Protein AF-A0A941E8P4-F1 (afdb_monomer)

Solvent-accessible surface area (backbone atoms only — not comparable to full-atom values): 36316 Å² total; per-residue (Å²): 117,84,70,57,59,62,47,44,74,75,42,47,69,60,50,53,48,52,52,53,52,50,49,51,51,51,52,51,53,49,31,64,76,71,67,57,80,78,62,70,61,58,56,50,51,52,52,52,50,50,52,48,51,52,50,46,47,43,59,69,54,45,44,55,52,53,47,63,63,51,72,48,57,48,77,36,72,39,59,56,53,69,62,51,37,70,48,41,74,75,46,72,53,36,34,39,38,35,34,64,56,54,70,48,44,34,90,76,42,20,75,51,28,51,60,32,50,51,54,29,24,71,69,28,15,32,36,41,37,38,34,45,33,73,90,27,70,42,40,52,54,50,41,61,38,34,40,80,68,39,78,88,68,53,63,53,57,50,30,37,48,33,53,51,52,52,48,54,51,48,53,51,46,31,53,53,26,53,75,72,75,42,82,58,60,82,71,47,66,92,74,97,66,95,72,77,95,70,84,78,84,82,79,88,86,82,90,81,81,92,66,79,82,70,77,64,62,31,45,67,48,56,29,32,32,66,67,77,66,69,47,34,37,46,33,45,57,58,40,30,35,34,26,66,53,50,73,61,54,58,55,52,66,34,58,23,40,34,31,38,33,90,37,75,67,30,42,54,53,50,49,52,48,50,54,49,51,72,73,23,42,65,56,68,49,58,45,39,31,26,52,57,94,38,85,85,50,74,50,44,71,30,44,57,47,73,65,86,95,46,62,32,37,38,49,76,60,59,56,47,46,37,70,77,35,76,76,53,37,27,14,60,41,83,83,54,69,69,43,18,38,70,46,74,53,54,83,87,39,72,65,37,52,52,49,49,54,49,42,37,71,75,70,48,86,80,73,93,64,87,80,66,40,25,41,68,41,76,52,82,79,69,92,65,74,87,86,68,66,46,78,31,76,34,57,59,52,72,62,52,42,56,48,38,36,67,28,49,58,39,34,40,40,36,37,68,59,50,64,62,60,23,51,91,94,35,65,65,52,26,50,50,32,54,54,16,52,52,41,8,43,73,57,57,12,36,39,39,37,38,35,44,32,66,44,28,61,41,42,52,51,48,34,63,50,41,67,45,93,54,46,67,61,43,32,51,49,34,50,51,52,50,53,53,53,58,68,47,24,66,84,68,77,38,65,65,82,36,58,42,53,28,30,34,69,68,81,67,70,55,28,33,46,32,46,57,58,42,23,34,40,17,58,54,51,90,52,44,59,45,62,67,26,54,23,40,34,40,43,38,74,39,75,68,18,43,50,47,52,50,54,48,52,60,46,55,76,73,26,36,66,63,87,52,57,38,49,36,34,34,39,48,77,80,50,99,62,80,56,53,74,41,67,29,45,50,50,74,57,93,92,41,38,33,38,42,28,48,57,57,52,52,53,55,72,71,40,55,95,90,25,64,53,34,37,33,41,70,94,43,78,89,50,48,20,38,65,49,71,70,63,55,63,90,85,38,51,70,58,45,52,51,43,23,70,73,62,75,37,86,65,81,80,43,64,38,25,43,42,44,74,61,130

Organism: NCBI:txid2828514

Foldseek 3Di:
DVVVVVVCVPCVPVVVLVVVVVVLVVLVVVCVVVVVPDDDSVVVSVVVVVVSVVVCCCVVPVCVVVVVLVVFKDKDQFADLQVLLVCLLVFDEEKEWAFQFDPCCDPPNVVRNLVSPLVSLQQAYAYEYEHADCQAPLVVLLCVLACVVPPPDDSQLRNLSSVVSNLVSLVVSQVVCVVLVHDRAPHLEDDDDDDDDDDDDDDDDDDDDDDPPDNNGYYYFYWHFRDNDQKIWIDRQQWIWMDGCDRHDGRRSHIIIIGTCPRPVNVVVVVSVVVRVVRTGTNHDWWWKAWPVCQPTFTRTFDWFDDPNFIKTFHVVLVVVCVVAVLTWMATHGNGDFTWDWDWDDCPDPVLVVVQVRCCVVPNPPDPDRITITGIGGPDDDCDPPDDFDKDQFAPLVVLLVLLLVFQAEKEWAFQFDCCCNDPPCPVSVVSSLNSNVNNLVNPYAYEYEYADAQAPQQVVVCVQLVDPCSNVRSVVSLVSLVVSLVCQVVVVGDSRSYFYWHFRHDAQWIWTDGPQKIWIFGCDGNHGSRNHMITIDTCSPPVNVVRVVSRVVRVVLTGTSVQWWWKWKDWPVDPDGTDIHTWRWDDDDHKIKTFGNVVVVVQVVHDPVTFMWIDIPVHPPWIWGWADFDDCVVCVSVQVRVCVRNVDSDSNGTMTITHTDD

Radius of gyration: 41.32 Å; Cα contacts (8 Å, |Δi|>4): 1076; chains: 1; bounding box: 104×95×111 Å

InterPro domains:
  IPR045697 Domain of unknown function DUF5919 [PF19319] (439-518)

Nearest PDB structures (foldseek):
  7e0m-assembly2_B  TM=2.910E-01  e=1.245E-07  Serratia plymuthica
  8yr5-assembly1_F  TM=2.973E-01  e=2.632E-07  Escherichia coli str. K-12 substr. MG1655
  6ohr-assembly5_E  TM=2.155E-01  e=2.001E-04  Homo sapiens
  7svp-assembly3_B  TM=1.948E-01  e=4.968E-04  Homo sapiens
  4r27-assembly1_A  TM=4.911E-01  e=9.870E+00  Microbacterium sp. Gsoil167

Sequence (663 aa):
MLRLSRWYTRKPKLVGFSALALLILGLSAGAVITGFTHGFWPNLLLNAAGDMLGGMVILLMIEPIVSRAAVQIRQHAHLDFRLFARRIPQAEREIRVLDTYSGLFDTTNGLRSLPALHDAVLRGVHVKVLLMSPATDASRLRQEQLEASYPGLSIDGQIHNNISALGTMEQQLAQALRRIGAPPPIPMIGSDSEDTGVYPVRAAEPAAAAVQPAAAVGAFELRLYSVAAPFTLYQRDNSVLFALLPAYQFAHEAPQLEIAAGSLTGMQILEKFDELWEDARPVRRLAPIRLSHAEDSEPMWVRYLELGEEKYYISSRIDAALRIKPDQHFWLGEHGGEEHEAEPVPSDSTLHRQLLEAHDRKYSAERRGAPTFYQMWPSSEQPVPRGRTLDFDRLPTAQILQRLAGAERSVRLLDTSSNLIGQDGDAAGAEAFVQAALRAMANGATIRVLLLAPTTSAARERAKEIRDTHFDQMVERNIQRLRFLASQLPSRGIEPERLRVRLYDQLPEISVHQIDDRVLVGFLPYRRRSSMTSQLETERHSELGVYAVGQFEQIWTRARPLDGLRYVILRNQGTMVQGERLLVRAWQVGRTWHVASARIEELVAASEPRHPVHAWIEEAPGAQFWLSEPLIRDENVPVWDAFARLYGAADPGVPVRALDLVE

Secondary structure (DSSP, 8-state):
-TTHHHHHHH-HHHHHHHHHHHHHHHHHHHHHHTT--SSHHHHHHHHHHHHHHHHHHIIIIIHHHHHHHHTT-EEESS--HHHHHHHGGG-SSEEEEEESS-GGGSTTTHHHHHHHHHHHHHTT-EEEEEEE-TTSHHHHHHHHHHHTTSTT--HHHHHHHHHHHHHHHHHHHHHHHHHTTPPPP--SS-------S----------------------EEEEEE-S--SEEEEEETTEEEEEE--TTS-GGGSPEEEEETTSHHHHHHHHHHHHHHHHSEE---EEEEEETT-TTPPPEEEEEEEETTEEEEE-HHHHHHHHH-TT-EEEESSS--SEEEEEEPPTTSHHHHHHHHHHHHHH----SSPPPPEEEEE-----PPTT-PEEESS--HHHHHHHHHT-SSEEEEE-SS-GGG--TT-HHHHHHHHHHHHHHHHTTPEEEEEEEPTTSHHHHHHHHHHT-TTHHHHHHHHHHHHHHHHHHTGGGT--GGGEEEEEESS--SEEEEEETTEEEEEE--TTS-GGGS-EEEEETTSHHHHHHHHHHHHHHHH-EEGGGEEEEEEEETT--SPPEEEEEEEEEETTEEEEE-HHHHHHHHHS-TTSPEEEEETTSTT--EEEPSPPPGGG-HHHHHHHHHHHS-S--SS-EEEEEE--

Mean predicted aligned error: 20.62 Å

pLDDT: mean 77.47, std 15.37, range [25.11, 97.69]

Structure (mmCIF, N/CA/C/O backbone):
data_AF-A0A941E8P4-F1
#
_entry.id   AF-A0A941E8P4-F1
#
loop_
_atom_site.group_PDB
_atom_site.id
_atom_site.type_symbol
_atom_site.label_atom_id
_atom_site.label_alt_id
_atom_site.label_comp_id
_atom_site.label_asym_id
_atom_site.label_entity_id
_atom_site.label_seq_id
_atom_site.pdbx_PDB_ins_code
_atom_site.Cartn_x
_atom_site.Cartn_y
_atom_site.Cartn_z
_atom_site.occupancy
_atom_site.B_iso_or_equiv
_atom_site.auth_seq_id
_atom_site.auth_comp_id
_atom_site.auth_asym_id
_atom_site.auth_atom_id
_atom_site.pdbx_PDB_model_num
ATOM 1 N N . MET A 1 1 ? -63.786 -37.355 57.868 1.00 49.81 1 MET A N 1
ATOM 2 C CA . MET A 1 1 ? -63.722 -36.825 56.483 1.00 49.81 1 MET A CA 1
ATOM 3 C C . MET A 1 1 ? -62.900 -35.532 56.324 1.00 49.81 1 MET A C 1
ATOM 5 O O . MET A 1 1 ? -62.196 -35.423 55.332 1.00 49.81 1 MET A O 1
ATOM 9 N N . LEU A 1 2 ? -62.859 -34.602 57.292 1.00 49.00 2 LEU A N 1
ATOM 10 C CA . LEU A 1 2 ? -62.109 -33.324 57.190 1.00 49.00 2 LEU A CA 1
ATOM 11 C C . LEU A 1 2 ? -60.559 -33.407 57.131 1.00 49.00 2 LEU A C 1
ATOM 13 O O . LEU A 1 2 ? -59.916 -32.424 56.768 1.00 49.00 2 LEU A O 1
ATOM 17 N N . ARG A 1 3 ? -59.930 -34.548 57.463 1.00 54.78 3 ARG A N 1
ATOM 18 C CA . ARG A 1 3 ? -58.459 -34.725 57.376 1.00 54.78 3 ARG A CA 1
ATOM 19 C C . ARG A 1 3 ? -57.960 -35.237 56.016 1.00 54.78 3 ARG A C 1
ATOM 21 O O . ARG A 1 3 ? -56.831 -34.924 55.655 1.00 54.78 3 ARG A O 1
ATOM 28 N N . LEU A 1 4 ? -58.786 -35.951 55.242 1.00 54.50 4 LEU A N 1
ATOM 29 C CA . LEU A 1 4 ? -58.393 -36.445 53.912 1.00 54.50 4 LEU A CA 1
ATOM 30 C C . LEU A 1 4 ? -58.412 -35.341 52.846 1.00 54.50 4 LEU A C 1
ATOM 32 O O . LEU A 1 4 ? -57.537 -35.324 51.985 1.00 54.50 4 LEU A O 1
ATOM 36 N N . SER A 1 5 ? -59.330 -34.370 52.937 1.00 51.09 5 SER A N 1
ATOM 37 C CA . SER A 1 5 ? -59.414 -33.281 51.950 1.00 51.09 5 SER A CA 1
ATOM 38 C C . SER A 1 5 ? -58.188 -32.359 51.966 1.00 51.09 5 SER A C 1
ATOM 40 O O . SER A 1 5 ? -57.756 -31.901 50.914 1.00 51.09 5 SER A O 1
ATOM 42 N N . ARG A 1 6 ? -57.556 -32.151 53.134 1.00 53.81 6 ARG A N 1
ATOM 43 C CA . ARG A 1 6 ? -56.294 -31.389 53.256 1.00 53.81 6 ARG A CA 1
ATOM 44 C C . ARG A 1 6 ? -55.073 -32.129 52.705 1.00 53.81 6 ARG A C 1
ATOM 46 O O . ARG A 1 6 ? -54.083 -31.492 52.354 1.00 53.81 6 ARG A O 1
ATOM 53 N N . TRP A 1 7 ? -55.118 -33.460 52.656 1.00 50.81 7 TRP A N 1
ATOM 54 C CA . TRP A 1 7 ? -54.047 -34.269 52.073 1.00 50.81 7 TRP A CA 1
ATOM 55 C C . TRP A 1 7 ? -54.190 -34.342 50.545 1.00 50.81 7 TRP A C 1
ATOM 57 O O . TRP A 1 7 ? -53.204 -34.181 49.826 1.00 50.81 7 TRP A O 1
ATOM 67 N N . TYR A 1 8 ? -55.436 -34.435 50.062 1.00 51.38 8 TYR A N 1
ATOM 68 C CA . TYR A 1 8 ? -55.791 -34.398 48.640 1.00 51.38 8 TYR A CA 1
ATOM 69 C C . TYR A 1 8 ? -55.343 -33.107 47.942 1.00 51.38 8 TYR A C 1
ATOM 71 O O . TYR A 1 8 ? -54.841 -33.153 46.824 1.00 51.38 8 TYR A O 1
ATOM 79 N N . THR A 1 9 ? -55.445 -31.956 48.612 1.00 51.56 9 THR A N 1
ATOM 80 C CA . THR A 1 9 ? -55.050 -30.661 48.032 1.00 51.56 9 THR A CA 1
ATOM 81 C C . THR A 1 9 ? -53.546 -30.393 48.060 1.00 51.56 9 THR A C 1
ATOM 83 O O . THR A 1 9 ? -53.062 -29.616 47.243 1.00 51.56 9 THR A O 1
ATOM 86 N N . ARG A 1 10 ? -52.779 -31.027 48.960 1.00 55.88 10 ARG A N 1
ATOM 87 C CA . ARG A 1 10 ? -51.322 -30.810 49.063 1.00 55.88 10 ARG A CA 1
ATOM 88 C C . ARG A 1 10 ? -50.491 -31.765 48.212 1.00 55.88 10 ARG A C 1
ATOM 90 O O . ARG A 1 10 ? -49.405 -31.380 47.793 1.00 55.88 10 ARG A O 1
ATOM 97 N N . LYS A 1 11 ? -50.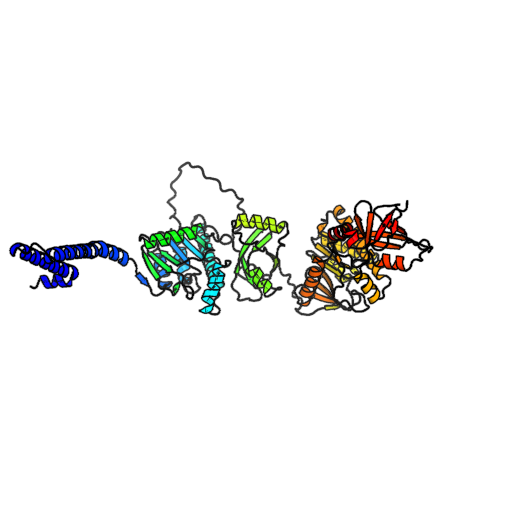954 -33.000 47.981 1.00 63.34 11 LYS A N 1
ATOM 98 C CA . LYS A 1 11 ? -50.242 -34.002 47.165 1.00 63.34 11 LYS A CA 1
ATOM 99 C C . LYS A 1 11 ? -51.221 -34.885 46.367 1.00 63.34 11 LYS A C 1
ATOM 101 O O . LYS A 1 11 ? -51.258 -36.095 46.591 1.00 63.34 11 LYS A O 1
ATOM 106 N N . PRO A 1 12 ? -51.996 -34.316 45.422 1.00 68.06 12 PRO A N 1
ATOM 107 C CA . PRO A 1 12 ? -53.055 -35.037 44.702 1.00 68.06 12 PRO A CA 1
ATOM 108 C C . PRO A 1 12 ? -52.542 -36.288 43.972 1.00 68.06 12 PRO A C 1
ATOM 110 O O . PRO A 1 12 ? -53.206 -37.322 43.971 1.00 68.06 12 PRO A O 1
ATOM 113 N N . LYS A 1 13 ? -51.312 -36.233 43.442 1.00 62.00 13 LYS A N 1
ATOM 114 C CA . LYS A 1 13 ? -50.659 -37.355 42.750 1.00 62.00 13 LYS A CA 1
ATOM 115 C C . LYS A 1 13 ? -50.430 -38.574 43.662 1.00 62.00 13 LYS A C 1
ATOM 117 O O . LYS A 1 13 ? -50.670 -39.703 43.251 1.00 62.00 13 LYS A O 1
ATOM 122 N N . LEU A 1 14 ? -50.028 -38.346 44.916 1.00 68.06 14 LEU A N 1
ATOM 123 C CA . LEU A 1 14 ? -49.803 -39.409 45.908 1.00 68.06 14 LEU A CA 1
ATOM 124 C C . LEU A 1 14 ? -51.115 -40.068 46.334 1.00 68.06 14 LEU A C 1
ATOM 126 O O . LEU A 1 14 ? -51.154 -41.276 46.536 1.00 68.06 14 LEU A O 1
ATOM 130 N N . VAL A 1 15 ? -52.200 -39.294 46.423 1.00 74.25 15 VAL A N 1
ATOM 131 C CA . VAL A 1 15 ? -53.515 -39.857 46.749 1.00 74.25 15 VAL A CA 1
ATOM 132 C C . VAL A 1 15 ? -54.054 -40.714 45.608 1.00 74.25 15 VAL A C 1
ATOM 134 O O . VAL A 1 15 ? -54.550 -41.809 45.866 1.00 74.25 15 VAL A O 1
ATOM 137 N N . GLY A 1 16 ? -53.910 -40.252 44.362 1.00 71.75 16 GLY A N 1
ATOM 138 C CA . GLY A 1 16 ? -54.293 -41.024 43.178 1.00 71.75 16 GLY A CA 1
ATOM 139 C C . GLY A 1 16 ? -53.560 -42.366 43.094 1.00 71.75 16 GLY A C 1
ATOM 140 O O . GLY A 1 16 ? -54.193 -43.399 42.892 1.00 71.75 16 GLY A O 1
ATOM 141 N N . PHE A 1 17 ? -52.249 -42.372 43.352 1.00 68.00 17 PHE A N 1
ATOM 142 C CA . PHE A 1 17 ? -51.452 -43.603 43.367 1.00 68.00 17 PHE A CA 1
ATOM 143 C C . PHE A 1 17 ? -51.827 -44.553 44.505 1.00 68.00 17 PHE A C 1
ATOM 145 O O . PHE A 1 17 ? -51.969 -45.749 44.267 1.00 68.00 17 PHE A O 1
ATOM 152 N N . SER A 1 18 ? -52.041 -44.047 45.724 1.00 72.94 18 SER A N 1
ATOM 153 C CA . SER A 1 18 ? -52.480 -44.888 46.844 1.00 72.94 18 SER A CA 1
ATOM 154 C C . SER A 1 18 ? -53.854 -45.512 46.592 1.00 72.94 18 SER A C 1
ATOM 156 O O . SER A 1 18 ? -54.069 -46.672 46.935 1.00 72.94 18 SER A O 1
ATOM 158 N N . ALA A 1 19 ? -54.778 -44.773 45.969 1.00 76.62 19 ALA A N 1
ATOM 159 C CA . ALA A 1 19 ? -56.087 -45.298 45.592 1.00 76.62 19 ALA A CA 1
ATOM 160 C C . ALA A 1 19 ? -55.976 -46.398 44.523 1.00 76.62 19 ALA A C 1
ATOM 162 O O . ALA A 1 19 ? -56.623 -47.435 44.648 1.00 76.62 19 ALA A O 1
ATOM 163 N N . LEU A 1 20 ? -55.118 -46.207 43.516 1.00 71.00 20 LEU A N 1
ATOM 164 C CA . LEU A 1 20 ? -54.869 -47.197 42.467 1.00 71.00 20 LEU A CA 1
ATOM 165 C C . LEU A 1 20 ? -54.167 -48.456 43.012 1.00 71.00 20 LEU A C 1
ATOM 167 O O . LEU A 1 20 ? -54.560 -49.571 42.677 1.00 71.00 20 LEU A O 1
ATOM 171 N N . ALA A 1 21 ? -53.197 -48.299 43.917 1.00 72.19 21 ALA A N 1
ATOM 172 C CA . ALA A 1 21 ? -52.531 -49.417 44.587 1.00 72.19 21 ALA A CA 1
ATOM 173 C C . ALA A 1 21 ? -53.511 -50.234 45.445 1.00 72.19 21 ALA A C 1
ATOM 175 O O . ALA A 1 21 ? -53.501 -51.463 45.397 1.00 72.19 21 ALA A O 1
ATOM 176 N N . LEU A 1 22 ? -54.392 -49.561 46.195 1.00 80.06 22 LEU A N 1
ATOM 177 C CA . LEU A 1 22 ? -55.451 -50.215 46.969 1.00 80.06 22 LEU A CA 1
ATOM 178 C C . LEU A 1 22 ? -56.462 -50.931 46.069 1.00 80.06 22 LEU A C 1
ATOM 180 O O . LEU A 1 22 ? -56.897 -52.029 46.410 1.00 80.06 22 LEU A O 1
ATOM 184 N N . LEU A 1 23 ? -56.805 -50.348 44.917 1.00 76.88 23 LEU A N 1
ATOM 185 C CA . LEU A 1 23 ? -57.670 -50.984 43.924 1.00 76.88 23 LEU A CA 1
ATOM 186 C C . LEU A 1 23 ? -57.042 -52.286 43.411 1.00 76.88 23 LEU A C 1
ATOM 188 O O . LEU A 1 23 ? -57.705 -53.318 43.398 1.00 76.88 23 LEU A O 1
ATOM 192 N N . ILE A 1 24 ? -55.760 -52.262 43.043 1.00 71.44 24 ILE A N 1
ATOM 193 C CA . ILE A 1 24 ? -55.041 -53.442 42.542 1.00 71.44 24 ILE A CA 1
ATOM 194 C C . ILE A 1 24 ? -54.872 -54.504 43.625 1.00 71.44 24 ILE A C 1
ATOM 196 O O . ILE A 1 24 ? -55.087 -55.682 43.345 1.00 71.44 24 ILE A O 1
ATOM 200 N N . LEU A 1 25 ? -54.566 -54.117 44.866 1.00 76.50 25 LEU A N 1
ATOM 201 C CA . LEU A 1 25 ? -54.544 -55.039 46.007 1.00 76.50 25 LEU A CA 1
ATOM 202 C C . LEU A 1 25 ? -55.918 -55.676 46.240 1.00 76.50 25 LEU A C 1
ATOM 204 O O . LEU A 1 25 ? -56.001 -56.885 46.442 1.00 76.50 25 LEU A O 1
ATOM 208 N N . GLY A 1 26 ? -56.991 -54.888 46.154 1.00 79.19 26 GLY A N 1
ATOM 209 C CA . GLY A 1 26 ? -58.363 -55.378 46.279 1.00 79.19 26 GLY A CA 1
ATOM 210 C C . GLY A 1 26 ? -58.740 -56.360 45.167 1.00 79.19 26 GLY A C 1
ATOM 211 O O . GLY A 1 26 ? -59.271 -57.433 45.448 1.00 79.19 26 GLY A O 1
ATOM 212 N N . LEU A 1 27 ? -58.402 -56.038 43.916 1.00 73.50 27 LEU A N 1
ATOM 213 C CA . LEU A 1 27 ? -58.613 -56.918 42.762 1.00 73.50 27 LEU A CA 1
ATOM 214 C C . LEU A 1 27 ? -57.770 -58.199 42.854 1.00 73.50 27 LEU A C 1
ATOM 216 O O . LEU A 1 27 ? -58.267 -59.278 42.541 1.00 73.50 27 LEU A O 1
ATOM 220 N N . SER A 1 28 ? -56.532 -58.105 43.343 1.00 68.31 28 SER A N 1
ATOM 221 C CA . SER A 1 28 ? -55.641 -59.260 43.523 1.00 68.31 28 SER A CA 1
ATOM 222 C C . SER A 1 28 ? -56.144 -60.192 44.625 1.00 68.31 28 SER A C 1
ATOM 224 O O . SER A 1 28 ? -56.210 -61.402 44.426 1.00 68.31 28 SER A O 1
ATOM 226 N N . ALA A 1 29 ? -56.571 -59.641 45.766 1.00 75.69 29 ALA A N 1
ATOM 227 C CA . ALA A 1 29 ? -57.188 -60.423 46.834 1.00 75.69 29 ALA A CA 1
ATOM 228 C C . ALA A 1 29 ? -58.494 -61.084 46.361 1.00 75.69 29 ALA A C 1
ATOM 230 O O . ALA A 1 29 ? -58.720 -62.262 46.629 1.00 75.69 29 ALA A O 1
ATOM 231 N N . GLY A 1 30 ? -59.318 -60.358 45.597 1.00 74.62 30 GLY A N 1
ATOM 232 C CA . GLY A 1 30 ? -60.538 -60.891 44.989 1.00 74.62 30 GLY A CA 1
ATOM 233 C C . GLY A 1 30 ? -60.270 -62.056 44.032 1.00 74.62 30 GLY A C 1
ATOM 234 O O . GLY A 1 30 ? -60.954 -63.076 44.105 1.00 74.62 30 GLY A O 1
ATOM 235 N N . ALA A 1 31 ? -59.246 -61.951 43.183 1.00 68.94 31 ALA A N 1
ATOM 236 C CA . ALA A 1 31 ? -58.849 -63.016 42.260 1.00 68.94 31 ALA A CA 1
ATOM 237 C C . ALA A 1 31 ? -58.372 -64.287 42.990 1.00 68.94 31 ALA A C 1
ATOM 239 O O . ALA A 1 31 ? -58.735 -65.395 42.594 1.00 68.94 31 ALA A O 1
ATOM 240 N N . VAL A 1 32 ? -57.622 -64.138 44.090 1.00 72.69 32 VAL A N 1
ATOM 241 C CA . VAL A 1 32 ? -57.172 -65.272 44.920 1.00 72.69 32 VAL A CA 1
ATOM 242 C C . VAL A 1 32 ? -58.348 -65.942 45.635 1.00 72.69 32 VAL A C 1
ATOM 244 O O . VAL A 1 32 ? -58.452 -67.165 45.620 1.00 72.69 32 VAL A O 1
ATOM 247 N N . ILE A 1 33 ? -59.259 -65.160 46.222 1.00 76.00 33 ILE A N 1
ATOM 248 C CA . ILE A 1 33 ? -60.416 -65.688 46.968 1.00 76.00 33 ILE A CA 1
ATOM 249 C C . ILE A 1 33 ? -61.404 -66.416 46.044 1.00 76.00 33 ILE A C 1
ATOM 251 O O . ILE A 1 33 ? -62.018 -67.399 46.450 1.00 76.00 33 ILE A O 1
ATOM 255 N N . THR A 1 34 ? -61.555 -65.959 44.800 1.00 72.38 34 THR A N 1
ATOM 256 C CA . THR A 1 34 ? -62.508 -66.532 43.830 1.00 72.38 34 THR A CA 1
ATOM 257 C C . THR A 1 34 ? -61.937 -67.681 42.993 1.00 72.38 34 THR A C 1
ATOM 259 O O . THR A 1 34 ? -62.669 -68.271 42.202 1.00 72.38 34 THR A O 1
ATOM 262 N N . GLY A 1 35 ? -60.653 -68.028 43.160 1.00 62.62 35 GLY A N 1
ATOM 263 C CA . GLY A 1 35 ? -60.007 -69.135 42.443 1.00 62.62 35 GLY A CA 1
ATOM 264 C C . GLY A 1 35 ? -59.673 -68.850 40.971 1.00 62.62 35 GLY A C 1
ATOM 265 O O . GLY A 1 35 ? -59.306 -69.766 40.238 1.00 62.62 35 GLY A O 1
ATOM 266 N N . PHE A 1 36 ? -59.761 -67.593 40.524 1.00 65.31 36 PHE A N 1
ATOM 267 C CA . PHE A 1 36 ? -59.405 -67.161 39.167 1.00 65.31 36 PHE A CA 1
ATOM 268 C C . PHE A 1 36 ? -57.884 -66.956 39.034 1.00 65.31 36 PHE A C 1
ATOM 270 O O . PHE A 1 36 ? -57.389 -65.840 38.884 1.00 65.31 36 PHE A O 1
ATOM 277 N N . THR A 1 37 ? -57.114 -68.042 39.110 1.00 57.69 37 THR A N 1
ATOM 278 C CA . THR A 1 37 ? -55.638 -67.998 39.093 1.00 57.69 37 THR A CA 1
ATOM 279 C C . THR A 1 37 ? -55.011 -68.238 37.715 1.00 57.69 37 THR A C 1
ATOM 281 O O . THR A 1 37 ? -53.796 -68.104 37.568 1.00 57.69 37 THR A O 1
ATOM 284 N N . HIS A 1 38 ? -55.806 -68.529 36.679 1.00 57.91 38 HIS A N 1
ATOM 285 C CA . HIS A 1 38 ? -55.311 -68.771 35.319 1.00 57.91 38 HIS A CA 1
ATOM 286 C C . HIS A 1 38 ? -56.056 -67.923 34.274 1.00 57.91 38 HIS A C 1
ATOM 288 O O . HIS A 1 38 ? -57.285 -67.907 34.241 1.00 57.91 38 HIS A O 1
ATOM 294 N N . GLY A 1 39 ? -55.308 -67.220 33.410 1.00 65.19 39 GLY A N 1
ATOM 295 C CA . GLY A 1 39 ? -55.843 -66.477 32.261 1.00 65.19 39 GLY A CA 1
ATOM 296 C C . GLY A 1 39 ? -55.566 -64.966 32.269 1.00 65.19 39 GLY A C 1
ATOM 297 O O . GLY A 1 39 ? -54.493 -64.512 32.657 1.00 65.19 39 GLY A O 1
ATOM 298 N N . PHE A 1 40 ? -56.542 -64.189 31.789 1.00 64.94 40 PHE A N 1
ATOM 299 C CA . PHE A 1 40 ? -56.440 -62.747 31.516 1.00 64.94 40 PHE A CA 1
ATOM 300 C C . PHE A 1 40 ? -56.091 -61.897 32.749 1.00 64.94 40 PHE A C 1
ATOM 302 O O . PHE A 1 40 ? -55.270 -60.989 32.653 1.00 64.94 40 PHE A O 1
ATOM 309 N N . TRP A 1 41 ? -56.671 -62.206 33.913 1.00 64.94 41 TRP A N 1
ATOM 310 C CA . TRP A 1 41 ? -56.537 -61.384 35.121 1.00 64.94 41 TRP A CA 1
ATOM 311 C C . TRP A 1 41 ? -55.123 -61.363 35.725 1.00 64.94 41 TRP A C 1
ATOM 313 O O . TRP A 1 41 ? -54.629 -60.264 35.974 1.00 64.94 41 TRP A O 1
ATOM 323 N N . PRO A 1 42 ? -54.423 -62.503 35.904 1.00 62.50 42 PRO A N 1
ATOM 324 C CA . PRO A 1 42 ? -53.018 -62.498 36.318 1.00 62.50 42 PRO A CA 1
ATOM 325 C C . PRO A 1 42 ? -52.107 -61.707 35.370 1.00 62.50 42 PRO A C 1
ATOM 327 O O . PRO A 1 42 ? -51.269 -60.939 35.832 1.00 62.50 42 PRO A O 1
ATOM 330 N N . ASN A 1 43 ? -52.307 -61.835 34.053 1.00 60.69 43 ASN A N 1
ATOM 331 C CA . ASN A 1 43 ? -51.512 -61.108 33.058 1.00 60.69 43 ASN A CA 1
ATOM 332 C C . ASN A 1 43 ? -51.808 -59.601 33.065 1.00 60.69 43 ASN A C 1
ATOM 334 O O . ASN A 1 43 ? -50.888 -58.791 32.972 1.00 60.69 43 ASN A O 1
ATOM 338 N N . LEU A 1 44 ? -53.078 -59.213 33.223 1.00 66.44 44 LEU A N 1
ATOM 339 C CA . LEU A 1 44 ? -53.478 -57.813 33.358 1.00 66.44 44 LEU A CA 1
ATOM 340 C C . LEU A 1 44 ? -52.889 -57.190 34.630 1.00 66.44 44 LEU A C 1
ATOM 342 O O . LEU A 1 44 ? -52.363 -56.083 34.573 1.00 66.44 44 LEU A O 1
ATOM 346 N N . LEU A 1 45 ? -52.941 -57.903 35.761 1.00 67.19 45 LEU A N 1
ATOM 347 C CA . LEU A 1 45 ? -52.382 -57.439 37.033 1.00 67.19 45 LEU A CA 1
ATOM 348 C C . LEU A 1 45 ? -50.855 -57.334 36.983 1.00 67.19 45 LEU A C 1
ATOM 350 O O . LEU A 1 45 ? -50.310 -56.369 37.509 1.00 67.19 45 LEU A O 1
ATOM 354 N N . LEU A 1 46 ? -50.169 -58.272 36.321 1.00 64.75 46 LEU A N 1
ATOM 355 C CA . LEU A 1 46 ? -48.715 -58.229 36.151 1.00 64.75 46 LEU A CA 1
ATOM 356 C C . LEU A 1 46 ? -48.284 -57.027 35.296 1.00 64.75 46 LEU A C 1
ATOM 358 O O . LEU A 1 46 ? -47.382 -56.288 35.689 1.00 64.75 46 LEU A O 1
ATOM 362 N N . ASN A 1 47 ? -48.967 -56.790 34.173 1.00 59.81 47 ASN A N 1
ATOM 363 C CA . ASN A 1 47 ? -48.687 -55.642 33.308 1.00 59.81 47 ASN A CA 1
ATOM 364 C C . ASN A 1 47 ? -49.024 -54.315 34.005 1.00 59.81 47 ASN A C 1
ATOM 366 O O . ASN A 1 47 ? -48.207 -53.399 34.010 1.00 59.81 47 ASN A O 1
ATOM 370 N N . ALA A 1 48 ? -50.174 -54.232 34.683 1.00 61.34 48 ALA A N 1
ATOM 371 C CA . ALA A 1 48 ? -50.568 -53.037 35.427 1.00 61.34 48 ALA A CA 1
ATOM 372 C C . ALA A 1 48 ? -49.630 -52.742 36.612 1.00 61.34 48 ALA A C 1
ATOM 374 O O . ALA A 1 48 ? -49.341 -51.579 36.893 1.00 61.34 48 ALA A O 1
ATOM 375 N N . ALA A 1 49 ? -49.126 -53.773 37.299 1.00 63.06 49 ALA A N 1
ATOM 376 C CA . ALA A 1 49 ? -48.135 -53.617 38.361 1.00 63.06 49 ALA A CA 1
ATOM 377 C C . ALA A 1 49 ? -46.785 -53.124 37.814 1.00 63.06 49 ALA A C 1
ATOM 379 O O . ALA A 1 49 ? -46.157 -52.267 38.439 1.00 63.06 49 ALA A O 1
ATOM 380 N N . GLY A 1 50 ? -46.367 -53.616 36.642 1.00 59.72 50 GLY A N 1
ATOM 381 C CA . GLY A 1 50 ? -45.182 -53.135 35.928 1.00 59.72 50 GLY A CA 1
ATOM 382 C C . GLY A 1 50 ? -45.289 -51.655 35.552 1.00 59.72 50 GLY A C 1
ATOM 383 O O . GLY A 1 50 ? -44.407 -50.869 35.900 1.00 59.72 50 GLY A O 1
ATOM 384 N N . ASP A 1 51 ? -46.406 -51.254 34.944 1.00 60.03 51 ASP A N 1
ATOM 385 C CA . ASP A 1 51 ? -46.658 -49.860 34.558 1.00 60.03 51 ASP A CA 1
ATOM 386 C C . ASP A 1 51 ? -46.793 -48.932 35.775 1.00 60.03 51 ASP A C 1
ATOM 388 O O . ASP A 1 51 ? -46.306 -47.799 35.756 1.00 60.03 51 ASP A O 1
ATOM 392 N N . MET A 1 52 ? -47.387 -49.405 36.878 1.00 64.56 52 MET A N 1
ATOM 393 C CA . MET A 1 52 ? -47.435 -48.645 38.130 1.00 64.56 52 MET A CA 1
ATOM 394 C C . MET A 1 52 ? -46.061 -48.473 38.768 1.00 64.56 52 MET A C 1
ATOM 396 O O . MET A 1 52 ? -45.762 -47.378 39.244 1.00 64.56 52 MET A O 1
ATOM 400 N N . LEU A 1 53 ? -45.229 -49.518 38.797 1.00 62.25 53 LEU A N 1
ATOM 401 C CA . LEU A 1 53 ? -43.859 -49.413 39.301 1.00 62.25 53 LEU A CA 1
ATOM 402 C C . LEU A 1 53 ? -43.042 -48.453 38.434 1.00 62.25 53 LEU A C 1
ATOM 404 O O . LEU A 1 53 ? -42.367 -47.580 38.980 1.00 62.25 53 LEU A O 1
ATOM 408 N N . GLY A 1 54 ? -43.175 -48.540 37.108 1.00 55.97 54 GLY A N 1
ATOM 409 C CA . GLY A 1 54 ? -42.570 -47.594 36.170 1.00 55.97 54 GLY A CA 1
ATOM 410 C C . GLY A 1 54 ? -43.019 -46.155 36.430 1.00 55.97 54 GLY A C 1
ATOM 411 O O . GLY A 1 54 ? -42.189 -45.266 36.619 1.00 55.97 54 GLY A O 1
ATOM 412 N N . GLY A 1 55 ? -44.329 -45.925 36.546 1.00 62.16 55 GLY A N 1
ATOM 413 C CA . GLY A 1 55 ? -44.896 -44.616 36.868 1.00 62.16 55 GLY A CA 1
ATOM 414 C C . GLY A 1 55 ? -44.450 -44.086 38.233 1.00 62.16 55 GLY A C 1
ATOM 415 O O . GLY A 1 55 ? -44.161 -42.899 38.367 1.00 62.16 55 GLY A O 1
ATOM 416 N N . MET A 1 56 ? -44.328 -44.954 39.240 1.00 62.28 56 MET A N 1
ATOM 417 C CA . MET A 1 56 ? -43.888 -44.583 40.585 1.00 62.28 56 MET A CA 1
ATOM 418 C C . MET A 1 56 ? -42.400 -44.214 40.618 1.00 62.28 56 MET A C 1
ATOM 420 O O . MET A 1 56 ? -42.036 -43.235 41.268 1.00 62.28 56 MET A O 1
ATOM 424 N N . VAL A 1 57 ? -41.546 -44.932 39.882 1.00 61.34 57 VAL A N 1
ATOM 425 C CA . VAL A 1 57 ? -40.130 -44.568 39.702 1.00 61.34 57 VAL A CA 1
ATOM 426 C C . VAL A 1 57 ? -40.013 -43.225 38.979 1.00 61.34 57 VAL A C 1
ATOM 428 O O . VAL A 1 57 ? -39.267 -42.351 39.427 1.00 61.34 57 VAL A O 1
ATOM 431 N N . ILE A 1 58 ? -40.803 -43.000 37.925 1.00 62.09 58 ILE A N 1
ATOM 432 C CA . ILE A 1 58 ? -40.820 -41.717 37.213 1.00 62.09 58 ILE A CA 1
ATOM 433 C C . ILE A 1 58 ? -41.258 -40.579 38.146 1.00 62.09 58 ILE A C 1
ATOM 435 O O . ILE A 1 58 ? -40.581 -39.564 38.216 1.00 62.09 58 ILE A O 1
ATOM 439 N N . LEU A 1 59 ? -42.332 -40.740 38.920 1.00 62.69 59 LEU A N 1
ATOM 440 C CA . LEU A 1 59 ? -42.893 -39.677 39.768 1.00 62.69 59 LEU A CA 1
ATOM 441 C C . LEU A 1 59 ? -42.143 -39.427 41.082 1.00 62.69 59 LEU A C 1
ATOM 443 O O . LEU A 1 59 ? -42.141 -38.300 41.577 1.00 62.69 59 LEU A O 1
ATOM 447 N N . LEU A 1 60 ? -41.565 -40.462 41.697 1.00 62.12 60 LEU A N 1
ATOM 448 C CA . LEU A 1 60 ? -40.924 -40.354 43.015 1.00 62.12 60 LEU A CA 1
ATOM 449 C C . LEU A 1 60 ? -39.403 -40.257 42.943 1.00 62.12 60 LEU A C 1
ATOM 451 O O . LEU A 1 60 ? -38.810 -39.679 43.852 1.00 62.12 60 LEU A O 1
ATOM 455 N N . MET A 1 61 ? -38.771 -40.795 41.897 1.00 60.62 61 MET A N 1
ATOM 456 C CA . MET A 1 61 ? -37.326 -40.658 41.702 1.00 60.62 61 MET A CA 1
ATOM 457 C C . MET A 1 61 ? -36.987 -39.658 40.607 1.00 60.62 61 MET A C 1
ATOM 459 O O . MET A 1 61 ? -36.218 -38.738 40.868 1.00 60.62 61 MET A O 1
ATOM 463 N N . ILE A 1 62 ? -37.556 -39.794 39.408 1.00 57.22 62 ILE A N 1
ATOM 464 C CA . ILE A 1 62 ? -37.123 -38.979 38.263 1.00 57.22 62 ILE A CA 1
ATOM 465 C C . ILE A 1 62 ? -37.692 -37.558 38.346 1.00 57.22 62 ILE A C 1
ATOM 467 O O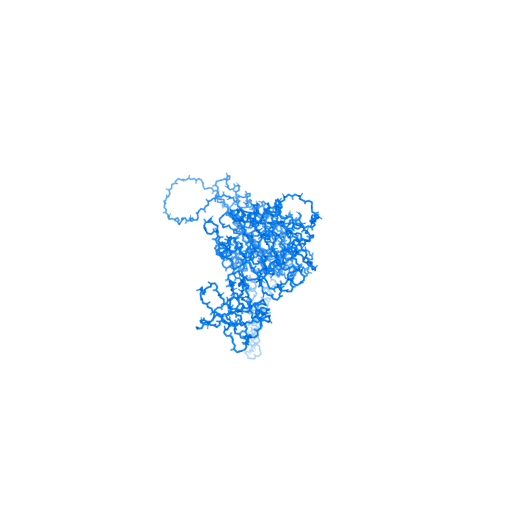 . ILE A 1 62 ? -36.933 -36.604 38.235 1.00 57.22 62 ILE A O 1
ATOM 471 N N . GLU A 1 63 ? -38.986 -37.380 38.617 1.00 60.09 63 GLU A N 1
ATOM 472 C CA . GLU A 1 63 ? -39.640 -36.066 38.652 1.00 60.09 63 GLU A CA 1
ATOM 473 C C . GLU A 1 63 ? -39.037 -35.140 39.721 1.00 60.09 63 GLU A C 1
ATOM 475 O O . GLU A 1 63 ? -38.795 -33.986 39.390 1.00 60.09 63 GLU A O 1
ATOM 480 N N . PRO A 1 64 ? -38.674 -35.585 40.944 1.00 54.41 64 PRO A N 1
ATOM 481 C CA . PRO A 1 64 ? -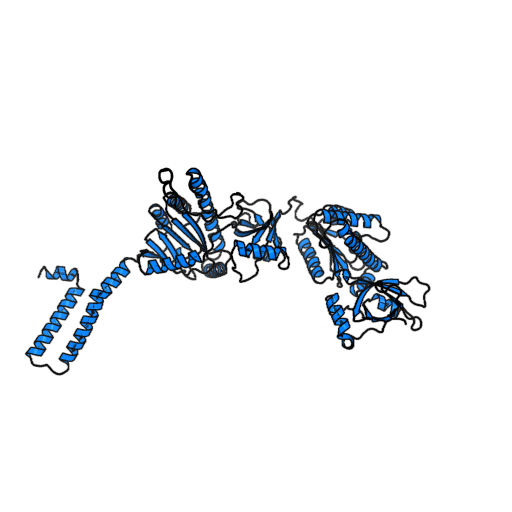37.984 -34.730 41.910 1.00 54.41 64 PRO A CA 1
ATOM 482 C C . PRO A 1 64 ? -36.544 -34.388 41.512 1.00 54.41 64 PRO A C 1
ATOM 484 O O . PRO A 1 64 ? -36.058 -33.321 41.883 1.00 54.41 64 PRO A O 1
ATOM 487 N N . ILE A 1 65 ? -35.853 -35.267 40.775 1.00 56.16 65 ILE A N 1
ATOM 488 C CA . ILE A 1 65 ? -34.508 -35.003 40.235 1.00 56.16 65 ILE A CA 1
ATOM 489 C C . ILE A 1 65 ? -34.604 -33.982 39.095 1.00 56.16 65 ILE A C 1
ATOM 491 O O . ILE A 1 65 ? -33.900 -32.975 39.111 1.00 56.16 65 ILE A O 1
ATOM 495 N N . VAL A 1 66 ? -35.542 -34.181 38.167 1.00 54.09 66 VAL A N 1
ATOM 496 C CA . VAL A 1 66 ? -35.825 -33.277 37.045 1.00 54.09 66 VAL A CA 1
ATOM 497 C C . VAL A 1 66 ? -36.366 -31.939 37.545 1.00 54.09 66 VAL A C 1
ATOM 499 O O . VAL A 1 66 ? -35.949 -30.897 37.057 1.00 54.09 66 VAL A O 1
ATOM 502 N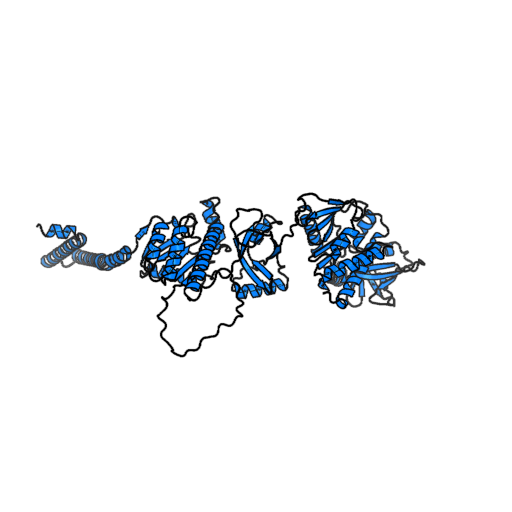 N . SER A 1 67 ? -37.222 -31.917 38.569 1.00 53.50 67 SER A N 1
ATOM 503 C CA . SER A 1 67 ? -37.740 -30.676 39.145 1.00 53.50 67 SER A CA 1
ATOM 504 C C . SER A 1 67 ? -36.676 -29.940 39.957 1.00 53.50 67 SER A C 1
ATOM 506 O O . SER A 1 67 ? -36.632 -28.718 39.918 1.00 53.50 67 SER A O 1
ATOM 508 N N . ARG A 1 68 ? -35.786 -30.641 40.677 1.00 51.22 68 ARG A N 1
ATOM 509 C CA . ARG A 1 68 ? -34.628 -30.001 41.333 1.00 51.22 68 ARG A CA 1
ATOM 510 C C . ARG A 1 68 ? -33.634 -29.440 40.315 1.00 51.22 68 ARG A C 1
ATOM 512 O O . ARG A 1 68 ? -33.058 -28.394 40.587 1.00 51.22 68 ARG A O 1
ATOM 519 N N . ALA A 1 69 ? -33.491 -30.077 39.151 1.00 45.97 69 ALA A N 1
ATOM 520 C CA . ALA A 1 69 ? -32.731 -29.539 38.024 1.00 45.97 69 ALA A CA 1
ATOM 521 C C . ALA A 1 69 ? -33.448 -28.354 37.337 1.00 45.97 69 ALA A C 1
ATOM 523 O O . ALA A 1 69 ? -32.796 -27.398 36.932 1.00 45.97 69 ALA A O 1
ATOM 524 N N . ALA A 1 70 ? -34.784 -28.364 37.269 1.00 46.78 70 ALA A N 1
ATOM 525 C CA . ALA A 1 70 ? -35.588 -27.309 36.643 1.00 46.78 70 ALA A CA 1
ATOM 526 C C . ALA A 1 70 ? -35.758 -26.046 37.513 1.00 46.78 70 ALA A C 1
ATOM 528 O O . ALA A 1 70 ? -35.961 -24.959 36.983 1.00 46.78 70 ALA A O 1
ATOM 529 N N . VAL A 1 71 ? -35.655 -26.149 38.845 1.00 48.62 71 VAL A N 1
ATOM 530 C CA . VAL A 1 71 ? -35.874 -25.021 39.781 1.00 48.62 71 VAL A CA 1
ATOM 531 C C . VAL A 1 71 ? -34.755 -23.965 39.748 1.00 48.62 71 VAL A C 1
ATOM 533 O O . VAL A 1 71 ? -34.950 -22.855 40.243 1.00 48.62 71 VAL A O 1
ATOM 536 N N . GLN A 1 72 ? -33.600 -24.253 39.143 1.00 60.50 72 GLN A N 1
ATOM 537 C CA . GLN A 1 72 ? -32.488 -23.296 39.065 1.00 60.50 72 GLN A CA 1
ATOM 538 C C . GLN A 1 72 ? -32.450 -22.456 37.789 1.00 60.50 72 GLN A C 1
ATOM 540 O O . GLN A 1 72 ? -31.603 -21.574 37.709 1.00 60.50 72 GLN A O 1
ATOM 545 N N . ILE A 1 73 ? -33.344 -22.695 36.827 1.00 67.25 73 ILE A N 1
ATOM 546 C CA . ILE A 1 73 ? -33.333 -21.991 35.545 1.00 67.25 73 ILE A CA 1
ATOM 547 C C . ILE A 1 73 ? -34.429 -20.926 35.561 1.00 67.25 73 ILE A C 1
ATOM 549 O O . ILE A 1 73 ? -35.615 -21.242 35.464 1.00 67.25 73 ILE A O 1
ATOM 553 N N . ARG A 1 74 ? -34.052 -19.652 35.704 1.00 80.44 74 ARG A N 1
ATOM 554 C CA . ARG A 1 74 ? -34.985 -18.530 35.512 1.00 80.44 74 ARG A CA 1
ATOM 555 C C . ARG A 1 74 ? -34.806 -17.975 34.114 1.00 80.44 74 ARG A C 1
ATOM 557 O O . ARG A 1 74 ? -33.712 -17.563 33.751 1.00 80.44 74 ARG A O 1
ATOM 564 N N . GLN A 1 75 ? -35.882 -17.942 33.345 1.00 82.25 75 GLN A N 1
ATOM 565 C CA . GLN A 1 75 ? -35.867 -17.340 32.021 1.00 82.25 75 GLN A CA 1
ATOM 566 C C . GLN A 1 75 ? -36.226 -15.854 32.116 1.00 82.25 75 GLN A C 1
ATOM 568 O O . GLN A 1 75 ? -37.244 -15.491 32.707 1.00 82.25 75 GLN A O 1
ATOM 573 N N . HIS A 1 76 ? -35.406 -15.008 31.506 1.00 84.00 76 HIS A N 1
ATOM 574 C CA . HIS A 1 76 ? -35.671 -13.589 31.291 1.00 84.00 76 HIS A CA 1
ATOM 575 C C . HIS A 1 76 ? -35.969 -13.370 29.808 1.00 84.00 76 HIS A C 1
ATOM 577 O O . HIS A 1 76 ? -35.390 -14.037 28.954 1.00 84.00 76 HIS A O 1
ATOM 583 N N . ALA A 1 77 ? -36.880 -12.451 29.489 1.00 82.31 77 ALA A N 1
ATOM 584 C CA . ALA A 1 77 ? -37.265 -12.189 28.100 1.00 82.31 77 ALA A CA 1
ATOM 585 C C . ALA A 1 77 ? -36.120 -11.577 27.272 1.00 82.31 77 ALA A C 1
ATOM 587 O O . ALA A 1 77 ? -36.020 -11.850 26.084 1.00 82.31 77 ALA A O 1
ATOM 588 N N . HIS A 1 78 ? -35.278 -10.773 27.916 1.00 84.75 78 HIS A N 1
ATOM 589 C CA . HIS A 1 78 ? -34.107 -10.106 27.355 1.00 84.75 78 HIS A CA 1
ATOM 590 C C . HIS A 1 78 ? -33.080 -9.889 28.476 1.00 84.75 78 HIS A C 1
ATOM 592 O O . HIS A 1 78 ? -33.394 -10.045 29.663 1.00 84.75 78 HIS A O 1
ATOM 598 N N . LEU A 1 79 ? -31.856 -9.524 28.114 1.00 88.06 79 LEU A N 1
ATOM 599 C CA . LEU A 1 79 ? -30.809 -9.164 29.061 1.00 88.06 79 LEU A CA 1
ATOM 600 C C . LEU A 1 79 ? -31.004 -7.725 29.559 1.00 88.06 79 LEU A C 1
ATOM 602 O O . LEU A 1 79 ? -30.882 -6.767 28.800 1.00 88.06 79 LEU A O 1
ATOM 606 N N . ASP A 1 80 ? -31.262 -7.563 30.857 1.00 88.62 80 ASP A N 1
ATOM 607 C CA . ASP A 1 80 ? -31.316 -6.247 31.501 1.00 88.62 80 ASP A CA 1
ATOM 608 C C . ASP A 1 80 ? -29.925 -5.852 32.029 1.00 88.62 80 ASP A C 1
ATOM 610 O O . ASP A 1 80 ? -29.522 -6.207 33.146 1.00 88.62 80 ASP A O 1
ATOM 614 N N . PHE A 1 81 ? -29.193 -5.069 31.230 1.00 90.38 81 PHE A N 1
ATOM 615 C CA . PHE A 1 81 ? -27.878 -4.536 31.601 1.00 90.38 81 PHE A CA 1
ATOM 616 C C . PHE A 1 81 ? -27.907 -3.705 32.888 1.00 90.38 81 PHE A C 1
ATOM 618 O O . PHE A 1 81 ? -26.948 -3.727 33.660 1.00 90.38 81 PHE A O 1
ATOM 625 N N . ARG A 1 82 ? -29.008 -2.999 33.179 1.00 87.62 82 ARG A N 1
ATOM 626 C CA . ARG A 1 82 ? -29.135 -2.176 34.392 1.00 87.62 82 ARG A CA 1
ATOM 627 C C . ARG A 1 82 ? -29.327 -3.037 35.628 1.00 87.62 82 ARG A C 1
ATOM 629 O O . ARG A 1 82 ? -28.866 -2.668 36.711 1.00 87.62 82 ARG A O 1
ATOM 636 N N . LEU A 1 83 ? -30.051 -4.145 35.503 1.00 87.69 83 LEU A N 1
ATOM 637 C CA . LEU A 1 83 ? -30.180 -5.126 36.574 1.00 87.69 83 LEU A CA 1
ATOM 638 C C . LEU A 1 83 ? -28.834 -5.801 36.844 1.00 87.69 83 LEU A C 1
ATOM 640 O O . LEU A 1 83 ? -28.442 -5.900 38.007 1.00 87.69 83 LEU A O 1
ATOM 644 N N . PHE A 1 84 ? -28.113 -6.204 35.794 1.00 91.31 84 PHE A N 1
ATOM 645 C CA . PHE A 1 84 ? -26.783 -6.793 35.940 1.00 91.31 84 PHE A CA 1
ATOM 646 C C . PHE A 1 84 ? -25.799 -5.807 36.585 1.00 91.31 84 PHE A C 1
ATOM 648 O O . PHE A 1 84 ? -25.201 -6.131 37.610 1.00 91.31 84 PHE A O 1
ATOM 655 N N . ALA A 1 85 ? -25.719 -4.566 36.090 1.00 91.62 85 ALA A N 1
ATOM 656 C CA . ALA A 1 85 ? -24.851 -3.526 36.645 1.00 91.62 85 ALA A CA 1
ATOM 657 C C . ALA A 1 85 ? -25.136 -3.238 38.130 1.00 91.62 85 ALA A C 1
ATOM 659 O O . ALA A 1 85 ? -24.210 -3.069 38.919 1.00 91.62 85 ALA A O 1
ATOM 660 N N . ARG A 1 86 ? -26.410 -3.261 38.553 1.00 91.06 86 ARG A N 1
ATOM 661 C CA . ARG A 1 86 ? -26.797 -3.122 39.972 1.00 91.06 86 ARG A CA 1
ATOM 662 C C . ARG A 1 86 ? -26.352 -4.288 40.856 1.00 91.06 86 ARG A C 1
ATOM 664 O O . ARG A 1 86 ? -26.271 -4.118 42.070 1.00 91.06 86 ARG A O 1
ATOM 671 N N . ARG A 1 87 ? -26.080 -5.459 40.277 1.00 91.94 87 ARG A N 1
ATOM 672 C CA . ARG A 1 87 ? -25.612 -6.655 40.993 1.00 91.94 87 ARG A CA 1
ATOM 673 C C . ARG A 1 87 ? -24.085 -6.774 41.027 1.00 91.94 87 ARG A C 1
ATOM 675 O O . ARG A 1 87 ? -23.586 -7.503 41.876 1.00 91.94 87 ARG A O 1
ATOM 682 N N . ILE A 1 88 ? -23.342 -6.046 40.187 1.00 94.56 88 ILE A N 1
ATOM 683 C CA . ILE A 1 88 ? -21.863 -6.035 40.191 1.00 94.56 88 ILE A CA 1
ATOM 684 C C . ILE A 1 88 ? -21.274 -5.707 41.580 1.00 94.56 88 ILE A C 1
ATOM 686 O O . ILE A 1 88 ? -20.363 -6.415 42.006 1.00 94.56 88 ILE A O 1
ATOM 690 N N . PRO A 1 89 ? -21.797 -4.729 42.353 1.00 92.38 89 PRO A N 1
ATOM 691 C CA . PRO A 1 89 ? -21.293 -4.452 43.701 1.00 92.38 89 PRO A CA 1
ATOM 692 C C . PRO A 1 89 ? -21.392 -5.629 44.683 1.00 92.38 89 PRO A C 1
ATOM 694 O O . PRO A 1 89 ? -20.683 -5.645 45.682 1.00 92.38 89 PRO A O 1
ATOM 697 N N . GLN A 1 90 ? -22.262 -6.604 44.403 1.00 92.31 90 GLN A N 1
ATOM 698 C CA . GLN A 1 90 ? -22.474 -7.805 45.217 1.00 92.31 90 GLN A CA 1
ATOM 699 C C . GLN A 1 90 ? -21.542 -8.958 44.818 1.00 92.31 90 GLN A C 1
ATOM 701 O O . GLN A 1 90 ? -21.708 -10.063 45.328 1.00 92.31 90 GLN A O 1
ATOM 706 N N . ALA A 1 91 ? -20.656 -8.761 43.840 1.00 93.19 91 ALA A N 1
ATOM 707 C CA . ALA A 1 91 ? -19.685 -9.772 43.449 1.00 93.19 91 ALA A CA 1
ATOM 708 C C . ALA A 1 91 ? -18.609 -9.929 44.528 1.00 93.19 91 ALA A C 1
ATOM 710 O O . ALA A 1 91 ? -18.082 -8.927 45.018 1.00 93.19 91 ALA A O 1
ATOM 711 N N . GLU A 1 92 ? -18.275 -11.173 44.860 1.00 91.88 92 GLU A N 1
ATOM 712 C CA . GLU A 1 92 ? -17.268 -11.489 45.881 1.00 91.88 92 GLU A CA 1
ATOM 713 C C . GLU A 1 92 ? -15.982 -12.069 45.290 1.00 91.88 92 GLU A C 1
ATOM 715 O O . GLU A 1 92 ? -14.911 -11.867 45.857 1.00 91.88 92 GLU A O 1
ATOM 720 N N . ARG A 1 93 ? -16.062 -12.807 44.175 1.00 91.69 93 ARG A N 1
ATOM 721 C CA . ARG A 1 93 ? -14.930 -13.592 43.660 1.00 91.69 93 ARG A CA 1
ATOM 722 C C . ARG A 1 93 ? -14.670 -13.356 42.187 1.00 91.69 93 ARG A C 1
ATOM 724 O O . ARG A 1 93 ? -13.532 -13.076 41.819 1.00 91.69 93 ARG A O 1
ATOM 731 N N . GLU A 1 94 ? -15.694 -13.489 41.348 1.00 93.94 94 GLU A N 1
ATOM 732 C CA . GLU A 1 94 ? -15.489 -13.493 39.900 1.00 93.94 94 GLU A CA 1
ATOM 733 C C . GLU A 1 94 ? -16.664 -12.895 39.122 1.00 93.94 94 GLU A C 1
ATOM 735 O O . GLU A 1 94 ? -17.840 -13.134 39.416 1.00 93.94 94 GLU A O 1
ATOM 740 N N . ILE A 1 95 ? -16.325 -12.141 38.081 1.00 96.69 95 ILE A N 1
ATOM 741 C CA . ILE A 1 95 ? -17.235 -11.651 37.053 1.00 96.69 95 ILE A CA 1
ATOM 742 C C . ILE A 1 95 ? -16.667 -12.082 35.702 1.00 96.69 95 ILE A C 1
ATOM 744 O O . ILE A 1 95 ? -15.510 -11.789 35.401 1.00 96.69 95 ILE A O 1
ATOM 748 N N . ARG A 1 96 ? -17.482 -12.745 34.876 1.00 96.62 96 ARG A N 1
ATOM 749 C CA . ARG A 1 96 ? -17.118 -13.104 33.497 1.00 96.62 96 ARG A CA 1
ATOM 750 C C . ARG A 1 96 ? -18.124 -12.515 32.520 1.00 96.62 96 ARG A C 1
ATOM 752 O O . ARG A 1 96 ? -19.327 -12.586 32.763 1.00 96.62 96 ARG A O 1
ATOM 759 N N . VAL A 1 97 ? -17.637 -11.948 31.425 1.00 95.69 97 VAL A N 1
ATOM 760 C CA . VAL A 1 97 ? -18.457 -11.413 30.334 1.00 95.69 97 VAL A CA 1
ATOM 761 C C . VAL A 1 97 ? -17.956 -11.997 29.020 1.00 95.69 97 VAL A C 1
ATOM 763 O O . VAL A 1 97 ? -16.772 -11.888 28.732 1.00 95.69 97 VAL A O 1
ATOM 766 N N . LEU A 1 98 ? -18.846 -12.591 28.229 1.00 93.00 98 LEU A N 1
ATOM 767 C CA . LEU A 1 98 ? -18.616 -13.032 26.854 1.00 93.00 98 LEU A CA 1
ATOM 768 C C . LEU A 1 98 ? -19.726 -12.463 25.973 1.00 93.00 98 LEU A C 1
ATOM 770 O O . LEU A 1 98 ? -20.894 -12.795 26.175 1.00 93.00 98 LEU A O 1
ATOM 774 N N . ASP A 1 99 ? -19.363 -11.648 24.986 1.00 91.06 99 ASP A N 1
ATOM 775 C CA . ASP A 1 99 ? -20.302 -11.170 23.967 1.00 91.06 99 ASP A CA 1
ATOM 776 C C . ASP A 1 99 ? -19.587 -10.900 22.629 1.00 91.06 99 ASP A C 1
ATOM 778 O O . ASP A 1 99 ? -18.363 -10.885 22.544 1.00 91.06 99 ASP A O 1
ATOM 782 N N . THR A 1 100 ? -20.347 -10.712 21.553 1.00 86.00 100 THR A N 1
ATOM 783 C CA . THR A 1 100 ? -19.883 -10.130 20.285 1.00 86.00 100 THR A CA 1
ATOM 784 C C . THR A 1 100 ? -19.354 -8.720 20.550 1.00 86.00 100 THR A C 1
ATOM 786 O O . THR A 1 100 ? -18.167 -8.445 20.409 1.00 86.00 100 THR A O 1
ATOM 789 N N . TYR A 1 101 ? -20.257 -7.869 21.026 1.00 86.31 101 TYR A N 1
ATOM 790 C CA . TYR A 1 101 ? -20.026 -6.602 21.697 1.00 86.31 101 TYR A CA 1
ATOM 791 C C . TYR A 1 101 ? -21.114 -6.500 22.766 1.00 86.31 101 TYR A C 1
ATOM 793 O O . TYR A 1 101 ? -22.200 -7.053 22.611 1.00 86.31 101 TYR A O 1
ATOM 801 N N . SER A 1 102 ? -20.839 -5.812 23.859 1.00 89.62 102 SER A N 1
ATOM 802 C CA . SER A 1 102 ? -21.708 -5.780 25.022 1.00 89.62 102 SER A CA 1
ATOM 803 C C . SER A 1 102 ? -22.286 -4.384 25.223 1.00 89.62 102 SER A C 1
ATOM 805 O O . SER A 1 102 ? -21.571 -3.430 25.538 1.00 89.62 102 SER A O 1
ATOM 807 N N . GLY A 1 103 ? -23.616 -4.286 25.158 1.00 88.50 103 GLY A N 1
ATOM 808 C CA . GLY A 1 103 ? -24.350 -3.087 25.578 1.00 88.50 103 GLY A CA 1
ATOM 809 C C . GLY A 1 103 ? -24.104 -2.722 27.047 1.00 88.50 103 GLY A C 1
ATOM 810 O O . GLY A 1 103 ? -24.370 -1.601 27.456 1.00 88.50 103 GLY A O 1
ATOM 811 N N . LEU A 1 104 ? -23.511 -3.618 27.850 1.00 91.38 104 LEU A N 1
ATOM 812 C CA . LEU A 1 104 ? -23.063 -3.297 29.205 1.00 91.38 104 LEU A CA 1
ATOM 813 C C . LEU A 1 104 ? -22.053 -2.140 29.219 1.00 91.38 104 LEU A C 1
ATOM 815 O O . LEU A 1 104 ? -22.028 -1.407 30.203 1.00 91.38 104 LEU A O 1
ATOM 819 N N . PHE A 1 105 ? -21.237 -1.986 28.172 1.00 92.81 105 PHE A N 1
ATOM 820 C CA . PHE A 1 105 ? -20.149 -1.001 28.096 1.00 92.81 105 PHE A CA 1
ATOM 821 C C . PHE A 1 105 ? -20.449 0.164 27.141 1.00 92.81 105 PHE A C 1
ATOM 823 O O . PHE A 1 105 ? -19.540 0.914 26.793 1.00 92.81 105 PHE A O 1
ATOM 830 N N . ASP A 1 106 ? -21.698 0.313 26.692 1.00 85.25 106 ASP A N 1
ATOM 831 C CA . ASP A 1 106 ? -22.105 1.441 25.850 1.00 85.25 106 ASP A CA 1
ATOM 832 C C . ASP A 1 106 ? -22.135 2.771 26.632 1.00 85.25 106 ASP A C 1
ATOM 834 O O . ASP A 1 106 ? -21.957 2.818 27.851 1.00 85.25 106 ASP A O 1
ATOM 838 N N . THR A 1 107 ? -22.403 3.881 25.945 1.00 77.88 107 THR A N 1
ATOM 839 C CA . THR A 1 107 ? -22.449 5.221 26.557 1.00 77.88 107 THR A CA 1
ATOM 840 C C . THR A 1 107 ? -23.517 5.379 27.644 1.00 77.88 107 THR A C 1
ATOM 842 O O . THR A 1 107 ? -23.399 6.262 28.490 1.00 77.88 107 THR A O 1
ATOM 845 N N . THR A 1 108 ? -24.557 4.542 27.665 1.00 85.81 108 THR A N 1
ATOM 846 C CA . THR A 1 108 ? -25.684 4.655 28.602 1.00 85.81 108 THR A CA 1
ATOM 847 C C . THR A 1 108 ? -25.493 3.769 29.834 1.00 85.81 108 THR A C 1
ATOM 849 O O . THR A 1 108 ? -25.619 4.226 30.973 1.00 85.81 108 THR A O 1
ATOM 852 N N . ASN A 1 109 ? -25.208 2.487 29.625 1.00 88.81 109 ASN A N 1
ATOM 853 C CA . ASN A 1 109 ? -25.012 1.485 30.665 1.00 88.81 109 ASN A CA 1
ATOM 854 C C . ASN A 1 109 ? -23.585 1.537 31.234 1.00 88.81 109 ASN A C 1
ATOM 856 O O . ASN A 1 109 ? -23.413 1.322 32.439 1.00 88.81 109 ASN A O 1
ATOM 860 N N . GLY A 1 110 ? -22.595 1.909 30.412 1.00 87.00 110 GLY A N 1
ATOM 861 C CA . GLY A 1 110 ? -21.183 2.079 30.775 1.00 87.00 110 GLY A CA 1
ATOM 862 C C . GLY A 1 110 ? -20.961 3.054 31.928 1.00 87.00 110 GLY A C 1
ATOM 863 O O . GLY A 1 110 ? -20.153 2.787 32.814 1.00 87.00 110 GLY A O 1
ATOM 864 N N . LEU A 1 111 ? -21.772 4.120 32.000 1.00 87.62 111 LEU A N 1
ATOM 865 C CA . LEU A 1 111 ? -21.758 5.101 33.097 1.00 87.62 111 LEU A CA 1
ATOM 866 C C . LEU A 1 111 ? -21.976 4.476 34.484 1.00 87.62 111 LEU A C 1
ATOM 868 O O . LEU A 1 111 ? -21.629 5.082 35.495 1.00 87.62 111 LEU A O 1
ATOM 872 N N . ARG A 1 112 ? -22.586 3.287 34.553 1.00 89.81 112 ARG A N 1
ATOM 873 C CA . ARG A 1 112 ? -22.835 2.560 35.806 1.00 89.81 112 ARG A CA 1
ATOM 874 C C . ARG A 1 112 ? -21.991 1.301 35.922 1.00 89.81 112 ARG A C 1
ATOM 876 O O . ARG A 1 112 ? -21.529 0.989 37.015 1.00 89.81 112 ARG A O 1
ATOM 883 N N . SER A 1 113 ? -21.834 0.561 34.829 1.00 93.56 113 SER A N 1
ATOM 884 C CA . SER A 1 113 ? -21.152 -0.730 34.838 1.00 93.56 113 SER A CA 1
ATOM 885 C C . SER A 1 113 ? -19.637 -0.583 34.983 1.00 93.56 113 SER A C 1
ATOM 887 O O . SER A 1 113 ? -19.064 -1.303 35.794 1.00 93.56 113 SER A O 1
ATOM 889 N N . LEU A 1 114 ? -18.992 0.360 34.282 1.00 94.56 114 LEU A N 1
ATOM 890 C CA . LEU A 1 114 ? -17.533 0.520 34.314 1.00 94.56 114 LEU A CA 1
ATOM 891 C C . LEU A 1 114 ? -17.034 0.951 35.703 1.00 94.56 114 LEU A C 1
ATOM 893 O O . LEU A 1 114 ? -16.152 0.272 36.228 1.00 94.56 114 LEU A O 1
ATOM 897 N N . PRO A 1 115 ? -17.631 1.957 36.384 1.00 92.75 115 PRO A N 1
ATOM 898 C CA . PRO A 1 115 ? -17.258 2.258 37.767 1.00 92.75 115 PRO A CA 1
ATOM 899 C C . PRO A 1 115 ? -17.503 1.078 38.717 1.00 92.75 115 PRO A C 1
ATOM 901 O O . PRO A 1 115 ? -16.681 0.792 39.580 1.00 92.75 115 PRO A O 1
ATOM 904 N N . ALA A 1 116 ? -18.605 0.340 38.538 1.00 94.19 116 ALA A N 1
ATOM 905 C CA . ALA A 1 116 ? -18.907 -0.809 39.388 1.00 94.19 116 ALA A CA 1
ATOM 906 C C . ALA A 1 116 ? -17.895 -1.958 39.213 1.00 94.19 116 ALA A C 1
ATOM 908 O O . ALA A 1 116 ? -17.551 -2.612 40.200 1.00 94.19 116 ALA A O 1
ATOM 909 N N . LEU A 1 117 ? -17.420 -2.200 37.984 1.00 95.25 117 LEU A N 1
ATOM 910 C CA . LEU A 1 117 ? -16.363 -3.172 37.686 1.00 95.25 117 LEU A CA 1
ATOM 911 C C . LEU A 1 117 ? -15.017 -2.715 38.247 1.00 95.25 117 LEU A C 1
ATOM 913 O O . LEU A 1 117 ? -14.357 -3.501 38.922 1.00 95.25 117 LEU A O 1
ATOM 917 N N . HIS A 1 118 ? -14.653 -1.449 38.037 1.00 93.88 118 HIS A N 1
ATOM 918 C CA . HIS A 1 118 ? -13.465 -0.836 38.629 1.00 93.88 118 HIS A CA 1
ATOM 919 C C . HIS A 1 118 ? -13.437 -1.035 40.154 1.00 93.88 118 HIS A C 1
ATOM 921 O O . HIS A 1 118 ? -12.475 -1.577 40.702 1.00 93.88 118 HIS A O 1
ATOM 927 N N . ASP A 1 119 ? -14.531 -0.700 40.842 1.00 92.38 119 ASP A N 1
ATOM 928 C CA . ASP A 1 119 ? -14.628 -0.861 42.293 1.00 92.38 119 ASP A CA 1
ATOM 929 C C . ASP A 1 119 ? -14.614 -2.334 42.720 1.00 92.38 119 ASP A C 1
ATOM 931 O O . ASP A 1 119 ? -14.122 -2.655 43.800 1.00 92.38 119 ASP A O 1
ATOM 935 N N . ALA A 1 120 ? -15.162 -3.246 41.910 1.00 93.44 120 ALA A N 1
ATOM 936 C CA . ALA A 1 120 ? -15.105 -4.680 42.188 1.00 93.44 120 ALA A CA 1
ATOM 937 C C . ALA A 1 120 ? -13.661 -5.197 42.180 1.00 93.44 120 ALA A C 1
ATOM 939 O O . ALA A 1 120 ? -13.273 -5.917 43.101 1.00 93.44 120 ALA A O 1
ATOM 940 N N . VAL A 1 121 ? -12.846 -4.770 41.214 1.00 92.44 121 VAL A N 1
ATOM 941 C CA . VAL A 1 121 ? -11.428 -5.148 41.151 1.00 92.44 121 VAL A CA 1
ATOM 942 C C . VAL A 1 121 ? -10.664 -4.613 42.363 1.00 92.44 121 VAL A C 1
ATOM 944 O O . VAL A 1 121 ? -9.919 -5.361 42.997 1.00 92.44 121 VAL A O 1
ATOM 947 N N . LEU A 1 122 ? -10.917 -3.363 42.769 1.00 89.38 122 LEU A N 1
ATOM 948 C CA . LEU A 1 122 ? -10.331 -2.793 43.990 1.00 89.38 122 LEU A CA 1
ATOM 949 C C . LEU A 1 122 ? -10.739 -3.541 45.272 1.00 89.38 122 LEU A C 1
ATOM 951 O O . LEU A 1 122 ? -10.005 -3.504 46.257 1.00 89.38 122 LEU A O 1
ATOM 955 N N . ARG A 1 123 ? -11.882 -4.241 45.268 1.00 90.69 123 ARG A N 1
ATOM 956 C CA . ARG A 1 123 ? -12.343 -5.100 46.375 1.00 90.69 123 ARG A CA 1
ATOM 957 C C . ARG A 1 123 ? -11.815 -6.539 46.326 1.00 90.69 123 ARG A C 1
ATOM 959 O O . ARG A 1 123 ? -12.155 -7.310 47.219 1.00 90.69 123 ARG A O 1
ATOM 966 N N . GLY A 1 124 ? -11.024 -6.914 45.320 1.00 89.38 124 GLY A N 1
ATOM 967 C CA . GLY A 1 124 ? -10.480 -8.273 45.201 1.00 89.38 124 GLY A CA 1
ATOM 968 C C . GLY A 1 124 ? -11.180 -9.188 44.197 1.00 89.38 124 GLY A C 1
ATOM 969 O O . GLY A 1 124 ? -10.839 -10.363 44.110 1.00 89.38 124 GLY A O 1
ATOM 970 N N . VAL A 1 125 ? -12.152 -8.685 43.432 1.00 94.06 125 VAL A N 1
ATOM 971 C CA . VAL A 1 125 ? -12.904 -9.493 42.458 1.00 94.06 125 VAL A CA 1
ATOM 972 C C . VAL A 1 125 ? -12.112 -9.647 41.158 1.00 94.06 125 VAL A C 1
ATOM 974 O O . VAL A 1 125 ? -11.591 -8.670 40.621 1.00 94.06 125 VAL A O 1
ATOM 977 N N . HIS A 1 126 ? -12.066 -10.862 40.609 1.00 93.38 126 HIS A N 1
ATOM 978 C CA . HIS A 1 126 ? -11.498 -11.124 39.287 1.00 93.38 126 HIS A CA 1
ATOM 979 C C . HIS A 1 126 ? -12.523 -10.841 38.187 1.00 93.38 126 HIS A C 1
ATOM 981 O O . HIS A 1 126 ? -13.604 -11.423 38.171 1.00 93.38 126 HIS A O 1
ATOM 987 N N . VAL A 1 127 ? -12.187 -9.959 37.253 1.00 94.88 127 VAL A N 1
ATOM 988 C CA . VAL A 1 127 ? -13.042 -9.556 36.138 1.00 94.88 127 VAL A CA 1
ATOM 989 C C . VAL A 1 127 ? -12.412 -10.023 34.830 1.00 94.88 127 VAL A C 1
ATOM 991 O O . VAL A 1 127 ? -11.335 -9.565 34.453 1.00 94.88 127 VAL A O 1
ATOM 994 N N . LYS A 1 128 ? -13.109 -10.918 34.130 1.00 94.38 128 LYS A N 1
ATOM 995 C CA . LYS A 1 128 ? -12.730 -11.455 32.821 1.00 94.38 128 LYS A CA 1
ATOM 996 C C . LYS A 1 128 ? -13.717 -10.983 31.764 1.00 94.38 128 LYS A C 1
ATOM 998 O O . LYS A 1 128 ? -14.911 -11.267 31.866 1.00 94.38 128 LYS A O 1
ATOM 1003 N N . VAL A 1 129 ? -13.237 -10.287 30.744 1.00 94.31 129 VAL A N 1
ATOM 1004 C CA . VAL A 1 129 ? -14.067 -9.819 29.631 1.00 94.31 129 VAL A CA 1
ATOM 1005 C C . VAL A 1 129 ? -13.550 -10.417 28.332 1.00 94.31 129 VAL A C 1
ATOM 1007 O O . VAL A 1 129 ? -12.359 -10.365 28.042 1.00 94.31 129 VAL A O 1
ATOM 1010 N N . LEU A 1 130 ? -14.453 -10.999 27.556 1.00 90.94 130 LEU A N 1
ATOM 1011 C CA . LEU A 1 130 ? -14.167 -11.688 26.313 1.00 90.94 130 LEU A CA 1
ATOM 1012 C C . LEU A 1 130 ? -15.075 -11.119 25.214 1.00 90.94 130 LEU A C 1
ATOM 1014 O O . LEU A 1 130 ? -16.290 -11.312 25.241 1.00 90.94 130 LEU A O 1
ATOM 1018 N N . LEU A 1 131 ? -14.490 -10.375 24.275 1.00 90.00 131 LEU A N 1
ATOM 1019 C CA . LEU A 1 131 ? -15.214 -9.737 23.166 1.00 90.00 131 LEU A CA 1
ATOM 1020 C C . LEU A 1 131 ? -14.768 -10.302 21.817 1.00 90.00 131 LEU A C 1
ATOM 1022 O O . LEU A 1 131 ? -13.677 -10.860 21.700 1.00 90.00 131 LEU A O 1
ATOM 1026 N N . MET A 1 132 ? -15.592 -10.167 20.781 1.00 83.81 132 MET A N 1
ATOM 1027 C CA . MET A 1 132 ? -15.195 -10.614 19.447 1.00 83.81 132 MET A CA 1
ATOM 1028 C C . MET A 1 132 ? -14.112 -9.698 18.877 1.00 83.81 132 MET A C 1
ATOM 1030 O O . MET A 1 132 ? -14.150 -8.481 19.045 1.00 83.81 132 MET A O 1
ATOM 1034 N N . SER A 1 133 ? -13.143 -10.270 18.164 1.00 78.38 133 SER A N 1
ATOM 1035 C CA . SER A 1 133 ? -12.149 -9.479 17.446 1.00 78.38 133 SER A CA 1
ATOM 1036 C C . SER A 1 133 ? -12.758 -8.851 16.183 1.00 78.38 133 SER A C 1
ATOM 1038 O O . SER A 1 133 ? -13.259 -9.587 15.324 1.00 78.38 133 SER A O 1
ATOM 1040 N N . PRO A 1 134 ? -12.643 -7.521 15.998 1.00 67.56 134 PRO A N 1
ATOM 1041 C CA . PRO A 1 134 ? -13.262 -6.812 14.876 1.00 67.56 134 PRO A CA 1
ATOM 1042 C C . PRO A 1 134 ? -12.570 -7.079 13.524 1.00 67.56 134 PRO A C 1
ATOM 1044 O O . PRO A 1 134 ? -13.065 -6.679 12.475 1.00 67.56 134 PRO A O 1
ATOM 1047 N N . ALA A 1 135 ? -11.413 -7.750 13.528 1.00 62.47 135 ALA A N 1
ATOM 1048 C CA . ALA A 1 135 ? -10.594 -8.017 12.344 1.00 62.47 135 ALA A CA 1
ATOM 1049 C C . ALA A 1 135 ? -10.770 -9.444 11.786 1.00 62.47 135 ALA A C 1
ATOM 1051 O O . ALA A 1 135 ? -9.885 -9.951 11.097 1.00 62.47 135 ALA A O 1
ATOM 1052 N N . THR A 1 136 ? -11.872 -10.123 12.115 1.00 60.38 136 THR A N 1
ATOM 1053 C CA . THR A 1 136 ? -12.064 -11.551 11.812 1.00 60.38 136 THR A CA 1
ATOM 1054 C C . THR A 1 136 ? -13.237 -11.801 10.873 1.00 60.38 136 THR A C 1
ATOM 1056 O O . THR A 1 136 ? -14.212 -11.049 10.864 1.00 60.38 136 THR A O 1
ATOM 1059 N N . ASP A 1 137 ? -13.174 -12.899 10.111 1.00 58.84 137 ASP A N 1
ATOM 1060 C CA . ASP A 1 137 ? -14.300 -13.359 9.285 1.00 58.84 137 ASP A CA 1
ATOM 1061 C C . ASP A 1 137 ? -15.558 -13.619 10.120 1.00 58.84 137 ASP A C 1
ATOM 1063 O O . ASP A 1 137 ? -16.662 -13.403 9.633 1.00 58.84 137 ASP A O 1
ATOM 1067 N N . ALA A 1 138 ? -15.407 -14.030 11.384 1.00 64.81 138 ALA A N 1
ATOM 1068 C CA . ALA A 1 138 ? -16.525 -14.165 12.312 1.00 64.81 138 ALA A CA 1
ATOM 1069 C C . ALA A 1 138 ? -17.234 -12.818 12.544 1.00 64.81 138 ALA A C 1
ATOM 1071 O O . ALA A 1 138 ? -18.463 -12.780 12.508 1.00 64.81 138 ALA A O 1
ATOM 1072 N N . SER A 1 139 ? -16.480 -11.716 12.686 1.00 71.56 139 SER A N 1
ATOM 1073 C CA . SER A 1 139 ? -17.054 -10.363 12.779 1.00 71.56 139 SER A CA 1
ATOM 1074 C C . SER A 1 139 ? -17.789 -9.965 11.508 1.00 71.56 139 SER A C 1
ATOM 1076 O O . SER A 1 139 ? -18.937 -9.530 11.569 1.00 71.56 139 SER A O 1
ATOM 1078 N N . ARG A 1 140 ? -17.176 -10.199 10.341 1.00 71.50 140 ARG A N 1
ATOM 1079 C CA . ARG A 1 140 ? -17.791 -9.892 9.042 1.00 71.50 140 ARG A CA 1
ATOM 1080 C C . ARG A 1 140 ? -19.078 -10.685 8.809 1.00 71.50 140 ARG A C 1
ATOM 1082 O O . ARG A 1 140 ? -20.095 -10.103 8.456 1.00 71.50 140 ARG A O 1
ATOM 1089 N N . LEU A 1 141 ? -19.060 -11.995 9.050 1.00 72.94 141 LEU A N 1
ATOM 1090 C CA . LEU A 1 141 ? -20.252 -12.839 8.929 1.00 72.94 141 LEU A CA 1
ATOM 1091 C C . LEU A 1 141 ? -21.347 -12.397 9.902 1.00 72.94 141 LEU A C 1
ATOM 1093 O O . LEU A 1 141 ? -22.525 -12.421 9.556 1.00 72.94 141 LEU A O 1
ATOM 1097 N N . ARG A 1 142 ? -20.975 -11.969 11.115 1.00 75.88 142 ARG A N 1
ATOM 1098 C CA . ARG A 1 142 ? -21.932 -11.440 12.089 1.00 75.88 142 ARG A CA 1
ATOM 1099 C C . ARG A 1 142 ? -22.530 -10.105 11.638 1.00 75.88 142 ARG A C 1
ATOM 1101 O O . ARG A 1 142 ? -23.722 -9.887 11.837 1.00 75.88 142 ARG A O 1
ATOM 1108 N N . GLN A 1 143 ? -21.723 -9.248 11.018 1.00 79.94 143 GLN A N 1
ATOM 1109 C CA . GLN A 1 143 ? -22.156 -7.988 10.416 1.00 79.94 143 GLN A CA 1
ATOM 1110 C C . GLN A 1 143 ? -23.171 -8.252 9.302 1.00 79.94 143 GLN A C 1
ATOM 1112 O O . GLN A 1 143 ? -24.276 -7.729 9.372 1.00 79.94 143 GLN A O 1
ATOM 1117 N N . GLU A 1 144 ? -22.853 -9.140 8.358 1.00 77.75 144 GLU A N 1
ATOM 1118 C CA . GLU A 1 144 ? -23.756 -9.544 7.267 1.00 77.75 144 GLU A CA 1
ATOM 1119 C C . GLU A 1 144 ? -25.078 -10.131 7.796 1.00 77.75 144 GLU A C 1
ATOM 1121 O O . GLU A 1 144 ? -26.160 -9.842 7.287 1.00 77.75 144 GLU A O 1
ATOM 1126 N N . GLN A 1 145 ? -25.003 -10.937 8.857 1.00 78.25 145 GLN A N 1
ATOM 1127 C CA . GLN A 1 1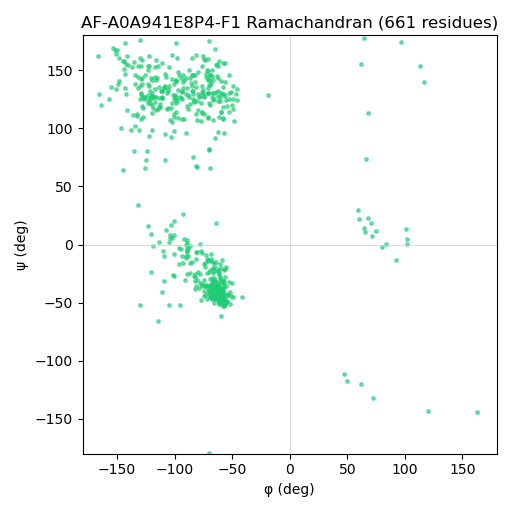45 ? -26.164 -11.526 9.520 1.00 78.25 145 GLN A CA 1
ATOM 1128 C C . GLN A 1 145 ? -27.100 -10.486 10.154 1.00 78.25 145 GLN A C 1
ATOM 1130 O O . GLN A 1 145 ? -28.321 -10.624 10.062 1.00 78.25 145 GLN A O 1
ATOM 1135 N N . LEU A 1 146 ? -26.548 -9.465 10.814 1.00 79.75 146 LEU A N 1
ATOM 1136 C CA . LEU A 1 146 ? -27.337 -8.443 11.504 1.00 79.75 146 LEU A CA 1
ATOM 1137 C C . LEU A 1 146 ? -27.754 -7.288 10.591 1.00 79.75 146 LEU A C 1
ATOM 1139 O O . LEU A 1 146 ? -28.786 -6.679 10.852 1.00 79.75 146 LEU A O 1
ATOM 1143 N N . GLU A 1 147 ? -27.026 -7.019 9.508 1.00 78.69 147 GLU A N 1
ATOM 1144 C CA . GLU A 1 147 ? -27.347 -5.964 8.539 1.00 78.69 147 GLU A CA 1
ATOM 1145 C C . GLU A 1 147 ? -28.730 -6.160 7.900 1.00 78.69 147 GLU A C 1
ATOM 1147 O O . GLU A 1 147 ? -29.449 -5.188 7.671 1.00 78.69 147 GLU A O 1
ATOM 1152 N N . ALA A 1 148 ? -29.153 -7.416 7.710 1.00 73.38 148 ALA A N 1
ATOM 1153 C CA . ALA A 1 148 ? -30.492 -7.752 7.227 1.00 73.38 148 ALA A CA 1
ATOM 1154 C C . ALA A 1 148 ? -31.621 -7.256 8.154 1.00 73.38 148 ALA A C 1
ATOM 1156 O O . ALA A 1 148 ? -32.701 -6.911 7.674 1.00 73.38 148 ALA A O 1
ATOM 1157 N N . SER A 1 149 ? -31.377 -7.215 9.467 1.00 77.31 149 SER A N 1
ATOM 1158 C CA . SER A 1 149 ? -32.358 -6.804 10.482 1.00 77.31 149 SER A CA 1
ATOM 1159 C C . SER A 1 149 ? -32.146 -5.369 10.982 1.00 77.31 149 SER A C 1
ATOM 1161 O O . SER A 1 149 ? -33.104 -4.728 11.410 1.00 77.31 149 SER A O 1
ATOM 1163 N N . TYR A 1 150 ? -30.914 -4.851 10.922 1.00 80.31 150 TYR A N 1
ATOM 1164 C CA . TYR A 1 150 ? -30.521 -3.536 11.443 1.00 80.31 150 TYR A CA 1
ATOM 1165 C C . TYR A 1 150 ? -29.634 -2.792 10.427 1.00 80.31 150 TYR A C 1
ATOM 1167 O O . TYR A 1 150 ? -28.406 -2.761 10.571 1.00 80.31 150 TYR A O 1
ATOM 1175 N N . PRO A 1 151 ? -30.234 -2.166 9.397 1.00 74.25 151 PRO A N 1
ATOM 1176 C CA . PRO A 1 151 ? -29.491 -1.412 8.393 1.00 74.25 151 PRO A CA 1
ATOM 1177 C C . PRO A 1 151 ? -28.700 -0.263 9.030 1.00 74.25 151 PRO A C 1
ATOM 1179 O O . PRO A 1 151 ? -29.247 0.521 9.807 1.00 74.25 151 PRO A O 1
ATOM 1182 N N . GLY A 1 152 ? -27.413 -0.151 8.695 1.00 70.75 152 GLY A N 1
ATOM 1183 C CA . GLY A 1 152 ? -26.528 0.899 9.216 1.00 70.75 152 GLY A CA 1
ATOM 1184 C C . GLY A 1 152 ? -25.899 0.608 10.584 1.00 70.75 152 GLY A C 1
ATOM 1185 O O . GLY A 1 152 ? -25.131 1.431 11.080 1.00 70.75 152 GLY A O 1
ATOM 1186 N N . LEU A 1 153 ? -26.169 -0.552 11.195 1.00 77.06 153 LEU A N 1
ATOM 1187 C CA . LEU A 1 153 ? -25.412 -1.009 12.359 1.00 77.06 153 LEU A CA 1
ATOM 1188 C C . LEU A 1 153 ? -23.950 -1.251 11.965 1.00 77.06 153 LEU A C 1
ATOM 1190 O O . LEU A 1 153 ? -23.684 -1.985 11.022 1.00 77.06 153 LEU A O 1
ATOM 1194 N N . SER A 1 154 ? -23.007 -0.718 12.741 1.00 78.50 154 SER A N 1
ATOM 1195 C CA . SER A 1 154 ? -21.592 -1.092 12.663 1.00 78.50 154 SER A CA 1
ATOM 1196 C C . SER A 1 154 ? -21.219 -1.907 13.900 1.00 78.50 154 SER A C 1
ATOM 1198 O O . SER A 1 154 ? -20.913 -1.334 14.946 1.00 78.50 154 SER A O 1
ATOM 1200 N N . ILE A 1 155 ? -21.259 -3.244 13.805 1.00 78.44 155 ILE A N 1
ATOM 1201 C CA . ILE A 1 155 ? -20.815 -4.148 14.891 1.00 78.44 155 ILE A CA 1
ATOM 1202 C C . ILE A 1 155 ? -19.396 -3.798 15.297 1.00 78.44 155 ILE A C 1
ATOM 1204 O O . ILE A 1 155 ? -19.050 -3.710 16.471 1.00 78.44 155 ILE A O 1
ATOM 1208 N N . ASP A 1 156 ? -18.589 -3.560 14.283 1.00 69.50 156 ASP A N 1
ATOM 1209 C CA . ASP A 1 156 ? -17.214 -3.180 14.419 1.00 69.50 156 ASP A CA 1
ATOM 1210 C C . ASP A 1 156 ? -17.052 -1.895 15.236 1.00 69.50 156 ASP A C 1
ATOM 1212 O O . ASP A 1 156 ? -16.242 -1.886 16.158 1.00 69.50 156 ASP A O 1
ATOM 1216 N N . GLY A 1 157 ? -17.823 -0.838 14.963 1.00 69.38 157 GLY A N 1
ATOM 1217 C CA . GLY A 1 157 ? -17.824 0.379 15.789 1.00 69.38 157 GLY A CA 1
ATOM 1218 C C . GLY A 1 157 ? -18.194 0.085 17.247 1.00 69.38 157 GLY A C 1
ATOM 1219 O O . GLY A 1 157 ? -17.493 0.488 18.171 1.00 69.38 157 GLY A O 1
ATOM 1220 N N . GLN A 1 158 ? -19.210 -0.754 17.472 1.00 83.62 158 GLN A N 1
ATOM 1221 C CA . GLN A 1 158 ? -19.623 -1.141 18.827 1.00 83.62 158 GLN A CA 1
ATOM 1222 C C . GLN A 1 158 ? -18.536 -1.905 19.601 1.00 83.62 158 GLN A C 1
ATOM 1224 O O . GLN A 1 158 ? -18.295 -1.621 20.777 1.00 83.62 158 GLN A O 1
ATOM 1229 N N . ILE A 1 159 ? -17.843 -2.843 18.947 1.00 81.38 159 ILE A N 1
ATOM 1230 C CA . ILE A 1 159 ? -16.700 -3.554 19.538 1.00 81.38 159 ILE A CA 1
ATOM 1231 C C . ILE A 1 159 ? -15.600 -2.555 19.912 1.00 81.38 159 ILE A C 1
ATOM 1233 O O . ILE A 1 159 ? -15.071 -2.611 21.022 1.00 81.38 159 ILE A O 1
ATOM 1237 N N . HIS A 1 160 ? -15.275 -1.618 19.018 1.00 74.62 160 HIS A N 1
ATOM 1238 C CA . HIS A 1 160 ? -14.249 -0.605 19.267 1.00 74.62 160 HIS A CA 1
ATOM 1239 C C . HIS A 1 160 ? -14.612 0.321 20.431 1.00 74.62 160 HIS A C 1
ATOM 1241 O O . HIS A 1 160 ? -13.766 0.565 21.292 1.00 74.62 160 HIS A O 1
ATOM 1247 N N . ASN A 1 161 ? -15.867 0.761 20.520 1.00 78.00 161 ASN A N 1
ATOM 1248 C CA . ASN A 1 161 ? -16.359 1.553 21.645 1.00 78.00 161 ASN A CA 1
ATOM 1249 C C . ASN A 1 161 ? -16.212 0.814 22.975 1.00 78.00 161 ASN A C 1
ATOM 1251 O O . ASN A 1 161 ? -15.766 1.395 23.963 1.00 78.00 161 ASN A O 1
ATOM 1255 N N . ASN A 1 162 ? -16.534 -0.480 23.006 1.00 88.62 162 ASN A N 1
ATOM 1256 C CA . ASN A 1 162 ? -16.340 -1.297 24.201 1.00 88.62 162 ASN A CA 1
ATOM 1257 C C . ASN A 1 162 ? -14.858 -1.448 24.568 1.00 88.62 162 ASN A C 1
ATOM 1259 O O . ASN A 1 162 ? -14.517 -1.293 25.739 1.00 88.62 162 ASN A O 1
ATOM 1263 N N . ILE A 1 163 ? -13.983 -1.727 23.593 1.00 82.69 163 ILE A N 1
ATOM 1264 C CA . ILE A 1 163 ? -12.532 -1.841 23.819 1.00 82.69 163 ILE A CA 1
ATOM 1265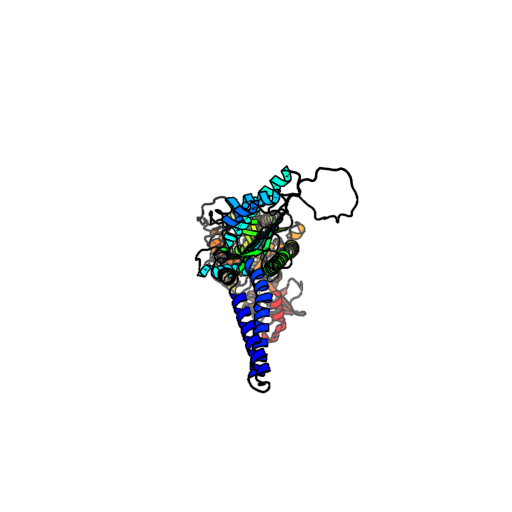 C C . ILE A 1 163 ? -11.978 -0.529 24.383 1.00 82.69 163 ILE A C 1
ATOM 1267 O O . ILE A 1 163 ? -11.259 -0.559 25.379 1.00 82.69 163 ILE A O 1
ATOM 1271 N N . SER A 1 164 ? -12.353 0.610 23.794 1.00 77.00 164 SER A N 1
ATOM 1272 C CA . SER A 1 164 ? -11.938 1.939 24.252 1.00 77.00 164 SER A CA 1
ATOM 1273 C C . SER A 1 164 ? -12.391 2.207 25.691 1.00 77.00 164 SER A C 1
ATOM 1275 O O . SER A 1 164 ? -11.572 2.498 26.564 1.00 77.00 164 SER A O 1
ATOM 1277 N N . ALA A 1 165 ? -13.678 1.994 25.984 1.00 83.81 165 ALA A N 1
ATOM 1278 C CA . ALA A 1 165 ? -14.236 2.229 27.312 1.00 83.81 165 ALA A CA 1
ATOM 1279 C C . ALA A 1 165 ? -13.595 1.339 28.397 1.00 83.81 165 ALA A C 1
ATOM 1281 O O . ALA A 1 165 ? -13.304 1.801 29.504 1.00 83.81 165 ALA A O 1
ATOM 1282 N N . LEU A 1 166 ? -13.326 0.069 28.074 1.00 88.38 166 LEU A N 1
ATOM 1283 C CA . LEU A 1 166 ? -12.620 -0.862 28.959 1.00 88.38 166 LEU A CA 1
ATOM 1284 C C . LEU A 1 166 ? -11.138 -0.492 29.122 1.00 88.38 166 LEU A C 1
ATOM 1286 O O . LEU A 1 166 ? -10.602 -0.619 30.221 1.00 88.38 166 LEU A O 1
ATOM 1290 N N . GLY A 1 167 ? -10.494 0.017 28.068 1.00 79.06 167 GLY A N 1
ATOM 1291 C CA . GLY A 1 167 ? -9.132 0.550 28.119 1.00 79.06 167 GLY A CA 1
ATOM 1292 C C . GLY A 1 167 ? -9.014 1.766 29.038 1.00 79.06 167 GLY A C 1
ATOM 1293 O O . GLY A 1 167 ? -8.125 1.810 29.888 1.00 79.06 167 GLY A O 1
ATOM 1294 N N . THR A 1 168 ? -9.951 2.717 28.954 1.00 79.88 168 THR A N 1
ATOM 1295 C CA . THR A 1 168 ? -10.009 3.863 29.880 1.00 79.88 168 THR A CA 1
ATOM 1296 C C . THR A 1 168 ? -10.165 3.402 31.332 1.00 79.88 168 THR A C 1
ATOM 1298 O O . THR A 1 168 ? -9.460 3.885 32.220 1.00 79.88 168 THR A O 1
ATOM 1301 N N . MET A 1 169 ? -11.064 2.445 31.589 1.00 87.81 169 MET A N 1
ATOM 1302 C CA . MET A 1 169 ? -11.268 1.886 32.930 1.00 87.81 169 MET A CA 1
ATOM 1303 C C . MET A 1 169 ? -9.992 1.225 33.470 1.00 87.81 169 MET A C 1
ATOM 1305 O O . MET A 1 169 ? -9.645 1.408 34.637 1.00 87.81 169 MET A O 1
ATOM 1309 N N . GLU A 1 170 ? -9.271 0.477 32.638 1.00 83.06 170 GLU A N 1
ATOM 1310 C CA . GLU A 1 170 ? -8.020 -0.159 33.044 1.00 83.06 170 GLU A CA 1
ATOM 1311 C C . GLU A 1 170 ? -6.923 0.864 33.359 1.00 83.06 170 GLU A C 1
ATOM 1313 O O . GLU A 1 170 ? -6.222 0.716 34.359 1.00 83.06 170 GLU A O 1
ATOM 1318 N N . GLN A 1 171 ? -6.793 1.935 32.570 1.00 78.00 171 GLN A N 1
ATOM 1319 C CA . GLN A 1 171 ? -5.852 3.018 32.872 1.00 78.00 171 GLN A CA 1
ATOM 1320 C C . GLN A 1 171 ? -6.162 3.670 34.227 1.00 78.00 171 GLN A C 1
ATOM 1322 O O . GLN A 1 171 ? -5.250 3.912 35.024 1.00 78.00 171 GLN A O 1
ATOM 1327 N N . GLN A 1 172 ? -7.443 3.916 34.519 1.00 83.31 172 GLN A N 1
ATOM 1328 C CA . GLN A 1 172 ? -7.889 4.428 35.819 1.00 83.31 172 GLN A CA 1
ATOM 1329 C C . GLN A 1 172 ? -7.546 3.452 36.951 1.00 83.31 172 GLN A C 1
ATOM 1331 O O . GLN A 1 172 ? -7.003 3.870 37.978 1.00 83.31 172 GLN A O 1
ATOM 1336 N N . LEU A 1 173 ? -7.770 2.153 36.732 1.00 84.44 173 LEU A N 1
ATOM 1337 C CA . LEU A 1 173 ? -7.401 1.103 37.675 1.00 84.44 173 LEU A CA 1
ATOM 1338 C C . LEU A 1 173 ? -5.884 1.078 37.902 1.00 84.44 173 LEU A C 1
ATOM 1340 O O . LEU A 1 173 ? -5.440 1.080 39.043 1.00 84.44 173 LEU A O 1
ATOM 1344 N N . ALA A 1 174 ? -5.066 1.137 36.849 1.00 76.50 174 ALA A N 1
ATOM 1345 C CA . ALA A 1 174 ? -3.611 1.175 36.959 1.00 76.50 174 ALA A CA 1
ATOM 1346 C C . ALA A 1 174 ? -3.127 2.379 37.779 1.00 76.50 174 ALA A C 1
ATOM 1348 O O . ALA A 1 174 ? -2.237 2.239 38.618 1.00 76.50 174 ALA A O 1
ATOM 1349 N N . GLN A 1 175 ? -3.732 3.555 37.590 1.00 79.56 175 GLN A N 1
ATOM 1350 C CA . GLN A 1 175 ? -3.436 4.738 38.400 1.00 79.56 175 GLN A CA 1
ATOM 1351 C C . GLN A 1 175 ? -3.856 4.556 39.866 1.00 79.56 175 GLN A C 1
ATOM 1353 O O . GLN A 1 175 ? -3.095 4.915 40.768 1.00 79.56 175 GLN A O 1
ATOM 1358 N N . ALA A 1 176 ? -5.036 3.986 40.120 1.00 81.94 176 ALA A N 1
ATOM 1359 C CA . ALA A 1 176 ? -5.515 3.700 41.469 1.00 81.94 176 ALA A CA 1
ATOM 1360 C C . ALA A 1 176 ? -4.615 2.682 42.190 1.00 81.94 176 ALA A C 1
ATOM 1362 O O . ALA A 1 176 ? -4.230 2.911 43.335 1.00 81.94 176 ALA A O 1
ATOM 1363 N N . LEU A 1 177 ? -4.205 1.614 41.498 1.00 79.81 177 LEU A N 1
ATOM 1364 C CA . LEU A 1 177 ? -3.323 0.570 42.023 1.00 79.81 177 LEU A CA 1
ATOM 1365 C C . LEU A 1 177 ? -1.919 1.094 42.339 1.00 79.81 177 LEU A C 1
ATOM 1367 O O . LEU A 1 177 ? -1.391 0.801 43.413 1.00 79.81 177 LEU A O 1
ATOM 1371 N N . ARG A 1 178 ? -1.364 1.976 41.493 1.00 78.31 178 ARG A N 1
ATOM 1372 C CA . ARG A 1 178 ? -0.102 2.683 41.785 1.00 78.31 178 ARG A CA 1
ATOM 1373 C C . ARG A 1 178 ? -0.187 3.517 43.067 1.00 78.31 178 ARG A C 1
ATOM 1375 O O . ARG A 1 178 ? 0.763 3.523 43.843 1.00 78.31 178 ARG A O 1
ATOM 1382 N N . ARG A 1 179 ? -1.314 4.197 43.322 1.00 78.69 179 ARG A N 1
ATOM 1383 C CA . ARG A 1 179 ? -1.504 5.014 44.541 1.00 78.69 179 ARG A CA 1
ATOM 1384 C C . ARG A 1 179 ? -1.527 4.186 45.825 1.00 78.69 179 ARG A C 1
ATOM 1386 O O . ARG A 1 179 ? -1.149 4.706 46.869 1.00 78.69 179 ARG A O 1
ATOM 1393 N N . ILE A 1 180 ? -1.957 2.927 45.755 1.00 77.19 180 ILE A N 1
ATOM 1394 C CA . ILE A 1 180 ? -2.043 2.022 46.913 1.00 77.19 180 ILE A CA 1
ATOM 1395 C C . ILE A 1 180 ? -0.873 1.026 46.994 1.00 77.19 180 ILE A C 1
ATOM 1397 O O . ILE A 1 180 ? -0.898 0.129 47.831 1.00 77.19 180 ILE A O 1
ATOM 1401 N N . GLY A 1 181 ? 0.153 1.175 46.146 1.00 67.12 181 GLY A N 1
ATOM 1402 C CA . GLY A 1 181 ? 1.344 0.317 46.146 1.00 67.12 181 GLY A CA 1
ATOM 1403 C C . GLY A 1 181 ? 1.105 -1.116 45.654 1.00 67.12 181 GLY A C 1
ATOM 1404 O O . GLY A 1 181 ? 1.914 -1.998 45.939 1.00 67.12 181 GLY A O 1
ATOM 1405 N N . ALA A 1 182 ? 0.007 -1.364 44.936 1.00 68.38 182 ALA A N 1
ATOM 1406 C CA . ALA A 1 182 ? -0.306 -2.662 44.349 1.00 68.38 182 ALA A CA 1
ATOM 1407 C C . ALA A 1 182 ? 0.335 -2.808 42.954 1.00 68.38 182 ALA A C 1
ATOM 1409 O O . ALA A 1 182 ? 0.501 -1.804 42.250 1.00 68.38 182 ALA A O 1
ATOM 1410 N N . PRO A 1 183 ? 0.689 -4.036 42.523 1.00 57.88 183 PRO A N 1
ATOM 1411 C CA . PRO A 1 183 ? 1.159 -4.264 41.162 1.00 57.88 183 PRO A CA 1
ATOM 1412 C C . PRO A 1 183 ? 0.090 -3.797 40.157 1.00 57.88 183 PRO A C 1
ATOM 1414 O O . PRO A 1 183 ? -1.097 -4.059 40.371 1.00 57.88 183 PRO A O 1
ATOM 1417 N N . PRO A 1 184 ? 0.477 -3.077 39.088 1.00 55.22 184 PRO A N 1
ATOM 1418 C CA . PRO A 1 184 ? -0.475 -2.607 38.093 1.00 55.22 184 PRO A CA 1
ATOM 1419 C C . PRO A 1 184 ? -1.142 -3.793 37.371 1.00 55.22 184 PRO A C 1
ATOM 1421 O O . PRO A 1 184 ? -0.545 -4.870 37.275 1.00 55.22 184 PRO A O 1
ATOM 1424 N N . PRO A 1 185 ? -2.357 -3.599 36.827 1.00 56.91 185 PRO A N 1
ATOM 1425 C CA . PRO A 1 185 ? -2.948 -4.568 35.917 1.00 56.91 185 PRO A CA 1
ATOM 1426 C C . PRO A 1 185 ? -2.068 -4.669 34.661 1.00 56.91 185 PRO A C 1
ATOM 1428 O O . PRO A 1 185 ? -1.319 -3.741 34.345 1.00 56.91 185 PRO A O 1
ATOM 1431 N N . ILE A 1 186 ? -2.123 -5.807 33.964 1.00 53.31 186 ILE A N 1
ATOM 1432 C CA . ILE A 1 186 ? -1.367 -6.017 32.721 1.00 53.31 186 ILE A CA 1
ATOM 1433 C C . ILE A 1 186 ? -1.813 -4.939 31.716 1.00 53.31 186 ILE A C 1
ATOM 1435 O O . ILE A 1 186 ? -2.965 -4.975 31.313 1.00 53.31 186 ILE A O 1
ATOM 1439 N N . PRO A 1 187 ? -0.954 -3.991 31.304 1.00 42.56 187 PRO A N 1
ATOM 1440 C CA . PRO A 1 187 ? -1.406 -2.794 30.594 1.00 42.56 187 PRO A CA 1
ATOM 1441 C C . PRO A 1 187 ? -1.887 -3.094 29.164 1.00 42.56 187 PRO A C 1
ATOM 1443 O O . PRO A 1 187 ? -1.151 -3.699 28.378 1.00 42.56 187 PRO A O 1
ATOM 1446 N N . MET A 1 188 ? -3.077 -2.602 28.794 1.00 47.66 188 MET A N 1
ATOM 1447 C CA . MET A 1 188 ? -3.603 -2.644 27.422 1.00 47.66 188 MET A CA 1
ATOM 1448 C C . MET A 1 188 ? -3.090 -1.513 26.518 1.00 47.66 188 MET A C 1
ATOM 1450 O O . MET A 1 188 ? -3.009 -1.703 25.303 1.00 47.66 188 MET A O 1
ATOM 1454 N N . ILE A 1 189 ? -2.726 -0.352 27.078 1.00 39.47 189 ILE A N 1
ATOM 1455 C CA . ILE A 1 189 ? -2.326 0.857 26.332 1.00 39.47 189 ILE A CA 1
ATOM 1456 C C . ILE A 1 189 ? -1.020 1.406 26.924 1.00 39.47 189 ILE A C 1
ATOM 1458 O O . ILE A 1 189 ? -0.861 1.450 28.143 1.00 39.47 189 ILE A O 1
ATOM 1462 N N . GLY A 1 190 ? -0.072 1.763 26.051 1.00 33.22 190 GLY A N 1
ATOM 1463 C CA . GLY A 1 190 ? 1.323 2.049 26.389 1.00 33.22 190 GLY A CA 1
ATOM 1464 C C . GLY A 1 190 ? 1.527 3.053 27.529 1.00 33.22 190 GLY A C 1
ATOM 1465 O O . GLY A 1 190 ? 0.985 4.153 27.519 1.00 33.22 190 GLY A O 1
ATOM 1466 N N . SER A 1 191 ? 2.382 2.674 28.478 1.00 32.59 191 SER A N 1
ATOM 1467 C CA . SER A 1 191 ? 3.248 3.616 29.181 1.00 32.59 191 SER A CA 1
ATOM 1468 C C . SER A 1 191 ? 4.679 3.140 28.987 1.00 32.59 191 SER A C 1
ATOM 1470 O O . SER A 1 191 ? 4.979 1.996 29.335 1.00 32.59 191 SER A O 1
ATOM 1472 N N . ASP A 1 192 ? 5.514 3.999 28.412 1.00 36.38 192 ASP A N 1
ATOM 1473 C CA . ASP A 1 192 ? 6.920 3.742 28.132 1.00 36.38 192 ASP A CA 1
ATOM 1474 C C . ASP A 1 192 ? 7.670 3.404 29.422 1.00 36.38 192 ASP A C 1
ATOM 1476 O O . ASP A 1 192 ? 7.899 4.245 30.292 1.00 36.38 192 ASP A O 1
ATOM 1480 N N . SER A 1 193 ? 8.050 2.141 29.551 1.00 33.16 193 SER A N 1
ATOM 1481 C CA . SER A 1 193 ? 9.202 1.747 30.344 1.00 33.16 193 SER A CA 1
ATOM 1482 C C . SER A 1 193 ? 9.885 0.625 29.584 1.00 33.16 193 SER A C 1
ATOM 1484 O O . SER A 1 193 ? 9.282 -0.430 29.370 1.00 33.16 193 SER A O 1
ATOM 1486 N N . GLU A 1 194 ? 11.110 0.890 29.139 1.00 34.50 194 GLU A N 1
ATOM 1487 C CA . GLU A 1 194 ? 12.033 -0.104 28.606 1.00 34.50 194 GLU A CA 1
ATOM 1488 C C . GLU A 1 194 ? 12.090 -1.291 29.570 1.00 34.50 194 GLU A C 1
ATOM 1490 O O . GLU A 1 194 ? 12.662 -1.191 30.653 1.00 34.50 194 GLU A O 1
ATOM 1495 N N . ASP A 1 195 ? 11.473 -2.410 29.198 1.00 31.56 195 ASP A N 1
ATOM 1496 C CA . ASP A 1 195 ? 11.665 -3.668 29.908 1.00 31.56 195 ASP A CA 1
ATOM 1497 C C . ASP A 1 195 ? 12.240 -4.672 28.916 1.00 31.56 195 ASP A C 1
ATOM 1499 O O . ASP A 1 195 ? 11.570 -5.218 28.031 1.00 31.56 195 ASP A O 1
ATOM 1503 N N . THR A 1 196 ? 13.558 -4.801 29.019 1.00 29.00 196 THR A N 1
ATOM 1504 C CA . THR A 1 196 ? 14.369 -5.778 28.311 1.00 29.00 196 THR A CA 1
ATOM 1505 C C . THR A 1 196 ? 13.910 -7.161 28.751 1.00 29.00 196 THR A C 1
ATOM 1507 O O . THR A 1 196 ? 13.859 -7.475 29.935 1.00 29.00 196 THR A O 1
ATOM 1510 N N . GLY A 1 197 ? 13.516 -7.989 27.785 1.00 30.12 197 GLY A N 1
ATOM 1511 C CA . GLY A 1 197 ? 12.943 -9.305 28.040 1.00 30.12 197 GLY A CA 1
ATOM 1512 C C . GLY A 1 197 ? 13.861 -10.205 28.864 1.00 30.12 197 GLY A C 1
ATOM 1513 O O . GLY A 1 197 ? 14.705 -10.898 28.307 1.00 30.12 197 GLY A O 1
ATOM 1514 N N . VAL A 1 198 ? 13.640 -10.243 30.177 1.00 25.11 198 VAL A N 1
ATOM 1515 C CA . VAL A 1 198 ? 14.113 -11.282 31.092 1.00 25.11 198 VAL A CA 1
ATOM 1516 C C . VAL A 1 198 ? 13.061 -11.444 32.192 1.00 25.11 198 VAL A C 1
ATOM 1518 O O . VAL A 1 198 ? 13.022 -10.680 33.148 1.00 25.11 198 VAL A O 1
ATOM 1521 N N . TYR A 1 199 ? 12.210 -12.468 32.094 1.00 26.64 199 TYR A N 1
ATOM 1522 C CA . TYR A 1 199 ? 11.482 -12.965 33.264 1.00 26.64 199 TYR A CA 1
ATOM 1523 C C . TYR A 1 199 ? 12.424 -13.896 34.040 1.00 26.64 199 TYR A C 1
ATOM 1525 O O . TYR A 1 199 ? 12.743 -14.970 33.520 1.00 26.64 199 TYR A O 1
ATOM 1533 N N . PRO A 1 200 ? 12.884 -13.563 35.262 1.00 27.47 200 PRO A N 1
ATOM 1534 C CA . PRO A 1 200 ? 13.575 -14.549 36.067 1.00 27.47 200 PRO A CA 1
ATOM 1535 C C . PRO A 1 200 ? 12.551 -15.538 36.632 1.00 27.47 200 PRO A C 1
ATOM 1537 O O . PRO A 1 200 ? 11.566 -15.170 37.276 1.00 27.47 200 PRO A O 1
ATOM 1540 N N . VAL A 1 201 ? 12.824 -16.822 36.411 1.00 27.81 201 VAL A N 1
ATOM 1541 C CA . VAL A 1 201 ? 12.228 -17.929 37.159 1.00 27.81 201 VAL A CA 1
ATOM 1542 C C . VAL A 1 201 ? 12.603 -17.737 38.629 1.00 27.81 201 VAL A C 1
ATOM 1544 O O . VAL A 1 201 ? 13.778 -17.788 38.991 1.00 27.81 201 VAL A O 1
ATOM 1547 N N . ARG A 1 202 ? 11.614 -17.467 39.485 1.00 27.23 202 ARG A N 1
ATOM 1548 C CA . ARG A 1 202 ? 11.836 -17.241 40.917 1.00 27.23 202 ARG A CA 1
ATOM 1549 C C . ARG A 1 202 ? 11.970 -18.588 41.634 1.00 27.23 202 ARG A C 1
ATOM 1551 O O . ARG A 1 202 ? 10.982 -19.296 41.810 1.00 27.23 202 ARG A O 1
ATOM 1558 N N . ALA A 1 203 ? 13.192 -18.926 42.042 1.00 27.38 203 ALA A N 1
ATOM 1559 C CA . ALA A 1 203 ? 13.452 -19.955 43.045 1.00 27.38 203 ALA A CA 1
ATOM 1560 C C . ALA A 1 203 ? 13.022 -19.464 44.441 1.00 27.38 203 ALA A C 1
ATOM 1562 O O . ALA A 1 203 ? 13.024 -18.263 44.723 1.00 27.38 203 ALA A O 1
ATOM 1563 N N . ALA A 1 204 ? 12.604 -20.409 45.280 1.00 35.06 204 ALA A N 1
ATOM 1564 C CA . ALA A 1 204 ? 12.069 -20.193 46.619 1.00 35.06 204 ALA A CA 1
ATOM 1565 C C . ALA A 1 204 ? 13.141 -19.837 47.673 1.00 35.06 204 ALA A C 1
ATOM 1567 O O . ALA A 1 204 ? 14.307 -20.168 47.485 1.00 35.06 204 ALA A O 1
ATOM 1568 N N . GLU A 1 205 ? 12.651 -19.270 48.793 1.00 29.39 205 GLU A N 1
ATOM 1569 C CA . GLU A 1 205 ? 13.229 -19.116 50.158 1.00 29.39 205 GLU A CA 1
ATOM 1570 C C . GLU A 1 205 ? 13.570 -17.675 50.630 1.00 29.39 205 GLU A C 1
ATOM 1572 O O . GLU A 1 205 ? 13.821 -16.798 49.808 1.00 29.39 205 GLU A O 1
ATOM 1577 N N . PRO A 1 206 ? 13.581 -17.388 51.958 1.00 42.28 206 PRO A N 1
ATOM 1578 C CA . PRO A 1 206 ? 12.438 -17.472 52.873 1.00 42.28 206 PRO A CA 1
ATOM 1579 C C . PRO A 1 206 ? 12.228 -16.185 53.724 1.00 42.28 206 PRO A C 1
ATOM 1581 O O . PRO A 1 206 ? 12.982 -15.220 53.668 1.00 42.28 206 PRO A O 1
ATOM 1584 N N . ALA A 1 207 ? 11.140 -16.216 54.502 1.00 44.03 207 ALA A N 1
ATOM 1585 C CA . ALA A 1 207 ? 10.567 -15.246 55.446 1.00 44.03 207 ALA A CA 1
ATOM 1586 C C . ALA A 1 207 ? 11.435 -14.102 56.028 1.00 44.03 207 ALA A C 1
ATOM 1588 O O . ALA A 1 207 ? 12.397 -14.344 56.753 1.00 44.03 207 ALA A O 1
ATOM 1589 N N . ALA A 1 208 ? 10.922 -12.865 55.914 1.00 30.58 208 ALA A N 1
ATOM 1590 C CA . ALA A 1 208 ? 11.093 -11.817 56.924 1.00 30.58 208 ALA A CA 1
ATOM 1591 C C . ALA A 1 208 ? 9.969 -10.754 56.880 1.00 30.58 208 ALA A C 1
ATOM 1593 O O . ALA A 1 208 ? 9.625 -10.243 55.821 1.00 30.58 208 ALA A O 1
ATOM 1594 N N . ALA A 1 209 ? 9.490 -10.411 58.082 1.00 32.66 209 ALA A N 1
ATOM 1595 C CA . ALA A 1 209 ? 8.698 -9.247 58.499 1.00 32.66 209 ALA A CA 1
ATOM 1596 C C . ALA A 1 209 ? 7.240 -9.102 58.004 1.00 32.66 209 ALA A C 1
ATOM 1598 O O . ALA A 1 209 ? 6.943 -8.833 56.844 1.00 32.66 209 ALA A O 1
ATOM 1599 N N . ALA A 1 210 ? 6.324 -9.203 58.973 1.00 38.88 210 ALA A N 1
ATOM 1600 C CA . ALA A 1 210 ? 4.892 -8.970 58.852 1.00 38.88 210 ALA A CA 1
ATOM 1601 C C . ALA A 1 210 ? 4.577 -7.519 58.446 1.00 38.88 210 ALA A C 1
ATOM 1603 O O . ALA A 1 210 ? 4.492 -6.622 59.283 1.00 38.88 210 ALA A O 1
ATOM 1604 N N . VAL A 1 211 ? 4.358 -7.315 57.151 1.00 34.03 211 VAL A N 1
ATOM 1605 C CA . VAL A 1 211 ? 3.542 -6.219 56.625 1.00 34.03 211 VAL A CA 1
ATOM 1606 C C . VAL A 1 211 ? 2.089 -6.698 56.688 1.00 34.03 211 VAL A C 1
ATOM 1608 O O . VAL A 1 211 ? 1.802 -7.834 56.311 1.00 34.03 211 VAL A O 1
ATOM 1611 N N . GLN A 1 212 ? 1.179 -5.875 57.219 1.00 34.22 212 GLN A N 1
ATOM 1612 C CA . GLN A 1 212 ? -0.267 -6.143 57.175 1.00 34.22 212 GLN A CA 1
ATOM 1613 C C . GLN A 1 212 ? -0.653 -6.580 55.753 1.00 34.22 212 GLN A C 1
ATOM 1615 O O . GLN A 1 212 ? -0.189 -5.937 54.809 1.00 34.22 212 GLN A O 1
ATOM 1620 N N . PRO A 1 213 ? -1.445 -7.656 55.561 1.00 35.19 213 PRO A N 1
ATOM 1621 C CA . PRO A 1 213 ? -1.773 -8.109 54.220 1.00 35.19 213 PRO A CA 1
ATOM 1622 C C . PRO A 1 213 ? -2.532 -6.979 53.530 1.00 35.19 213 PRO A C 1
ATOM 1624 O O . PRO A 1 213 ? -3.658 -6.658 53.912 1.00 35.19 213 PRO A O 1
ATOM 1627 N N . ALA A 1 214 ? -1.887 -6.343 52.549 1.00 44.66 214 ALA A N 1
ATOM 1628 C CA . ALA A 1 214 ? -2.573 -5.482 51.605 1.00 44.66 214 ALA A CA 1
ATOM 1629 C C . ALA A 1 214 ? -3.775 -6.284 51.098 1.00 44.66 214 ALA A C 1
ATOM 1631 O O . ALA A 1 214 ? -3.604 -7.439 50.696 1.00 44.66 214 ALA A O 1
ATOM 1632 N N . ALA A 1 215 ? -4.984 -5.727 51.223 1.00 52.28 215 ALA A N 1
ATOM 1633 C CA . ALA A 1 215 ? -6.193 -6.371 50.731 1.00 52.28 215 ALA A CA 1
ATOM 1634 C C . ALA A 1 215 ? -5.908 -6.893 49.317 1.00 52.28 215 ALA A C 1
ATOM 1636 O O . ALA A 1 215 ? -5.404 -6.135 48.487 1.00 52.28 215 ALA A O 1
ATOM 1637 N N . ALA A 1 216 ? -6.117 -8.194 49.092 1.00 62.56 216 ALA A N 1
ATOM 1638 C CA . ALA A 1 216 ? -5.790 -8.820 47.820 1.00 62.56 216 ALA A CA 1
ATOM 1639 C C . ALA A 1 216 ? -6.571 -8.091 46.725 1.00 62.56 216 ALA A C 1
ATOM 1641 O O . ALA A 1 216 ? -7.795 -8.170 46.674 1.00 62.56 216 ALA A O 1
ATOM 1642 N N . VAL A 1 217 ? -5.862 -7.317 45.911 1.00 73.94 217 VAL A N 1
ATOM 1643 C CA . VAL A 1 217 ? -6.437 -6.619 44.767 1.00 73.94 217 VAL A CA 1
ATOM 1644 C C . VAL A 1 217 ? -6.820 -7.672 43.729 1.00 73.94 217 VAL A C 1
ATOM 1646 O O . VAL A 1 217 ? -6.074 -8.627 43.508 1.00 73.94 217 VAL A O 1
ATOM 1649 N N . GLY A 1 218 ? -7.992 -7.513 43.117 1.00 82.00 218 GLY A N 1
ATOM 1650 C CA . GLY A 1 218 ? -8.472 -8.410 42.073 1.00 82.00 218 GLY A CA 1
ATOM 1651 C C . GLY A 1 218 ? -7.670 -8.253 40.781 1.00 82.00 218 GLY A C 1
ATOM 1652 O O . GLY A 1 218 ? -6.764 -7.427 40.684 1.00 82.00 218 GLY A O 1
ATOM 1653 N N . ALA A 1 219 ? -8.028 -9.013 39.749 1.00 86.19 219 ALA A N 1
ATOM 1654 C CA . ALA A 1 219 ? -7.451 -8.843 38.415 1.00 86.19 219 ALA A CA 1
ATOM 1655 C C . ALA A 1 219 ? -8.522 -8.402 37.420 1.00 86.19 219 ALA A C 1
ATOM 1657 O O . ALA A 1 219 ? -9.651 -8.882 37.483 1.00 86.19 219 ALA A O 1
ATOM 1658 N N . PHE A 1 220 ? -8.154 -7.533 36.486 1.00 89.12 220 PHE A N 1
ATOM 1659 C CA . PHE A 1 220 ? -8.947 -7.234 35.301 1.00 89.12 220 PHE A CA 1
ATOM 1660 C C . PHE A 1 220 ? -8.216 -7.780 34.075 1.00 89.12 220 PHE A C 1
ATOM 1662 O O . PHE A 1 220 ? -7.014 -7.555 33.938 1.00 89.12 220 PHE A O 1
ATOM 1669 N N . GLU A 1 221 ? -8.924 -8.497 33.205 1.00 87.50 221 GLU A N 1
ATOM 1670 C CA . GLU A 1 221 ? -8.374 -8.979 31.941 1.00 87.50 221 GLU A CA 1
ATOM 1671 C C . GLU A 1 221 ? -9.420 -8.898 30.821 1.00 87.50 221 GLU A C 1
ATOM 1673 O O . GLU A 1 221 ? -10.543 -9.389 30.964 1.00 87.50 221 GLU A O 1
ATOM 1678 N N . LEU A 1 222 ? -9.030 -8.296 29.693 1.00 88.06 222 LEU A N 1
ATOM 1679 C CA . LEU A 1 222 ? -9.790 -8.280 28.444 1.00 88.06 222 LEU A CA 1
ATOM 1680 C C . LEU A 1 222 ? -9.068 -9.124 27.384 1.00 88.06 222 LEU A C 1
ATOM 1682 O O . LEU A 1 222 ? -7.896 -8.894 27.066 1.00 88.06 222 LEU A O 1
ATOM 1686 N N . ARG A 1 223 ? -9.791 -10.072 26.789 1.00 86.31 223 ARG A N 1
ATOM 1687 C CA . ARG A 1 223 ? -9.326 -10.879 25.656 1.00 86.31 223 ARG A CA 1
ATOM 1688 C C . ARG A 1 223 ? -10.263 -10.736 24.461 1.00 86.31 223 ARG A C 1
ATOM 1690 O O . ARG A 1 223 ? -11.454 -10.466 24.625 1.00 86.31 223 ARG A O 1
ATOM 1697 N N . LEU A 1 224 ? -9.722 -10.936 23.259 1.00 84.88 224 LEU A N 1
ATOM 1698 C CA . LEU A 1 224 ? -10.510 -11.027 22.032 1.00 84.88 224 LEU A CA 1
ATOM 1699 C C . LEU A 1 224 ? -10.490 -12.448 21.484 1.00 84.88 224 LEU A C 1
ATOM 1701 O O . LEU A 1 224 ? -9.418 -13.039 21.330 1.00 84.88 224 LEU A O 1
ATOM 1705 N N . TYR A 1 225 ? -11.666 -12.968 21.144 1.00 79.94 225 TYR A N 1
ATOM 1706 C CA . TYR A 1 225 ? -11.800 -14.241 20.440 1.00 79.94 225 TYR A CA 1
ATOM 1707 C C . TYR A 1 225 ? -11.969 -14.023 18.934 1.00 79.94 225 TYR A C 1
ATOM 1709 O O . TYR A 1 225 ? -12.546 -13.029 18.488 1.00 79.94 225 TYR A O 1
ATOM 1717 N N . SER A 1 226 ? -11.464 -14.966 18.139 1.00 67.12 226 SER A N 1
ATOM 1718 C CA . SER A 1 226 ? -11.503 -14.920 16.671 1.00 67.12 226 SER A CA 1
ATOM 1719 C C . SER A 1 226 ? -12.458 -15.935 16.035 1.00 67.12 226 SER A C 1
ATOM 1721 O O . SER A 1 226 ? -12.740 -15.854 14.838 1.00 67.12 226 SER A O 1
ATOM 1723 N N . VAL A 1 227 ? -12.988 -16.866 16.829 1.00 65.50 227 VAL A N 1
ATOM 1724 C CA . VAL A 1 227 ? -13.917 -17.920 16.398 1.00 65.50 227 VAL A CA 1
ATOM 1725 C C . VAL A 1 227 ? -15.324 -17.578 16.873 1.00 65.50 227 VAL A C 1
ATOM 1727 O O . VAL A 1 227 ? -15.498 -17.222 18.029 1.00 65.50 227 VAL A O 1
ATOM 1730 N N . ALA A 1 228 ? -16.338 -17.697 16.012 1.00 66.44 228 ALA A N 1
ATOM 1731 C CA . ALA A 1 228 ? -17.717 -17.376 16.381 1.00 66.44 228 ALA A CA 1
ATOM 1732 C C . ALA A 1 228 ? -18.154 -18.126 17.656 1.00 66.44 228 ALA A C 1
ATOM 1734 O O . ALA A 1 228 ? -18.258 -19.355 17.658 1.00 66.44 228 ALA A O 1
ATOM 1735 N N . ALA A 1 229 ? -18.413 -17.382 18.733 1.00 72.81 229 ALA A N 1
ATOM 1736 C CA . ALA A 1 229 ? -18.950 -17.947 19.960 1.00 72.81 229 ALA A CA 1
ATOM 1737 C C . ALA A 1 229 ? -20.414 -18.370 19.723 1.00 72.81 229 ALA A C 1
ATOM 1739 O O . ALA A 1 229 ? -21.171 -17.624 19.103 1.00 72.81 229 ALA A O 1
ATOM 1740 N N . PRO A 1 230 ? -20.856 -19.544 20.204 1.00 73.06 230 PRO A N 1
ATOM 1741 C CA . PRO A 1 230 ? -22.241 -19.973 20.027 1.00 73.06 230 PRO A CA 1
ATOM 1742 C C . PRO A 1 230 ? -23.209 -19.351 21.048 1.00 73.06 230 PRO A C 1
ATOM 1744 O O . PRO A 1 230 ? -24.419 -19.552 20.941 1.00 73.06 230 PRO A O 1
ATOM 1747 N N . PHE A 1 231 ? -22.711 -18.614 22.046 1.00 83.69 231 PHE A N 1
ATOM 1748 C CA . PHE A 1 231 ? -23.509 -18.012 23.116 1.00 83.69 231 PHE A CA 1
ATOM 1749 C C . PHE A 1 231 ? -22.880 -16.728 23.669 1.00 83.69 231 PHE A C 1
ATOM 1751 O O . PHE A 1 231 ? -21.692 -16.470 23.476 1.00 83.69 231 PHE A O 1
ATOM 1758 N N . THR A 1 232 ? -23.682 -15.957 24.398 1.00 89.75 232 THR A N 1
ATOM 1759 C CA . THR A 1 232 ? -23.227 -14.886 25.290 1.00 89.75 232 THR A CA 1
ATOM 1760 C C . THR A 1 232 ? -23.333 -15.319 26.741 1.00 89.75 232 THR A C 1
ATOM 1762 O O . THR A 1 232 ? -24.154 -16.173 27.087 1.00 89.75 232 THR A O 1
ATOM 1765 N N . LEU A 1 233 ? -22.487 -14.749 27.596 1.00 93.25 233 LEU A N 1
ATOM 1766 C CA . LEU A 1 233 ? -22.446 -15.074 29.016 1.00 93.25 233 LEU A CA 1
ATOM 1767 C C . LEU A 1 233 ? -22.157 -13.838 29.865 1.00 93.25 233 LEU A C 1
ATOM 1769 O O . LEU A 1 233 ? -21.234 -13.079 29.593 1.00 93.25 233 LEU A O 1
ATOM 1773 N N . TYR A 1 234 ? -22.921 -13.693 30.943 1.00 94.88 234 TYR A N 1
ATOM 1774 C CA . TYR A 1 234 ? -22.726 -12.709 31.998 1.00 94.88 234 TYR A CA 1
ATOM 1775 C C . TYR A 1 234 ? -22.792 -13.429 33.342 1.00 94.88 234 TYR A C 1
ATOM 1777 O O . TYR A 1 234 ? -23.869 -13.727 33.866 1.00 94.88 234 TYR A O 1
ATOM 1785 N N . GLN A 1 235 ? -21.629 -13.740 33.901 1.00 94.75 235 GLN A N 1
ATOM 1786 C CA . GLN A 1 235 ? -21.502 -14.391 35.197 1.00 94.75 235 GLN A CA 1
ATOM 1787 C C . GLN A 1 235 ? -21.200 -13.370 36.287 1.00 94.75 235 GLN A C 1
ATOM 1789 O O . GLN A 1 235 ? -20.359 -12.486 36.128 1.00 94.75 235 GLN A O 1
ATOM 1794 N N . ARG A 1 236 ? -21.827 -13.583 37.441 1.00 94.12 236 ARG A N 1
ATOM 1795 C CA . ARG A 1 236 ? -21.417 -13.023 38.726 1.00 94.12 236 ARG A CA 1
ATOM 1796 C C . ARG A 1 236 ? -21.421 -14.134 39.772 1.00 94.12 236 ARG A C 1
ATOM 1798 O O . ARG A 1 236 ? -22.491 -14.620 40.155 1.00 94.12 236 ARG A O 1
ATOM 1805 N N . ASP A 1 237 ? -20.238 -14.502 40.251 1.00 91.69 237 ASP A N 1
ATOM 1806 C CA . ASP A 1 237 ? -20.006 -15.600 41.191 1.00 91.69 237 ASP A CA 1
ATOM 1807 C C . ASP A 1 237 ? -20.753 -16.880 40.769 1.00 91.69 237 ASP A C 1
ATOM 1809 O O . ASP A 1 237 ? -20.441 -17.482 39.746 1.00 91.69 237 ASP A O 1
ATOM 1813 N N . ASN A 1 238 ? -21.771 -17.289 41.534 1.00 89.06 238 ASN A N 1
ATOM 1814 C CA . ASN A 1 238 ? -22.538 -18.509 41.293 1.00 89.06 238 ASN A CA 1
ATOM 1815 C C . ASN A 1 238 ? -23.789 -18.304 40.415 1.00 89.06 238 ASN A C 1
ATOM 1817 O O . ASN A 1 238 ? -24.569 -19.240 40.275 1.00 89.06 238 ASN A O 1
ATOM 1821 N N . SER A 1 239 ? -24.029 -17.108 39.867 1.00 90.81 239 SER A N 1
ATOM 1822 C CA . SER A 1 239 ? -25.138 -16.842 38.936 1.00 90.81 239 SER A CA 1
ATOM 1823 C C . SER A 1 239 ? -24.596 -16.574 37.536 1.00 90.81 239 SER A C 1
ATOM 1825 O O . SER A 1 239 ? -23.740 -15.707 37.360 1.00 90.81 239 SER A O 1
ATOM 1827 N N . VAL A 1 240 ? -25.097 -17.319 36.554 1.00 90.94 240 VAL A N 1
ATOM 1828 C CA . VAL A 1 240 ? -24.728 -17.216 35.140 1.00 90.94 240 VAL A CA 1
ATOM 1829 C C . VAL A 1 240 ? -25.978 -16.858 34.350 1.00 90.94 240 VAL A C 1
ATOM 1831 O O . VAL A 1 240 ? -26.944 -17.614 34.367 1.00 90.94 240 VAL A O 1
ATOM 1834 N N . LEU A 1 241 ? -25.957 -15.724 33.654 1.00 92.25 241 LEU A N 1
ATOM 1835 C CA . LEU A 1 241 ? -26.914 -15.400 32.599 1.00 92.25 241 LEU A CA 1
ATOM 1836 C C . LEU A 1 241 ? -26.294 -15.794 31.263 1.00 92.25 241 LEU A C 1
ATOM 1838 O O . LEU A 1 241 ? -25.179 -15.365 30.973 1.00 92.25 241 LEU A O 1
ATOM 1842 N N . PHE A 1 242 ? -26.992 -16.591 30.461 1.00 88.88 242 PHE A N 1
ATOM 1843 C CA . PHE A 1 242 ? -26.522 -16.938 29.124 1.00 88.88 242 PHE A CA 1
ATOM 1844 C C . PHE A 1 242 ? -27.662 -16.977 28.106 1.00 88.88 242 PHE A C 1
ATOM 1846 O O . PHE A 1 242 ? -28.812 -17.266 28.453 1.00 88.88 242 PHE A O 1
ATOM 1853 N N . ALA A 1 243 ? -27.320 -16.757 26.839 1.00 84.75 243 ALA A N 1
ATOM 1854 C CA . ALA A 1 243 ? -28.202 -16.986 25.701 1.00 84.75 243 ALA A CA 1
ATOM 1855 C C . ALA A 1 243 ? -27.411 -17.523 24.509 1.00 84.75 243 ALA A C 1
ATOM 1857 O O . ALA A 1 243 ? -26.260 -17.153 24.302 1.00 84.75 243 ALA A O 1
ATOM 1858 N N . LEU A 1 244 ? -28.035 -18.381 23.701 1.00 79.88 244 LEU A N 1
ATOM 1859 C CA . LEU A 1 244 ? -27.464 -18.799 22.419 1.00 79.88 244 LEU A CA 1
ATOM 1860 C C . LEU A 1 244 ? -27.468 -17.619 21.448 1.00 79.88 244 LEU A C 1
ATOM 1862 O O . LEU A 1 244 ? -28.459 -16.893 21.391 1.00 79.88 244 LEU A O 1
ATOM 1866 N N . LEU A 1 245 ? -26.387 -17.452 20.682 1.00 70.94 245 LEU A N 1
ATOM 1867 C CA . LEU A 1 245 ? -26.231 -16.369 19.714 1.00 70.94 245 LEU A CA 1
ATOM 1868 C C . LEU A 1 245 ? -27.159 -16.606 18.509 1.00 70.94 245 LEU A C 1
ATOM 1870 O O . LEU A 1 245 ? -26.943 -17.532 17.726 1.00 70.94 245 LEU A O 1
ATOM 1874 N N . PRO A 1 246 ? -28.215 -15.796 18.348 1.00 68.94 246 PRO A N 1
ATOM 1875 C CA . PRO A 1 246 ? -29.209 -15.995 17.302 1.00 68.94 246 PRO A CA 1
ATOM 1876 C C . PRO A 1 246 ? -28.768 -15.308 16.003 1.00 68.94 246 PRO A C 1
ATOM 1878 O O . PRO A 1 246 ? -28.204 -14.214 16.034 1.00 68.94 246 PRO A O 1
ATOM 1881 N N . ALA A 1 247 ? -29.048 -15.918 14.848 1.00 63.31 247 ALA A N 1
ATOM 1882 C CA . ALA A 1 247 ? -28.533 -15.450 13.558 1.00 63.31 247 ALA A CA 1
ATOM 1883 C C . ALA A 1 247 ? -28.952 -14.010 13.198 1.00 63.31 247 ALA A C 1
ATOM 1885 O O . ALA A 1 247 ? -28.117 -13.276 12.705 1.00 63.31 247 ALA A O 1
ATOM 1886 N N . TYR A 1 248 ? -30.178 -13.566 13.501 1.00 73.50 248 TYR A N 1
ATOM 1887 C CA . TYR A 1 248 ? -30.726 -12.298 12.970 1.00 73.50 248 TYR A CA 1
ATOM 1888 C C . TYR A 1 248 ? -31.188 -11.285 14.031 1.00 73.50 248 TYR A C 1
ATOM 1890 O O . TYR A 1 248 ? -31.944 -10.371 13.713 1.00 73.50 248 TYR A O 1
ATOM 1898 N N . GLN A 1 249 ? -30.784 -11.452 15.291 1.00 77.44 249 GLN A N 1
ATOM 1899 C CA . GLN A 1 249 ? -31.139 -10.538 16.387 1.00 77.44 249 GLN A CA 1
ATOM 1900 C C . GLN A 1 249 ? -29.942 -10.343 17.326 1.00 77.44 249 GLN A C 1
ATOM 1902 O O . GLN A 1 249 ? -29.001 -11.151 17.335 1.00 77.44 249 GLN A O 1
ATOM 1907 N N . PHE A 1 250 ? -29.972 -9.291 18.143 1.00 78.12 250 PHE A N 1
ATOM 1908 C CA . PHE A 1 250 ? -28.943 -9.092 19.156 1.00 78.12 250 PHE A CA 1
ATOM 1909 C C . PHE A 1 250 ? -29.034 -10.139 20.261 1.00 78.12 250 PHE A C 1
ATOM 1911 O O . PHE A 1 250 ? -30.115 -10.570 20.663 1.00 78.12 250 PHE A O 1
ATOM 1918 N N . ALA A 1 251 ? -27.882 -10.527 20.804 1.00 73.94 251 ALA A N 1
ATOM 1919 C CA . ALA A 1 251 ? -27.850 -11.514 21.872 1.00 73.94 251 ALA A CA 1
ATOM 1920 C C . ALA A 1 251 ? -28.569 -11.033 23.140 1.00 73.94 251 ALA A C 1
ATOM 1922 O O . ALA A 1 251 ? -29.193 -11.837 23.822 1.00 73.94 251 ALA A O 1
ATOM 1923 N N . HIS A 1 252 ? -28.548 -9.728 23.426 1.00 80.12 252 HIS A N 1
ATOM 1924 C CA . HIS A 1 252 ? -29.255 -9.153 24.570 1.00 80.12 252 HIS A CA 1
ATOM 1925 C C . HIS A 1 252 ? -30.778 -9.088 24.380 1.00 80.12 252 HIS A C 1
ATOM 1927 O O . HIS A 1 252 ? -31.501 -9.010 25.367 1.00 80.12 252 HIS A O 1
ATOM 1933 N N . GLU A 1 253 ? -31.282 -9.162 23.147 1.00 83.69 253 GLU A N 1
ATOM 1934 C CA . GLU A 1 253 ? -32.720 -9.260 22.856 1.00 83.69 253 GLU A CA 1
ATOM 1935 C C . GLU A 1 253 ? -33.222 -10.709 22.907 1.00 83.69 253 GLU A C 1
ATOM 1937 O O . GLU A 1 253 ? -34.425 -10.953 22.991 1.00 83.69 253 GLU A O 1
ATOM 1942 N N . ALA A 1 254 ? -32.308 -11.684 22.884 1.00 82.25 254 ALA A N 1
ATOM 1943 C CA . ALA A 1 254 ? -32.651 -13.088 23.023 1.00 82.25 254 ALA A CA 1
ATOM 1944 C C . ALA A 1 254 ? -33.078 -13.423 24.466 1.00 82.25 254 ALA A C 1
ATOM 1946 O O . ALA A 1 254 ? -32.546 -12.837 25.420 1.00 82.25 254 ALA A O 1
ATOM 1947 N N . PRO A 1 255 ? -33.969 -14.417 24.653 1.00 82.69 255 PRO A N 1
ATOM 1948 C CA . PRO A 1 255 ? -34.290 -14.924 25.979 1.00 82.69 255 PRO A CA 1
ATOM 1949 C C . PRO A 1 255 ? -33.036 -15.410 26.712 1.00 82.69 255 PRO A C 1
ATOM 1951 O O . PRO A 1 255 ? -32.286 -16.234 26.189 1.00 82.69 255 PRO A O 1
ATOM 1954 N N . GLN A 1 256 ? -32.836 -14.922 27.935 1.00 86.25 256 GLN A N 1
ATOM 1955 C CA . GLN A 1 256 ? -31.692 -15.277 28.775 1.00 86.25 256 GLN A CA 1
ATOM 1956 C C . GLN A 1 256 ? -32.092 -16.337 29.789 1.00 86.25 256 GLN A C 1
ATOM 1958 O O . GLN A 1 256 ? -33.162 -16.255 30.395 1.00 86.25 256 GLN A O 1
ATOM 1963 N N . LEU A 1 257 ? -31.209 -17.292 30.039 1.00 87.62 257 LEU A N 1
ATOM 1964 C CA . LEU A 1 257 ? -31.367 -18.271 31.103 1.00 87.62 257 LEU A CA 1
ATOM 1965 C C . LEU A 1 257 ? -30.405 -17.916 32.239 1.00 87.62 257 LEU A C 1
ATOM 1967 O O . LEU A 1 257 ? -29.191 -17.910 32.059 1.00 87.62 257 LEU A O 1
ATOM 1971 N N . GLU A 1 258 ? -30.957 -17.606 33.410 1.00 90.00 258 GLU A N 1
ATOM 1972 C CA . GLU A 1 258 ? -30.216 -17.462 34.661 1.00 90.00 258 GLU A CA 1
ATOM 1973 C C . GLU A 1 258 ? -30.128 -18.830 35.330 1.00 90.00 258 GLU A C 1
ATOM 1975 O O . GLU A 1 258 ? -31.156 -19.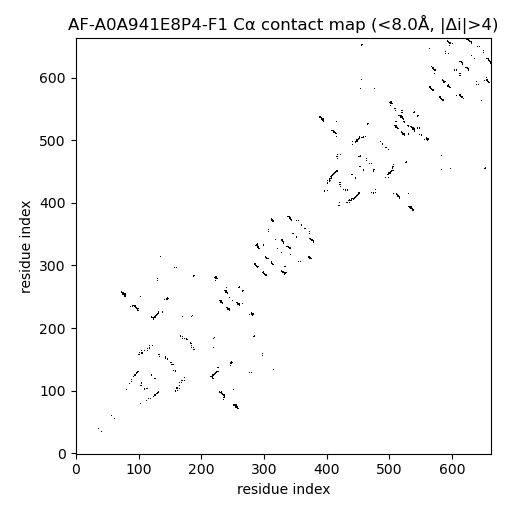403 35.700 1.00 90.00 258 GLU A O 1
ATOM 1980 N N . ILE A 1 259 ? -28.912 -19.343 35.480 1.00 88.56 259 ILE A N 1
ATOM 1981 C CA . ILE A 1 259 ? -28.618 -20.657 36.054 1.00 88.56 259 ILE A CA 1
ATOM 1982 C C . ILE A 1 259 ? -27.536 -20.551 37.129 1.00 88.56 259 ILE A C 1
ATOM 1984 O O . ILE A 1 259 ? -26.770 -19.587 37.180 1.00 88.56 259 ILE A O 1
ATOM 1988 N N . ALA A 1 260 ? -27.449 -21.559 37.998 1.00 87.25 260 ALA A N 1
ATOM 1989 C CA . ALA A 1 260 ? -26.358 -21.643 38.963 1.00 87.25 260 ALA A CA 1
ATOM 1990 C C . ALA A 1 260 ? -25.063 -22.121 38.283 1.00 87.25 260 ALA A C 1
ATOM 1992 O O . ALA A 1 260 ? -25.100 -23.106 37.542 1.00 87.25 260 ALA A O 1
ATOM 1993 N N . ALA A 1 261 ? -23.921 -21.497 38.586 1.00 86.56 261 ALA A N 1
ATOM 1994 C CA . ALA A 1 261 ? -22.614 -21.887 38.039 1.00 86.56 261 ALA A CA 1
ATOM 1995 C C . ALA A 1 261 ? -22.265 -23.354 38.358 1.00 86.56 261 ALA A C 1
ATOM 1997 O O . ALA A 1 261 ? -21.750 -24.066 37.505 1.00 86.56 261 ALA A O 1
ATOM 1998 N N . GLY A 1 262 ? -22.621 -23.832 39.556 1.00 84.00 262 GLY A N 1
ATOM 1999 C CA . GLY A 1 262 ? -22.430 -25.232 39.963 1.00 84.00 262 GLY A CA 1
ATOM 2000 C C . GLY A 1 262 ? -23.446 -26.242 39.403 1.00 84.00 262 GLY A C 1
ATOM 2001 O O . GLY A 1 262 ? -23.376 -27.420 39.748 1.00 84.00 262 GLY A O 1
ATOM 2002 N N . SER A 1 263 ? -24.423 -25.818 38.594 1.00 83.12 263 SER A N 1
ATOM 2003 C CA . SER A 1 263 ? -25.327 -26.752 37.901 1.00 83.12 263 SER A CA 1
ATOM 2004 C C . SER A 1 263 ? -24.608 -27.444 36.737 1.00 83.12 263 SER A C 1
ATOM 2006 O O . SER A 1 263 ? -23.621 -26.920 36.234 1.00 83.12 263 SER A O 1
ATOM 2008 N N . LEU A 1 264 ? -25.106 -28.595 36.262 1.00 77.25 264 LEU A N 1
ATOM 2009 C CA . LEU A 1 264 ? -24.502 -29.300 35.117 1.00 77.25 264 LEU A CA 1
ATOM 2010 C C . LEU A 1 264 ? -24.375 -28.388 33.886 1.00 77.25 264 LEU A C 1
ATOM 2012 O O . LEU A 1 264 ? -23.303 -28.284 33.300 1.00 77.25 264 LEU A O 1
ATOM 2016 N N . THR A 1 265 ? -25.456 -27.687 33.538 1.00 78.06 265 THR A N 1
ATOM 2017 C CA . THR A 1 265 ? -25.479 -26.726 32.428 1.00 78.06 265 THR A CA 1
ATOM 2018 C C . THR A 1 265 ? -24.552 -25.538 32.690 1.00 78.06 265 THR A C 1
ATOM 2020 O O . THR A 1 265 ? -23.847 -25.110 31.783 1.00 78.06 265 THR A O 1
ATOM 2023 N N . GLY A 1 266 ? -24.502 -25.035 33.929 1.00 83.00 266 GLY A N 1
ATOM 2024 C CA . GLY A 1 266 ? -23.598 -23.951 34.322 1.00 83.00 266 GLY A CA 1
ATOM 2025 C C . GLY A 1 266 ? -22.132 -24.330 34.143 1.00 83.00 266 GLY A C 1
ATOM 2026 O O . GLY A 1 266 ? -21.390 -23.584 33.513 1.00 83.00 266 GLY A O 1
ATOM 2027 N N . MET A 1 267 ? -21.740 -25.518 34.607 1.00 81.94 267 MET A N 1
ATOM 2028 C CA . MET A 1 267 ? -20.377 -26.030 34.457 1.00 81.94 267 MET A CA 1
ATOM 2029 C C . MET A 1 267 ? -19.991 -26.203 32.987 1.00 81.94 267 MET A C 1
ATOM 2031 O O . MET A 1 267 ? -18.915 -25.766 32.608 1.00 81.94 267 MET A O 1
ATOM 2035 N N . GLN A 1 268 ? -20.872 -26.761 32.148 1.00 80.69 268 GLN A N 1
ATOM 2036 C CA . GLN A 1 268 ? -20.607 -26.929 30.710 1.00 80.69 268 GLN A CA 1
ATOM 2037 C C . GLN A 1 268 ? -20.422 -25.592 29.983 1.00 80.69 268 GLN A C 1
ATOM 2039 O O . GLN A 1 268 ? -19.556 -25.458 29.123 1.00 80.69 268 GLN A O 1
ATOM 2044 N N . ILE A 1 269 ? -21.233 -24.586 30.316 1.00 84.94 269 ILE A N 1
ATOM 2045 C CA . ILE A 1 269 ? -21.124 -23.260 29.699 1.00 84.94 269 ILE A CA 1
ATOM 2046 C C . ILE A 1 269 ? -19.849 -22.554 30.166 1.00 84.94 269 ILE A C 1
ATOM 2048 O O . ILE A 1 269 ? -19.178 -21.914 29.359 1.00 84.94 269 ILE A O 1
ATOM 2052 N N . LEU A 1 270 ? -19.495 -22.681 31.447 1.00 90.00 270 LEU A N 1
ATOM 2053 C CA . LEU A 1 270 ? -18.258 -22.116 31.984 1.00 90.00 270 LEU A CA 1
ATOM 2054 C C . LEU A 1 270 ? -17.015 -22.822 31.442 1.00 90.00 270 LEU A C 1
ATOM 2056 O O . LEU A 1 270 ? -16.047 -22.142 31.134 1.00 90.00 270 LEU A O 1
ATOM 2060 N N . GLU A 1 271 ? -17.065 -24.138 31.232 1.00 84.81 271 GLU A N 1
ATOM 2061 C CA . GLU A 1 271 ? -16.017 -24.894 30.539 1.00 84.81 271 GLU A CA 1
ATOM 2062 C C . GLU A 1 271 ? -15.829 -24.373 29.110 1.00 84.81 271 GLU A C 1
ATOM 2064 O O . GLU A 1 271 ? -14.707 -24.095 28.706 1.00 84.81 271 GLU A O 1
ATOM 2069 N N . LYS A 1 272 ? -16.918 -24.118 28.370 1.00 82.19 272 LYS A N 1
ATOM 2070 C CA . LYS A 1 272 ? -16.831 -23.486 27.043 1.00 82.19 272 LYS A CA 1
ATOM 2071 C C . LYS A 1 272 ? -16.327 -22.050 27.079 1.00 82.19 272 LYS A C 1
ATOM 2073 O O . LYS A 1 272 ? -15.612 -21.647 26.165 1.00 82.19 272 LYS A O 1
ATOM 2078 N N . PHE A 1 273 ? -16.676 -21.278 28.106 1.00 89.62 273 PHE A N 1
ATOM 2079 C CA . PHE A 1 273 ? -16.064 -19.969 28.313 1.00 89.62 273 PHE A CA 1
ATOM 2080 C C . PHE A 1 273 ? -14.557 -20.113 28.528 1.00 89.62 273 PHE A C 1
ATOM 2082 O O . PHE A 1 273 ? -13.805 -19.371 27.914 1.00 89.62 273 PHE A O 1
ATOM 2089 N N . ASP A 1 274 ? -14.122 -21.047 29.374 1.00 89.12 274 ASP A N 1
ATOM 2090 C CA . ASP A 1 274 ? -12.711 -21.244 29.698 1.00 89.12 274 ASP A CA 1
ATOM 2091 C C . ASP A 1 274 ? -11.925 -21.780 28.483 1.00 89.12 274 ASP A C 1
ATOM 2093 O O . ASP A 1 274 ? -10.837 -21.287 28.213 1.00 89.12 274 ASP A O 1
ATOM 2097 N N . GLU A 1 275 ? -12.499 -22.672 27.664 1.00 80.31 275 GLU A N 1
ATOM 2098 C CA . GLU A 1 275 ? -11.935 -23.064 26.358 1.00 80.31 275 GLU A CA 1
ATOM 2099 C C . GLU A 1 275 ? -11.725 -21.843 25.448 1.00 80.31 275 GLU A C 1
ATOM 2101 O O . GLU A 1 275 ? -10.622 -21.606 24.956 1.00 80.31 275 GLU A O 1
ATOM 2106 N N . LEU A 1 276 ? -12.771 -21.025 25.266 1.00 80.62 276 LEU A N 1
ATOM 2107 C CA . LEU A 1 276 ? -12.672 -19.800 24.472 1.00 80.62 276 LEU A CA 1
ATOM 2108 C C . LEU A 1 276 ? -11.689 -18.803 25.089 1.00 80.62 276 LEU A C 1
ATOM 2110 O O . LEU A 1 276 ? -11.039 -18.072 24.356 1.00 80.62 276 LEU A O 1
ATOM 2114 N N . TRP A 1 277 ? -11.585 -18.749 26.414 1.00 86.06 277 TRP A N 1
ATOM 2115 C CA . TRP A 1 277 ? -10.682 -17.865 27.138 1.00 86.06 277 TRP A CA 1
ATOM 2116 C C . TRP A 1 277 ? -9.219 -18.240 26.915 1.00 86.06 277 TRP A C 1
ATOM 2118 O O . TRP A 1 277 ? -8.401 -17.349 26.681 1.00 86.06 277 TRP A O 1
ATOM 2128 N N . GLU A 1 278 ? -8.891 -19.532 26.974 1.00 79.50 278 GLU A N 1
ATOM 2129 C CA . GLU A 1 278 ? -7.546 -20.053 26.713 1.00 79.50 278 GLU A CA 1
ATOM 2130 C C . GLU A 1 278 ? -7.131 -19.860 25.247 1.00 79.50 278 GLU A C 1
ATOM 2132 O O . GLU A 1 278 ? -5.988 -19.482 24.972 1.00 79.50 278 GLU A O 1
ATOM 2137 N N . ASP A 1 279 ? -8.067 -20.028 24.309 1.00 70.12 279 ASP A N 1
ATOM 2138 C CA . ASP A 1 279 ? -7.831 -19.764 22.885 1.00 70.12 279 ASP A CA 1
ATOM 2139 C C . ASP A 1 279 ? -7.779 -18.261 22.561 1.00 70.12 279 ASP A C 1
ATOM 2141 O O . ASP A 1 279 ? -7.077 -17.828 21.637 1.00 70.12 279 ASP A O 1
ATOM 2145 N N . ALA A 1 280 ? -8.514 -17.445 23.319 1.00 71.38 280 ALA A N 1
ATOM 2146 C CA . ALA A 1 280 ? -8.589 -16.011 23.111 1.00 71.38 280 ALA A CA 1
ATOM 2147 C C . ALA A 1 280 ? -7.274 -15.318 23.448 1.00 71.38 280 ALA A C 1
ATOM 2149 O O . ALA A 1 280 ? -6.534 -15.663 24.373 1.00 71.38 280 ALA A O 1
ATOM 2150 N N . ARG A 1 281 ? -6.985 -14.267 22.685 1.00 64.69 281 ARG A N 1
ATOM 2151 C CA . ARG A 1 281 ? -5.747 -13.515 22.844 1.00 64.69 281 ARG A CA 1
ATOM 2152 C C . ARG A 1 281 ? -5.987 -12.334 23.778 1.00 64.69 281 ARG A C 1
ATOM 2154 O O . ARG A 1 281 ? -6.952 -11.598 23.563 1.00 64.69 281 ARG A O 1
ATOM 2161 N N . PRO A 1 282 ? -5.125 -12.102 24.785 1.00 63.50 282 PRO A N 1
ATOM 2162 C CA . PRO A 1 282 ? -5.155 -10.841 25.511 1.00 63.50 282 PRO A CA 1
ATOM 2163 C C . PRO A 1 282 ? -4.980 -9.692 24.523 1.00 63.50 282 PRO A C 1
ATOM 2165 O O . PRO A 1 282 ? -4.180 -9.793 23.586 1.00 63.50 282 PRO A O 1
ATOM 2168 N N . VAL A 1 283 ? -5.725 -8.603 24.722 1.00 62.34 283 VAL A N 1
ATOM 2169 C CA . VAL A 1 283 ? -5.561 -7.376 23.932 1.00 62.34 283 VAL A CA 1
ATOM 2170 C C . VAL A 1 283 ? -4.237 -6.744 24.326 1.00 62.34 283 VAL A C 1
ATOM 2172 O O . VAL A 1 283 ? -4.155 -5.853 25.163 1.00 62.34 283 VAL A O 1
ATOM 2175 N N . ARG A 1 284 ? -3.149 -7.253 23.754 1.00 52.97 284 ARG A N 1
ATOM 2176 C CA . ARG A 1 284 ? -1.834 -6.655 23.917 1.00 52.97 284 ARG A CA 1
ATOM 2177 C C . ARG A 1 284 ? -1.611 -5.721 22.746 1.00 52.97 284 ARG A C 1
ATOM 2179 O O . ARG A 1 284 ? -1.322 -6.172 21.638 1.00 52.97 284 ARG A O 1
ATOM 2186 N N . ARG A 1 285 ? -1.662 -4.420 23.041 1.00 62.91 285 ARG A N 1
ATOM 2187 C CA . ARG A 1 285 ? -1.080 -3.366 22.206 1.00 62.91 285 ARG A CA 1
ATOM 2188 C C . ARG A 1 285 ? -1.781 -3.235 20.846 1.00 62.91 285 ARG A C 1
ATOM 2190 O O . ARG A 1 285 ? -1.233 -3.629 19.814 1.00 62.91 285 ARG A O 1
ATOM 2197 N N . LEU A 1 286 ? -2.993 -2.677 20.862 1.00 66.62 286 LEU A N 1
ATOM 2198 C CA . LEU A 1 286 ? -3.626 -2.098 19.673 1.00 66.62 286 LEU A CA 1
ATOM 2199 C C . LEU A 1 286 ? -3.305 -0.602 19.617 1.00 66.62 286 LEU A C 1
ATOM 2201 O O . LEU A 1 286 ? -3.187 0.044 20.656 1.00 66.62 286 LEU A O 1
ATOM 2205 N N . ALA A 1 287 ? -3.149 -0.068 18.413 1.00 72.00 287 ALA A N 1
ATOM 2206 C CA . ALA A 1 287 ? -2.970 1.357 18.189 1.00 72.00 287 ALA A CA 1
ATOM 2207 C C . ALA A 1 287 ? -4.267 1.936 17.607 1.00 72.00 287 ALA A C 1
ATOM 2209 O O . ALA A 1 287 ? -4.815 1.345 16.672 1.00 72.00 287 ALA A O 1
ATOM 2210 N N . PRO A 1 288 ? -4.773 3.056 18.140 1.00 73.75 288 PRO A N 1
ATOM 2211 C CA . PRO A 1 288 ? -5.920 3.729 17.560 1.00 73.75 288 PRO A CA 1
ATOM 2212 C C . PRO A 1 288 ? -5.483 4.486 16.301 1.00 73.75 288 PRO A C 1
ATOM 2214 O O . PRO A 1 288 ? -4.477 5.199 16.316 1.00 73.75 288 PRO A O 1
ATOM 2217 N N . ILE A 1 289 ? -6.244 4.322 15.222 1.00 80.06 289 ILE A N 1
ATOM 2218 C CA . ILE A 1 289 ? -6.144 5.124 14.001 1.00 80.06 289 ILE A CA 1
ATOM 2219 C C . ILE A 1 289 ? -7.548 5.585 13.577 1.00 80.06 289 ILE A C 1
ATOM 2221 O O . ILE A 1 289 ? -8.538 4.924 13.880 1.00 80.06 289 ILE A O 1
ATOM 2225 N N . ARG A 1 290 ? -7.670 6.706 12.870 1.00 81.94 290 ARG A N 1
ATOM 2226 C CA . ARG A 1 290 ? -8.949 7.243 12.351 1.00 81.94 290 ARG A CA 1
ATOM 2227 C C . ARG A 1 290 ? -8.833 7.547 10.872 1.00 81.94 290 ARG A C 1
ATOM 2229 O O . ARG A 1 290 ? -7.730 7.755 10.396 1.00 81.94 290 ARG A O 1
ATOM 2236 N N . LEU A 1 291 ? -9.953 7.615 10.161 1.00 82.62 291 LEU A N 1
ATOM 2237 C CA . LEU A 1 291 ? -9.982 8.101 8.780 1.00 82.62 291 LEU A CA 1
ATOM 2238 C C . LEU A 1 291 ? -10.062 9.632 8.798 1.00 82.62 291 LEU A C 1
ATOM 2240 O O . LEU A 1 291 ? -10.986 10.177 9.394 1.00 82.62 291 LEU A O 1
ATOM 2244 N N . SER A 1 292 ? -9.141 10.329 8.130 1.00 75.44 292 SER A N 1
ATOM 2245 C CA . SER A 1 292 ? -9.075 11.798 8.214 1.00 75.44 292 SER A CA 1
ATOM 2246 C C . SER A 1 292 ? -10.270 12.526 7.580 1.00 75.44 292 SER A C 1
ATOM 2248 O O . SER A 1 292 ? -10.672 13.594 8.017 1.00 75.44 292 SER A O 1
ATOM 2250 N N . HIS A 1 293 ? -10.902 11.940 6.559 1.00 69.31 293 HIS A N 1
ATOM 2251 C CA . HIS A 1 293 ? -12.049 12.559 5.879 1.00 69.31 293 HIS A CA 1
ATOM 2252 C C . HIS A 1 293 ? -13.360 12.475 6.678 1.00 69.31 293 HIS A C 1
ATOM 2254 O O . HIS A 1 293 ? -14.377 13.018 6.250 1.00 69.31 293 HIS A O 1
ATOM 2260 N N . ALA A 1 294 ? -13.359 11.749 7.793 1.00 63.09 294 ALA A N 1
ATOM 2261 C CA . ALA A 1 294 ? -14.507 11.585 8.659 1.00 63.09 294 ALA A CA 1
ATOM 2262 C C . ALA A 1 294 ? -14.092 12.036 10.060 1.00 63.09 294 ALA A C 1
ATOM 2264 O O . ALA A 1 294 ? -13.760 11.210 10.909 1.00 63.09 294 ALA A O 1
ATOM 2265 N N . GLU A 1 295 ? -14.092 13.354 10.286 1.00 53.75 295 GLU A N 1
ATOM 2266 C CA . GLU A 1 295 ? -13.775 13.969 11.586 1.00 53.75 295 GLU A CA 1
ATOM 2267 C C . GLU A 1 295 ? -14.579 13.338 12.732 1.00 53.75 295 GLU A C 1
ATOM 2269 O O . GLU A 1 295 ? -14.025 13.115 13.802 1.00 53.75 295 GLU A O 1
ATOM 2274 N N . ASP A 1 296 ? -15.815 12.899 12.474 1.00 55.47 296 ASP A N 1
ATOM 2275 C CA . ASP A 1 296 ? -16.677 12.205 13.441 1.00 55.47 296 ASP A CA 1
ATOM 2276 C C . ASP A 1 296 ? -16.523 10.667 13.454 1.00 55.47 296 ASP A C 1
ATOM 2278 O O . ASP A 1 296 ? -17.255 9.975 14.162 1.00 55.47 296 ASP A O 1
ATOM 2282 N N . SER A 1 297 ? -15.592 10.094 12.680 1.00 62.59 297 SER A N 1
ATOM 2283 C CA . SER A 1 297 ? -15.379 8.641 12.658 1.00 62.59 297 SER A CA 1
ATOM 2284 C C . SER A 1 297 ? -14.749 8.142 13.951 1.00 62.59 297 SER A C 1
ATOM 2286 O O . SER A 1 297 ? -13.726 8.650 14.409 1.00 62.59 297 SER A O 1
ATOM 2288 N N . GLU A 1 298 ? -15.348 7.106 14.531 1.00 60.12 298 GLU A N 1
ATOM 2289 C CA . GLU A 1 298 ? -14.795 6.440 15.706 1.00 60.12 298 GLU A CA 1
ATOM 2290 C C . GLU A 1 298 ? -13.395 5.865 15.406 1.00 60.12 298 GLU A C 1
ATOM 2292 O O . GLU A 1 298 ? -13.169 5.322 14.316 1.00 60.12 298 GLU A O 1
ATOM 2297 N N . PRO A 1 299 ? -12.441 5.957 16.355 1.00 65.44 299 PRO A N 1
ATOM 2298 C CA . PRO A 1 299 ? -11.117 5.371 16.191 1.00 65.44 299 PRO A CA 1
ATOM 2299 C C . PRO A 1 299 ? -11.203 3.855 16.004 1.00 65.44 299 PRO A C 1
ATOM 2301 O O . PRO A 1 299 ? -11.774 3.130 16.820 1.00 65.44 299 PRO A O 1
ATOM 2304 N N . MET A 1 300 ? -10.586 3.369 14.927 1.00 68.62 300 MET A N 1
ATOM 2305 C CA . MET A 1 300 ? -10.371 1.947 14.703 1.00 68.62 300 MET A CA 1
ATOM 2306 C C . MET A 1 300 ? -9.092 1.509 15.416 1.00 68.62 300 MET A C 1
ATOM 2308 O O . MET A 1 300 ? -8.041 2.136 15.302 1.00 68.62 300 MET A O 1
ATOM 2312 N N . TRP A 1 301 ? -9.172 0.408 16.151 1.00 69.62 301 TRP A N 1
ATOM 2313 C CA . TRP A 1 301 ? -8.051 -0.117 16.916 1.00 69.62 301 TRP A CA 1
ATOM 2314 C C . TRP A 1 301 ? -7.388 -1.236 16.124 1.00 69.62 301 TRP A C 1
ATOM 2316 O O . TRP A 1 301 ? -7.983 -2.286 15.882 1.00 69.62 301 TRP A O 1
ATOM 2326 N N . VAL A 1 302 ? -6.150 -1.006 15.695 1.00 71.69 302 VAL A N 1
ATOM 2327 C CA . VAL A 1 302 ? -5.435 -1.899 14.779 1.00 71.69 302 VAL A CA 1
ATOM 2328 C C . VAL A 1 302 ? -4.230 -2.547 15.445 1.00 71.69 302 VAL A C 1
ATOM 2330 O O . VAL A 1 302 ? -3.653 -2.017 16.397 1.00 71.69 302 VAL A O 1
ATOM 2333 N N . ARG A 1 303 ? -3.837 -3.724 14.948 1.00 78.19 303 ARG A N 1
ATOM 2334 C CA . ARG A 1 303 ? -2.597 -4.376 15.386 1.00 78.19 303 ARG A CA 1
ATOM 2335 C C . ARG A 1 303 ? -1.410 -3.539 14.908 1.00 78.19 303 ARG A C 1
ATOM 2337 O O . ARG A 1 303 ? -1.487 -2.903 13.858 1.00 78.19 303 ARG A O 1
ATOM 2344 N N . TYR A 1 304 ? -0.310 -3.565 15.654 1.00 83.25 304 TYR A N 1
ATOM 2345 C CA . TYR A 1 304 ? 0.909 -2.873 15.248 1.00 83.25 304 TYR A CA 1
ATOM 2346 C C . TYR A 1 304 ? 2.175 -3.629 15.661 1.00 83.25 304 TYR A C 1
ATOM 2348 O O . TYR A 1 304 ? 2.175 -4.414 16.608 1.00 83.25 304 TYR A O 1
ATOM 2356 N N . LEU A 1 305 ? 3.291 -3.373 14.996 1.00 83.81 305 LEU A N 1
ATOM 2357 C CA . LEU A 1 305 ? 4.622 -3.861 15.342 1.00 83.81 305 LEU A CA 1
ATOM 2358 C C . LEU A 1 305 ? 5.567 -2.685 15.515 1.00 83.81 305 LEU A C 1
ATOM 2360 O O . LEU A 1 305 ? 5.390 -1.657 14.879 1.00 83.81 305 LEU A O 1
ATOM 2364 N N . GLU A 1 306 ? 6.557 -2.855 16.377 1.00 82.00 306 GLU A N 1
ATOM 2365 C CA . GLU A 1 306 ? 7.667 -1.917 16.523 1.00 82.00 306 GLU A CA 1
ATOM 2366 C C . GLU A 1 306 ? 8.931 -2.673 16.120 1.00 82.00 306 GLU A C 1
ATOM 2368 O O . GLU A 1 306 ? 9.165 -3.790 16.598 1.00 82.00 306 GLU A O 1
ATOM 2373 N N . LEU A 1 307 ? 9.696 -2.107 15.190 1.00 80.38 307 LEU A N 1
ATOM 2374 C CA . LEU A 1 307 ? 10.962 -2.662 14.722 1.00 80.38 307 LEU A CA 1
ATOM 2375 C C . LEU A 1 307 ? 11.977 -1.516 14.670 1.00 80.38 307 LEU A C 1
ATOM 2377 O O . LEU A 1 307 ? 11.940 -0.692 13.763 1.00 80.38 307 LEU A O 1
ATOM 2381 N N . GLY A 1 308 ? 12.860 -1.448 15.668 1.00 80.69 308 GLY A N 1
ATOM 2382 C CA . GLY A 1 308 ? 13.668 -0.247 15.900 1.00 80.69 308 GLY A CA 1
ATOM 2383 C C . GLY A 1 308 ? 12.804 0.883 16.464 1.00 80.69 308 GLY A C 1
ATOM 2384 O O . GLY A 1 308 ? 12.031 0.644 17.389 1.00 80.69 308 GLY A O 1
ATOM 2385 N N . GLU A 1 309 ? 12.925 2.083 15.898 1.00 74.19 309 GLU A N 1
ATOM 2386 C CA . GLU A 1 309 ? 12.117 3.263 16.262 1.00 74.19 309 GLU A CA 1
ATOM 2387 C C . GLU A 1 309 ? 10.809 3.369 15.453 1.00 74.19 309 GLU A C 1
ATOM 2389 O O . GLU A 1 309 ? 9.955 4.204 15.737 1.00 74.19 309 GLU A O 1
ATOM 2394 N N . GLU A 1 310 ? 10.623 2.495 14.461 1.00 78.25 310 GLU A N 1
ATOM 2395 C CA . GLU A 1 310 ? 9.505 2.555 13.521 1.00 78.25 310 GLU A CA 1
ATOM 2396 C C . GLU A 1 310 ? 8.311 1.716 13.986 1.00 78.25 310 GLU A C 1
ATOM 2398 O O . GLU A 1 310 ? 8.464 0.587 14.475 1.00 78.25 310 GLU A O 1
ATOM 2403 N N . LYS A 1 311 ? 7.099 2.243 13.765 1.00 84.38 311 LYS A N 1
ATOM 2404 C CA . LYS A 1 311 ? 5.830 1.563 14.053 1.00 84.38 311 LYS A CA 1
ATOM 2405 C C . LYS A 1 311 ? 5.098 1.189 12.763 1.00 84.38 311 LYS A C 1
ATOM 2407 O O . LYS A 1 311 ? 4.788 2.039 11.934 1.00 84.38 311 LYS A O 1
ATOM 2412 N N . TYR A 1 312 ? 4.751 -0.088 12.642 1.00 88.62 312 TYR A N 1
ATOM 2413 C CA . TYR A 1 312 ? 4.052 -0.666 11.495 1.00 88.62 312 TYR A CA 1
ATOM 2414 C C . TYR A 1 312 ? 2.655 -1.124 11.891 1.00 88.62 312 TYR A C 1
ATOM 2416 O O . TYR A 1 312 ? 2.494 -1.789 12.907 1.00 88.62 312 TYR A O 1
ATOM 2424 N N . TYR A 1 313 ? 1.649 -0.826 11.082 1.00 88.06 313 TYR A N 1
ATOM 2425 C CA . TYR A 1 313 ? 0.238 -1.075 11.367 1.00 88.06 313 TYR A CA 1
ATOM 2426 C C . TYR A 1 313 ? -0.295 -2.219 10.507 1.00 88.06 313 TYR A C 1
ATOM 2428 O O . TYR A 1 313 ? 0.144 -2.424 9.378 1.00 88.06 313 TYR A O 1
ATOM 2436 N N . ILE A 1 314 ? -1.233 -2.992 11.049 1.00 85.00 314 ILE A N 1
ATOM 2437 C CA . ILE A 1 314 ? -1.762 -4.202 10.414 1.00 85.00 314 ILE A CA 1
ATOM 2438 C C . ILE A 1 314 ? -3.279 -4.200 10.566 1.00 85.00 314 ILE A C 1
ATOM 2440 O O . ILE A 1 314 ? -3.803 -4.347 11.675 1.00 85.00 314 ILE A O 1
ATOM 2444 N N . SER A 1 315 ? -3.992 -4.033 9.451 1.00 79.88 315 SER A N 1
ATOM 2445 C CA . SER A 1 315 ? -5.454 -4.081 9.432 1.00 79.88 315 SER A CA 1
ATOM 2446 C C . SER A 1 315 ? -6.007 -4.220 8.018 1.00 79.88 315 SER A C 1
ATOM 2448 O O . SER A 1 315 ? -5.732 -3.386 7.159 1.00 79.88 315 SER A O 1
ATOM 2450 N N . SER A 1 316 ? -6.908 -5.187 7.830 1.00 72.25 316 SER A N 1
ATOM 2451 C CA . SER A 1 316 ? -7.684 -5.361 6.595 1.00 72.25 316 SER A CA 1
ATOM 2452 C C . SER A 1 316 ? -8.571 -4.159 6.252 1.00 72.25 316 SER A C 1
ATOM 2454 O O . SER A 1 316 ? -9.028 -4.028 5.114 1.00 72.25 316 SER A O 1
ATOM 2456 N N . ARG A 1 317 ? -8.825 -3.264 7.217 1.00 68.56 317 ARG A N 1
ATOM 2457 C CA . ARG A 1 317 ? -9.565 -2.016 6.994 1.00 68.56 317 ARG A CA 1
ATOM 2458 C C . ARG A 1 317 ? -8.716 -0.895 6.443 1.00 68.56 317 ARG A C 1
ATOM 2460 O O . ARG A 1 317 ? -9.267 -0.064 5.735 1.00 68.56 317 ARG A O 1
ATOM 2467 N N . ILE A 1 318 ? -7.414 -0.884 6.723 1.00 80.38 318 ILE A N 1
ATOM 2468 C CA . ILE A 1 318 ? -6.504 0.010 6.003 1.00 80.38 318 ILE A CA 1
ATOM 2469 C C . ILE A 1 318 ? -6.524 -0.412 4.530 1.00 80.38 318 ILE A C 1
ATOM 2471 O O . ILE A 1 318 ? -6.787 0.425 3.672 1.00 80.38 318 ILE A O 1
ATOM 2475 N N . ASP A 1 319 ? -6.424 -1.722 4.246 1.00 76.75 319 ASP A N 1
ATOM 2476 C CA . ASP A 1 319 ? -6.571 -2.235 2.878 1.00 76.75 319 ASP A CA 1
ATOM 2477 C C . ASP A 1 319 ? -7.936 -1.854 2.267 1.00 76.75 319 ASP A C 1
ATOM 2479 O O . ASP A 1 319 ? -8.012 -1.452 1.109 1.00 76.75 319 ASP A O 1
ATOM 2483 N N . ALA A 1 320 ? -9.036 -1.985 3.018 1.00 72.75 320 ALA A N 1
ATOM 2484 C CA . ALA A 1 320 ? -10.376 -1.660 2.521 1.00 72.75 320 ALA A CA 1
ATOM 2485 C C . ALA A 1 320 ? -10.570 -0.160 2.266 1.00 72.75 320 ALA A C 1
ATOM 2487 O O . ALA A 1 320 ? -11.120 0.207 1.230 1.00 72.75 320 ALA A O 1
ATOM 2488 N N . ALA A 1 321 ? -10.102 0.693 3.176 1.00 75.75 321 ALA A N 1
ATOM 2489 C CA . ALA A 1 321 ? -10.202 2.138 3.044 1.00 75.75 321 ALA A CA 1
ATOM 2490 C C . ALA A 1 321 ? -9.371 2.634 1.854 1.00 75.75 321 ALA A C 1
ATOM 2492 O O . ALA A 1 321 ? -9.892 3.387 1.040 1.00 75.75 321 ALA A O 1
ATOM 2493 N N . LEU A 1 322 ? -8.151 2.115 1.676 1.00 75.94 322 LEU A N 1
ATOM 2494 C CA . LEU A 1 322 ? -7.303 2.418 0.518 1.00 75.94 322 LEU A CA 1
ATOM 2495 C C . LEU A 1 322 ? -7.873 1.877 -0.803 1.00 75.94 322 LEU A C 1
ATOM 2497 O O . LEU A 1 322 ? -7.683 2.488 -1.851 1.00 75.94 322 LEU A O 1
ATOM 2501 N N . ARG A 1 323 ? -8.600 0.750 -0.783 1.00 75.62 323 ARG A N 1
ATOM 2502 C CA . ARG A 1 323 ? -9.317 0.247 -1.971 1.00 75.62 323 ARG A CA 1
ATOM 2503 C C . ARG A 1 323 ? -10.475 1.153 -2.387 1.00 75.62 323 ARG A C 1
ATOM 2505 O O . ARG A 1 323 ? -10.714 1.299 -3.580 1.00 75.62 323 ARG A O 1
ATOM 2512 N N . ILE A 1 324 ? -11.211 1.703 -1.420 1.00 72.62 324 ILE A N 1
ATOM 2513 C CA . ILE A 1 324 ? -12.334 2.617 -1.679 1.00 72.62 324 ILE A CA 1
ATOM 2514 C C . ILE A 1 324 ? -11.807 3.987 -2.111 1.00 72.62 324 ILE A C 1
ATOM 2516 O O . ILE A 1 324 ? -12.316 4.575 -3.062 1.00 72.62 324 ILE A O 1
ATOM 2520 N N . LYS A 1 325 ? -10.787 4.481 -1.407 1.00 72.19 325 LYS A N 1
ATOM 2521 C CA . LYS A 1 325 ? -10.193 5.797 -1.592 1.00 72.19 325 LYS A CA 1
ATOM 2522 C C . LYS A 1 325 ? -8.658 5.684 -1.500 1.00 72.19 325 LYS A C 1
ATOM 2524 O O . LYS A 1 325 ? -8.122 5.644 -0.395 1.00 72.19 325 LYS A O 1
ATOM 2529 N N . PRO A 1 326 ? -7.937 5.615 -2.634 1.00 74.62 326 PRO A N 1
ATOM 2530 C CA . PRO A 1 326 ? -6.479 5.447 -2.638 1.00 74.62 326 PRO A CA 1
ATOM 2531 C C . PRO A 1 326 ? -5.694 6.577 -1.952 1.00 74.62 326 PRO A C 1
ATOM 2533 O O . PRO A 1 326 ? -4.596 6.334 -1.466 1.00 74.62 326 PRO A O 1
ATOM 2536 N N . ASP A 1 327 ? -6.260 7.785 -1.884 1.00 67.00 327 ASP A N 1
ATOM 2537 C CA . ASP A 1 327 ? -5.752 8.969 -1.171 1.00 67.00 327 ASP A CA 1
ATOM 2538 C C . ASP A 1 327 ? -6.312 9.075 0.265 1.00 67.00 327 ASP A C 1
ATOM 2540 O O . ASP A 1 327 ? -6.477 10.160 0.821 1.00 67.00 327 ASP A O 1
ATOM 2544 N N . GLN A 1 328 ? -6.687 7.952 0.880 1.00 82.06 328 GLN A N 1
ATOM 2545 C CA . GLN A 1 328 ? -7.152 7.939 2.262 1.00 82.06 328 GLN A CA 1
ATOM 2546 C C . GLN A 1 328 ? -6.006 8.250 3.232 1.00 82.06 328 GLN A C 1
ATOM 2548 O O . GLN A 1 328 ? -5.056 7.476 3.330 1.00 82.06 328 GLN A O 1
ATOM 2553 N N . HIS A 1 329 ? -6.146 9.321 4.020 1.00 83.81 329 HIS A N 1
ATOM 2554 C CA . HIS A 1 329 ? -5.233 9.617 5.127 1.00 83.81 329 HIS A CA 1
ATOM 2555 C C . HIS A 1 329 ? -5.810 9.140 6.464 1.00 83.81 329 HIS A C 1
ATOM 2557 O O . HIS A 1 329 ? -7.019 8.920 6.621 1.00 83.81 329 HIS A O 1
ATOM 2563 N N . PHE A 1 330 ? -4.935 8.979 7.446 1.00 86.94 330 PHE A N 1
ATOM 2564 C CA . PHE A 1 330 ? -5.251 8.451 8.758 1.00 86.94 330 PHE A CA 1
ATOM 2565 C C . PHE A 1 330 ? -4.743 9.384 9.848 1.00 86.94 330 PHE A C 1
ATOM 2567 O O . PHE A 1 330 ? -3.618 9.855 9.771 1.00 86.94 330 PHE A O 1
ATOM 2574 N N . TRP A 1 331 ? -5.517 9.622 10.900 1.00 86.19 331 TRP A N 1
ATOM 2575 C CA . TRP A 1 331 ? -4.933 10.183 12.120 1.00 86.19 331 TRP A CA 1
ATOM 2576 C C . TRP A 1 331 ? -4.458 9.055 13.014 1.00 86.19 331 TRP A C 1
ATOM 2578 O O . TRP A 1 331 ? -5.186 8.082 13.218 1.00 86.19 331 TRP A O 1
ATOM 2588 N N . LEU A 1 332 ? -3.255 9.196 13.560 1.00 81.31 332 LEU A N 1
ATOM 2589 C CA . LEU A 1 332 ? -2.755 8.317 14.610 1.00 81.31 332 LEU A CA 1
ATOM 2590 C C . LEU A 1 332 ? -3.234 8.836 15.966 1.00 81.31 332 LEU A C 1
ATOM 2592 O O . LEU A 1 332 ? -3.207 10.039 16.215 1.00 81.31 332 LEU A O 1
ATOM 2596 N N . GLY A 1 333 ? -3.647 7.939 16.859 1.00 71.19 333 GLY A N 1
ATOM 2597 C CA . GLY A 1 333 ? -4.161 8.337 18.168 1.00 71.19 333 GLY A CA 1
ATOM 2598 C C . GLY A 1 333 ? -5.689 8.428 18.229 1.00 71.19 333 GLY A C 1
ATOM 2599 O O . GLY A 1 333 ? -6.404 8.274 17.240 1.00 71.19 333 GLY A O 1
ATOM 2600 N N . GLU A 1 334 ? -6.206 8.677 19.432 1.00 65.19 334 GLU A N 1
ATOM 2601 C CA . GLU A 1 334 ? -7.651 8.802 19.677 1.00 65.19 334 GLU A CA 1
ATOM 2602 C C . GLU A 1 334 ? -8.206 10.185 19.300 1.00 65.19 334 GLU A C 1
ATOM 2604 O O . GLU A 1 334 ? -9.370 10.312 18.907 1.00 65.19 334 GLU A O 1
ATOM 2609 N N . HIS A 1 335 ? -7.374 11.224 19.412 1.00 59.41 335 HIS A N 1
ATOM 2610 C CA . HIS A 1 335 ? -7.805 12.626 19.431 1.00 59.41 335 HIS A CA 1
ATOM 2611 C C . HIS A 1 335 ? -7.590 13.391 18.119 1.00 59.41 335 HIS A C 1
ATOM 2613 O O . HIS A 1 335 ? -7.673 14.616 18.114 1.00 59.41 335 HIS A O 1
ATOM 2619 N N . GLY A 1 336 ? -7.368 12.688 17.004 1.00 63.00 336 GLY A N 1
ATOM 2620 C CA . GLY A 1 336 ? -6.961 13.346 15.760 1.00 63.00 336 GLY A CA 1
ATOM 2621 C C . GLY A 1 336 ? -5.582 14.004 15.904 1.00 63.00 336 GLY A C 1
ATOM 2622 O O . GLY A 1 336 ? -4.956 13.941 16.964 1.00 63.00 336 GLY A O 1
ATOM 2623 N N . GLY A 1 337 ? -5.072 14.605 14.834 1.00 69.31 337 GLY A N 1
ATOM 2624 C CA . GLY A 1 337 ? -3.749 15.224 14.850 1.00 69.31 337 GLY A CA 1
ATOM 2625 C C . GLY A 1 337 ? -3.218 15.457 13.447 1.00 69.31 337 GLY A C 1
ATOM 2626 O O . GLY A 1 337 ? -3.980 15.757 12.533 1.00 69.31 337 GLY A O 1
ATOM 2627 N N . GLU A 1 338 ? -1.911 15.291 13.283 1.00 73.94 338 GLU A N 1
ATOM 2628 C CA . GLU A 1 338 ? -1.278 15.299 11.969 1.00 73.94 338 GLU A CA 1
ATOM 2629 C C . GLU A 1 338 ? -1.833 14.137 11.130 1.00 73.94 338 GLU A C 1
ATOM 2631 O O . GLU A 1 338 ? -1.915 12.992 11.593 1.00 73.94 338 GLU A O 1
ATOM 2636 N N . GLU A 1 339 ? -2.301 14.435 9.918 1.00 80.75 339 GLU A N 1
ATOM 2637 C CA . GLU A 1 339 ? -2.726 13.404 8.973 1.00 80.75 339 GLU A CA 1
ATOM 2638 C C . GLU A 1 339 ? -1.532 12.526 8.609 1.00 80.75 339 GLU A C 1
ATOM 2640 O O . GLU A 1 339 ? -0.410 13.008 8.547 1.00 80.75 339 GLU A O 1
ATOM 2645 N N . HIS A 1 340 ? -1.756 11.238 8.388 1.00 80.12 340 HIS A N 1
ATOM 2646 C CA . HIS A 1 340 ? -0.729 10.290 7.988 1.00 80.12 340 HIS A CA 1
ATOM 2647 C C . HIS A 1 340 ? -1.167 9.497 6.762 1.00 80.12 340 HIS A C 1
ATOM 2649 O O . HIS A 1 340 ? -2.321 9.087 6.642 1.00 80.12 340 HIS A O 1
ATOM 2655 N N . GLU A 1 341 ? -0.233 9.213 5.872 1.00 80.62 341 GLU A N 1
ATOM 2656 C CA . GLU A 1 341 ? -0.432 8.307 4.749 1.00 80.62 341 GLU A CA 1
ATOM 2657 C C . GLU A 1 341 ? -0.010 6.888 5.120 1.00 80.62 341 GLU A C 1
ATOM 2659 O O . GLU A 1 341 ? 1.021 6.690 5.762 1.00 80.62 341 GLU A O 1
ATOM 2664 N N . ALA A 1 342 ? -0.784 5.893 4.680 1.00 82.75 342 ALA A N 1
ATOM 2665 C CA . ALA A 1 342 ? -0.468 4.483 4.889 1.00 82.75 342 ALA A CA 1
ATOM 2666 C C . ALA A 1 342 ? 0.231 3.889 3.655 1.00 82.75 342 ALA A C 1
ATOM 2668 O O . ALA A 1 342 ? -0.405 3.645 2.628 1.00 82.75 342 ALA A O 1
ATOM 2669 N N . GLU A 1 343 ? 1.526 3.589 3.760 1.00 79.88 343 GLU A N 1
ATOM 2670 C CA . GLU A 1 343 ? 2.293 2.930 2.697 1.00 79.88 343 GLU A CA 1
ATOM 2671 C C . GLU A 1 343 ? 2.428 1.421 2.973 1.00 79.88 343 GLU A C 1
ATOM 2673 O O . GLU A 1 343 ? 2.963 1.042 4.020 1.00 79.88 343 GLU A O 1
ATOM 2678 N N . PRO A 1 344 ? 1.963 0.532 2.071 1.00 85.62 344 PRO A N 1
ATOM 2679 C CA . PRO A 1 344 ? 2.108 -0.905 2.262 1.00 85.62 344 PRO A CA 1
ATOM 2680 C C . PRO A 1 344 ? 3.570 -1.337 2.096 1.00 85.62 344 PRO A C 1
ATOM 2682 O O . PRO A 1 344 ? 4.214 -1.054 1.085 1.00 85.62 344 PRO A O 1
ATOM 2685 N N . VAL A 1 345 ? 4.081 -2.101 3.059 1.00 80.31 345 VAL A N 1
ATOM 2686 C CA . VAL A 1 345 ? 5.408 -2.715 2.993 1.00 80.31 345 VAL A CA 1
ATOM 2687 C C . VAL A 1 345 ? 5.392 -3.828 1.933 1.00 80.31 345 VAL A C 1
ATOM 2689 O O . VAL A 1 345 ? 4.622 -4.785 2.082 1.00 80.31 345 VAL A O 1
ATOM 2692 N N . PRO A 1 346 ? 6.250 -3.768 0.892 1.00 79.62 346 PRO A N 1
ATOM 2693 C CA . PRO A 1 346 ? 6.245 -4.740 -0.200 1.00 79.62 346 PRO A CA 1
ATOM 2694 C C . PRO A 1 346 ? 6.429 -6.176 0.294 1.00 79.62 346 PRO A C 1
ATOM 2696 O O . PRO A 1 346 ? 7.371 -6.457 1.039 1.00 79.62 346 PRO A O 1
ATOM 2699 N N . SER A 1 347 ? 5.561 -7.092 -0.143 1.00 80.00 347 SER A N 1
ATOM 2700 C CA . SER A 1 347 ? 5.523 -8.487 0.326 1.00 80.00 347 SER A CA 1
ATOM 2701 C C . SER A 1 347 ? 6.793 -9.293 0.032 1.00 80.00 347 SER A C 1
ATOM 2703 O O . SER A 1 347 ? 7.071 -10.284 0.702 1.00 80.00 347 SER A O 1
ATOM 2705 N N . ASP A 1 348 ? 7.570 -8.881 -0.968 1.00 79.38 348 ASP A N 1
ATOM 2706 C CA . ASP A 1 348 ? 8.838 -9.492 -1.378 1.00 79.38 348 ASP A CA 1
ATOM 2707 C C . ASP A 1 348 ? 10.067 -8.907 -0.653 1.00 79.38 348 ASP A C 1
ATOM 2709 O O . ASP A 1 348 ? 11.185 -9.403 -0.815 1.00 79.38 348 ASP A O 1
ATOM 2713 N N . SER A 1 349 ? 9.887 -7.872 0.173 1.00 77.06 349 SER A N 1
ATOM 2714 C CA . SER A 1 349 ? 10.992 -7.195 0.853 1.00 77.06 349 SER A CA 1
ATOM 2715 C C . SER A 1 349 ? 11.554 -7.982 2.047 1.00 77.06 349 SER A C 1
ATOM 2717 O O . SER A 1 349 ? 10.875 -8.765 2.717 1.00 77.06 349 SER A O 1
ATOM 2719 N N . THR A 1 350 ? 12.829 -7.739 2.369 1.00 83.81 350 THR A N 1
ATOM 2720 C CA . THR A 1 350 ? 13.452 -8.246 3.606 1.00 83.81 350 THR A CA 1
ATOM 2721 C C . THR A 1 350 ? 12.758 -7.693 4.852 1.00 83.81 350 THR A C 1
ATOM 2723 O O . THR A 1 350 ? 12.572 -8.436 5.813 1.00 83.81 350 THR A O 1
ATOM 2726 N N . LEU A 1 351 ? 12.303 -6.435 4.805 1.00 84.12 351 LEU A N 1
ATOM 2727 C CA . LEU A 1 351 ? 11.526 -5.812 5.876 1.00 84.12 351 LEU A CA 1
ATOM 2728 C C . LEU A 1 351 ? 10.211 -6.563 6.120 1.00 84.12 351 LEU A C 1
ATOM 2730 O O . LEU A 1 351 ? 9.898 -6.884 7.260 1.00 84.12 351 LEU A O 1
ATOM 2734 N N . HIS A 1 352 ? 9.484 -6.937 5.065 1.00 87.75 352 HIS A N 1
ATOM 2735 C CA . HIS A 1 352 ? 8.260 -7.727 5.203 1.00 87.75 352 HIS A CA 1
ATOM 2736 C C . HIS A 1 352 ? 8.518 -9.075 5.884 1.00 87.75 352 HIS A C 1
ATOM 2738 O O . HIS A 1 352 ? 7.753 -9.460 6.761 1.00 87.75 352 HIS A O 1
ATOM 2744 N N . ARG A 1 353 ? 9.621 -9.769 5.561 1.00 87.81 353 ARG A N 1
ATOM 2745 C CA . ARG A 1 353 ? 10.008 -11.015 6.254 1.00 87.81 353 ARG A CA 1
ATOM 2746 C C . ARG A 1 353 ? 10.295 -10.792 7.741 1.00 87.81 353 ARG A C 1
ATOM 2748 O O . ARG A 1 353 ? 9.801 -11.556 8.566 1.00 87.81 353 ARG A O 1
ATOM 2755 N N . GLN A 1 354 ? 11.026 -9.733 8.086 1.00 87.75 354 GLN A N 1
ATOM 2756 C CA . GLN A 1 354 ? 11.306 -9.373 9.482 1.00 87.75 354 GLN A CA 1
ATOM 2757 C C . GLN A 1 354 ? 10.028 -9.022 10.251 1.00 87.75 354 GLN A C 1
ATOM 2759 O O . GLN A 1 354 ? 9.852 -9.447 11.393 1.00 87.75 354 GLN A O 1
ATOM 2764 N N . LEU A 1 355 ? 9.112 -8.287 9.618 1.00 87.88 355 LEU A N 1
ATOM 2765 C CA . LEU A 1 355 ? 7.806 -7.962 10.184 1.00 87.88 355 LEU A CA 1
ATOM 2766 C C . LEU A 1 355 ? 6.927 -9.200 10.323 1.00 87.88 355 LEU A C 1
ATOM 2768 O O . LEU A 1 355 ? 6.221 -9.311 11.314 1.00 87.88 355 LEU A O 1
ATOM 2772 N N . LEU A 1 356 ? 7.013 -10.165 9.408 1.00 87.25 356 LEU A N 1
ATOM 2773 C CA . LEU A 1 356 ? 6.329 -11.451 9.524 1.00 87.25 356 LEU A CA 1
ATOM 2774 C C . LEU A 1 356 ? 6.836 -12.251 10.737 1.00 87.25 356 LEU A C 1
ATOM 2776 O O . LEU A 1 356 ? 6.047 -12.789 11.507 1.00 87.25 356 LEU A O 1
ATOM 2780 N N . GLU A 1 357 ? 8.152 -12.295 10.950 1.00 84.88 357 GLU A N 1
ATOM 2781 C CA . GLU A 1 357 ? 8.756 -12.943 12.121 1.00 84.88 357 GLU A CA 1
ATOM 2782 C C . GLU A 1 357 ? 8.425 -12.206 13.427 1.00 84.88 357 GLU A C 1
ATOM 2784 O O . GLU A 1 357 ? 8.170 -12.826 14.461 1.00 84.88 357 GLU A O 1
ATOM 2789 N N . ALA A 1 358 ? 8.427 -10.871 13.415 1.00 82.69 358 ALA A N 1
ATOM 2790 C CA . ALA A 1 358 ? 8.019 -10.056 14.557 1.00 82.69 358 ALA A CA 1
ATOM 2791 C C . ALA A 1 358 ? 6.518 -10.200 14.846 1.00 82.69 358 ALA A C 1
ATOM 2793 O O . ALA A 1 358 ? 6.130 -10.310 16.009 1.00 82.69 358 ALA A O 1
ATOM 2794 N N . HIS A 1 359 ? 5.690 -10.264 13.803 1.00 81.69 359 HIS A N 1
ATOM 2795 C CA . HIS A 1 359 ? 4.262 -10.539 13.882 1.00 81.69 359 HIS A CA 1
ATOM 2796 C C . HIS A 1 359 ? 4.019 -11.878 14.561 1.00 81.69 359 HIS A C 1
ATOM 2798 O O . HIS A 1 359 ? 3.306 -11.930 15.555 1.00 81.69 359 HIS A O 1
ATOM 2804 N N . ASP A 1 360 ? 4.653 -12.944 14.080 1.00 77.06 360 ASP A N 1
ATOM 2805 C CA . ASP A 1 360 ? 4.457 -14.281 14.631 1.00 77.06 360 ASP A CA 1
ATOM 2806 C C . ASP A 1 360 ? 4.945 -14.385 16.077 1.00 77.06 360 ASP A C 1
ATOM 2808 O O . ASP A 1 360 ? 4.309 -15.048 16.893 1.00 77.06 360 ASP A O 1
ATOM 2812 N N . ARG A 1 361 ? 6.022 -13.676 16.437 1.00 74.31 361 ARG A N 1
ATOM 2813 C CA . ARG A 1 361 ? 6.472 -13.578 17.833 1.00 74.31 361 ARG A CA 1
ATOM 2814 C C . ARG A 1 361 ? 5.502 -12.789 18.714 1.00 74.31 361 ARG A C 1
ATOM 2816 O O . ARG A 1 361 ? 5.271 -13.187 19.852 1.00 74.31 361 ARG A O 1
ATOM 2823 N N . LYS A 1 362 ? 4.948 -11.675 18.221 1.00 70.19 362 LYS A N 1
ATOM 2824 C CA . LYS A 1 362 ? 4.085 -10.768 19.003 1.00 70.19 362 LYS A CA 1
ATOM 2825 C C . LYS A 1 362 ? 2.635 -11.252 19.093 1.00 70.19 362 LYS A C 1
ATOM 2827 O O . LYS A 1 362 ? 2.003 -11.068 20.129 1.00 70.19 362 LYS A O 1
ATOM 2832 N N . TYR A 1 363 ? 2.119 -11.868 18.033 1.00 65.38 363 TYR A N 1
ATOM 2833 C CA . TYR A 1 363 ? 0.705 -12.215 17.863 1.00 65.38 363 TYR A CA 1
ATOM 2834 C C . TYR A 1 363 ? 0.437 -13.726 17.716 1.00 65.38 363 TYR A C 1
ATOM 2836 O O . TYR A 1 363 ? -0.726 -14.121 17.702 1.00 65.38 363 TYR A O 1
ATOM 2844 N N . SER A 1 364 ? 1.477 -14.576 17.732 1.00 55.72 364 SER A N 1
ATOM 2845 C CA . SER A 1 364 ? 1.411 -16.037 17.515 1.00 55.72 364 SER A CA 1
ATOM 2846 C C . SER A 1 364 ? 0.881 -16.437 16.127 1.00 55.72 364 SER A C 1
ATOM 2848 O O . SER A 1 364 ? 0.192 -15.673 15.459 1.00 55.72 364 SER A O 1
ATOM 2850 N N . ALA A 1 365 ? 1.243 -17.639 15.662 1.00 52.09 365 ALA A N 1
ATOM 2851 C CA . ALA A 1 365 ? 1.082 -18.110 14.279 1.00 52.09 365 ALA A CA 1
ATOM 2852 C C . ALA A 1 365 ? -0.385 -18.353 13.832 1.00 52.09 365 ALA A C 1
ATOM 2854 O O . ALA A 1 365 ? -0.789 -19.474 13.537 1.00 52.09 365 ALA A O 1
ATOM 2855 N N . GLU A 1 366 ? -1.197 -17.302 13.741 1.00 47.22 366 GLU A N 1
ATOM 2856 C CA . GLU A 1 366 ? -2.476 -17.286 13.021 1.00 47.22 366 GLU A CA 1
ATOM 2857 C C . GLU A 1 366 ? -2.220 -17.008 11.528 1.00 47.22 366 GLU A C 1
ATOM 2859 O O . GLU A 1 366 ? -2.446 -15.898 11.050 1.00 47.22 366 GLU A O 1
ATOM 2864 N N . ARG A 1 367 ? -1.726 -17.980 10.750 1.00 50.78 367 ARG A N 1
ATOM 2865 C CA . ARG A 1 367 ? -1.621 -17.789 9.290 1.00 50.78 367 ARG A CA 1
ATOM 2866 C C . ARG A 1 367 ? -2.722 -18.547 8.548 1.00 50.78 367 ARG A C 1
ATOM 2868 O O . ARG A 1 367 ? -2.655 -19.762 8.397 1.00 50.78 367 ARG A O 1
ATOM 2875 N N . ARG A 1 368 ? -3.705 -17.808 8.015 1.00 45.59 368 ARG A N 1
ATOM 2876 C CA . ARG A 1 368 ? -4.486 -18.218 6.822 1.00 45.59 368 ARG A CA 1
ATOM 2877 C C . ARG A 1 368 ? -4.178 -17.362 5.581 1.00 45.59 368 ARG A C 1
ATOM 2879 O O . ARG A 1 368 ? -4.617 -17.706 4.492 1.00 45.59 368 ARG A O 1
ATOM 2886 N N . GLY A 1 369 ? -3.371 -16.307 5.730 1.00 58.44 369 GLY A N 1
ATOM 2887 C CA . GLY A 1 369 ? -2.871 -15.440 4.658 1.00 58.44 369 GLY A CA 1
ATOM 2888 C C . GLY A 1 369 ? -1.728 -14.553 5.167 1.00 58.44 369 GLY A C 1
ATOM 2889 O O . GLY A 1 369 ? -1.543 -14.435 6.379 1.00 58.44 369 GLY A O 1
ATOM 2890 N N . ALA A 1 370 ? -0.933 -13.976 4.263 1.00 67.88 370 ALA A N 1
ATOM 2891 C CA . ALA A 1 370 ? 0.131 -13.043 4.639 1.00 67.88 370 ALA A CA 1
ATOM 2892 C C . ALA A 1 370 ? -0.482 -11.667 4.980 1.00 67.88 370 ALA A C 1
ATOM 2894 O O . ALA A 1 370 ? -1.179 -11.115 4.128 1.00 67.88 370 ALA A O 1
ATOM 2895 N N . PRO A 1 371 ? -0.281 -11.123 6.197 1.00 77.81 371 PRO A N 1
ATOM 2896 C CA . PRO A 1 371 ? -0.789 -9.800 6.553 1.00 77.81 371 PRO A CA 1
ATOM 2897 C C . PRO A 1 371 ? -0.094 -8.696 5.741 1.00 77.81 371 PRO A C 1
ATOM 2899 O O . PRO A 1 371 ? 1.118 -8.748 5.530 1.00 77.81 371 PRO A O 1
ATOM 2902 N N . THR A 1 372 ? -0.846 -7.671 5.330 1.00 83.25 372 THR A N 1
ATOM 2903 C CA . THR A 1 372 ? -0.270 -6.420 4.815 1.00 83.25 372 THR A CA 1
ATOM 2904 C C . THR A 1 372 ? 0.201 -5.575 5.998 1.00 83.25 372 THR A C 1
ATOM 2906 O O . THR A 1 372 ? -0.569 -5.313 6.925 1.00 83.25 372 THR A O 1
ATOM 2909 N N . PHE A 1 373 ? 1.463 -5.150 5.977 1.00 89.56 373 PHE A N 1
ATOM 2910 C CA . PHE A 1 373 ? 2.002 -4.196 6.948 1.00 89.56 373 PHE A CA 1
ATOM 2911 C C . PHE A 1 373 ? 2.010 -2.805 6.330 1.00 89.56 373 PHE A C 1
ATOM 2913 O O . PHE A 1 373 ? 2.351 -2.671 5.159 1.00 89.56 373 PHE A O 1
ATOM 2920 N N . TYR A 1 374 ? 1.689 -1.787 7.117 1.00 87.81 374 TYR A N 1
ATOM 2921 C CA . TYR A 1 374 ? 1.665 -0.394 6.689 1.00 87.81 374 TYR A CA 1
ATOM 2922 C C . TYR A 1 374 ? 2.609 0.449 7.530 1.00 87.81 374 TYR A C 1
ATOM 2924 O O . TYR A 1 374 ? 2.559 0.380 8.757 1.00 87.81 374 TYR A O 1
ATOM 2932 N N . GLN A 1 375 ? 3.433 1.265 6.885 1.00 86.88 375 GLN A N 1
ATOM 2933 C CA . GLN A 1 375 ? 4.143 2.351 7.554 1.00 86.88 375 GLN A CA 1
ATOM 2934 C C . GLN A 1 375 ? 3.301 3.623 7.436 1.00 86.88 375 GLN A C 1
ATOM 2936 O O . GLN A 1 375 ? 2.732 3.883 6.375 1.00 86.88 375 GLN A O 1
ATOM 2941 N N . MET A 1 376 ? 3.167 4.361 8.539 1.00 83.56 376 MET A N 1
ATOM 2942 C CA . MET A 1 376 ? 2.369 5.587 8.594 1.00 83.56 376 MET A CA 1
ATOM 2943 C C . MET A 1 376 ? 3.305 6.786 8.557 1.00 83.56 376 MET A C 1
ATOM 2945 O O . MET A 1 376 ? 4.117 6.953 9.464 1.00 83.56 376 MET A O 1
ATOM 2949 N N . TRP A 1 377 ? 3.185 7.608 7.524 1.00 74.25 377 TRP A N 1
ATOM 2950 C CA . TRP A 1 377 ? 4.040 8.773 7.313 1.00 74.25 377 TRP A CA 1
ATOM 2951 C C . TRP A 1 377 ? 3.254 10.053 7.552 1.00 74.25 377 TRP A C 1
ATOM 2953 O O . TRP A 1 377 ? 2.156 10.138 7.011 1.00 74.25 377 TRP A O 1
ATOM 2963 N N . PRO A 1 378 ? 3.781 11.049 8.284 1.00 70.44 378 PRO A N 1
ATOM 2964 C CA . PRO A 1 378 ? 3.126 12.342 8.401 1.00 70.44 378 PRO A CA 1
ATOM 2965 C C . PRO A 1 378 ? 2.864 12.935 7.012 1.00 70.44 378 PRO A C 1
ATOM 2967 O O . PRO A 1 378 ? 3.772 13.056 6.186 1.00 70.44 378 PRO A O 1
ATOM 2970 N N . SER A 1 379 ? 1.605 13.262 6.747 1.00 64.88 379 SER A N 1
ATOM 2971 C CA . SER A 1 379 ? 1.165 13.998 5.571 1.00 64.88 379 SER A CA 1
ATOM 2972 C C . SER A 1 379 ? 1.749 15.392 5.706 1.00 64.88 379 SER A C 1
ATOM 2974 O O . SER A 1 379 ? 1.329 16.161 6.568 1.00 64.88 379 SER A O 1
ATOM 2976 N N . SER A 1 380 ? 2.757 15.711 4.897 1.00 47.88 380 SER A N 1
ATOM 2977 C CA . SER A 1 380 ? 3.465 16.982 4.988 1.00 47.88 380 SER A CA 1
ATOM 2978 C C . SER A 1 380 ? 2.523 18.145 4.653 1.00 47.88 380 SER A C 1
ATOM 2980 O O . SER A 1 380 ? 2.379 18.534 3.492 1.00 47.88 380 SER A O 1
ATOM 2982 N N . GLU A 1 381 ? 1.872 18.726 5.659 1.00 42.88 381 GLU A N 1
ATOM 2983 C CA . GLU A 1 381 ? 1.158 19.985 5.504 1.00 42.88 381 GLU A CA 1
ATOM 2984 C C . GLU A 1 381 ? 2.162 21.145 5.489 1.00 42.88 381 GLU A C 1
ATOM 2986 O O . GLU A 1 381 ? 2.656 21.621 6.508 1.00 42.88 381 GLU A O 1
ATOM 2991 N N . GLN A 1 382 ? 2.378 21.706 4.306 1.00 31.75 382 GLN A N 1
ATOM 2992 C CA . GLN A 1 382 ? 2.057 23.122 4.182 1.00 31.75 382 GLN A CA 1
ATOM 2993 C C . GLN A 1 382 ? 0.751 23.218 3.395 1.00 31.75 382 GLN A C 1
ATOM 2995 O O . GLN A 1 382 ? 0.631 22.535 2.375 1.00 31.75 382 GLN A O 1
ATOM 3000 N N . PRO A 1 383 ? -0.210 24.067 3.809 1.00 33.91 383 PRO A N 1
ATOM 3001 C CA . PRO A 1 383 ? -1.429 24.304 3.055 1.00 33.91 383 PRO A CA 1
ATOM 3002 C C . PRO A 1 383 ? -1.070 25.090 1.789 1.00 33.91 383 PRO A C 1
ATOM 3004 O O . PRO A 1 383 ? -1.171 26.315 1.725 1.00 33.91 383 PRO A O 1
ATOM 3007 N N . VAL A 1 384 ? -0.606 24.377 0.766 1.00 35.28 384 VAL A N 1
ATOM 3008 C CA . VAL A 1 384 ? -0.603 24.871 -0.606 1.00 35.28 384 VAL A CA 1
ATOM 3009 C C . VAL A 1 384 ? -2.056 24.781 -1.074 1.00 35.28 384 VAL A C 1
ATOM 3011 O O . VAL A 1 384 ? -2.700 23.760 -0.841 1.00 35.28 384 VAL A O 1
ATOM 3014 N N . PRO A 1 385 ? -2.631 25.844 -1.660 1.00 33.03 385 PRO A N 1
ATOM 3015 C CA . PRO A 1 385 ? -4.032 25.852 -2.057 1.00 33.03 385 PRO A CA 1
ATOM 3016 C C . PRO A 1 385 ? -4.383 24.596 -2.862 1.00 33.03 385 PRO A C 1
ATOM 3018 O O . PRO A 1 385 ? -3.858 24.397 -3.961 1.00 33.03 385 PRO A O 1
ATOM 3021 N N . ARG A 1 386 ? -5.283 23.765 -2.312 1.00 36.34 386 ARG A N 1
ATOM 3022 C CA . ARG A 1 386 ? -5.869 22.620 -3.015 1.00 36.34 386 ARG A CA 1
ATOM 3023 C C . ARG A 1 386 ? -6.384 23.105 -4.371 1.00 36.34 386 ARG A C 1
ATOM 3025 O O . ARG A 1 386 ? -7.242 23.985 -4.436 1.00 36.34 386 ARG A O 1
ATOM 3032 N N . GLY A 1 387 ? -5.849 22.530 -5.446 1.00 41.62 387 GLY A N 1
ATOM 3033 C CA . GLY A 1 387 ? -6.441 22.630 -6.780 1.00 41.62 387 GLY A CA 1
ATOM 3034 C C . GLY A 1 387 ? -5.836 23.635 -7.761 1.00 41.62 387 GLY A C 1
ATOM 3035 O O . GLY A 1 387 ? -6.458 23.864 -8.796 1.00 41.62 387 GLY A O 1
ATOM 3036 N N . ARG A 1 388 ? -4.646 24.212 -7.531 1.00 46.62 388 ARG A N 1
ATOM 3037 C CA . ARG A 1 388 ? -3.945 24.921 -8.620 1.00 46.62 388 ARG A CA 1
ATOM 3038 C C . ARG A 1 388 ? -2.806 24.077 -9.171 1.00 46.62 388 ARG A C 1
ATOM 3040 O O . ARG A 1 388 ? -1.679 24.159 -8.698 1.00 46.62 388 ARG A O 1
ATOM 3047 N N . THR A 1 389 ? -3.109 23.302 -10.208 1.00 59.12 389 THR A N 1
ATOM 3048 C CA . THR A 1 389 ? -2.084 22.791 -11.117 1.00 59.12 389 THR A CA 1
ATOM 3049 C C . THR A 1 389 ? -1.280 23.982 -11.633 1.00 59.12 389 THR A C 1
ATOM 3051 O O . THR A 1 389 ? -1.851 24.915 -12.208 1.00 59.12 389 THR A O 1
ATOM 3054 N N . LEU A 1 390 ? 0.024 24.002 -11.362 1.00 69.44 390 LEU A N 1
ATOM 3055 C CA . LEU A 1 390 ? 0.903 25.025 -11.919 1.00 69.44 390 LEU A CA 1
ATOM 3056 C C . LEU A 1 390 ? 1.287 24.576 -13.324 1.00 69.44 390 LEU A C 1
ATOM 3058 O O . LEU A 1 390 ? 1.794 23.472 -13.505 1.00 69.44 390 LEU A O 1
ATOM 3062 N N . ASP A 1 391 ? 1.004 25.423 -14.306 1.00 77.44 391 ASP A N 1
ATOM 3063 C CA . ASP A 1 391 ? 1.383 25.186 -15.694 1.00 77.44 391 ASP A CA 1
ATOM 3064 C C . ASP A 1 391 ? 2.726 25.864 -15.972 1.00 77.44 391 ASP A C 1
ATOM 3066 O O . ASP A 1 391 ? 2.935 27.036 -15.638 1.00 77.44 391 ASP A O 1
ATOM 3070 N N . PHE A 1 392 ? 3.636 25.116 -16.576 1.00 79.44 392 PHE A N 1
ATOM 3071 C CA . PHE A 1 392 ? 4.899 25.613 -17.091 1.00 79.44 392 PHE A CA 1
ATOM 3072 C C . PHE A 1 392 ? 4.944 25.362 -18.588 1.00 79.44 392 PHE A C 1
ATOM 3074 O O . PHE A 1 392 ? 4.861 24.214 -18.997 1.00 79.44 392 PHE A O 1
ATOM 3081 N N . ASP A 1 393 ? 5.226 26.378 -19.405 1.00 79.56 393 ASP A N 1
ATOM 3082 C CA . ASP A 1 393 ? 5.313 26.234 -20.873 1.00 79.56 393 ASP A CA 1
ATOM 3083 C C . ASP A 1 393 ? 6.328 25.172 -21.356 1.00 79.56 393 ASP A C 1
ATOM 3085 O O . ASP A 1 393 ? 6.279 24.713 -22.499 1.00 79.56 393 ASP A O 1
ATOM 3089 N N . ARG A 1 394 ? 7.298 24.823 -20.504 1.00 82.06 394 ARG A N 1
ATOM 3090 C CA . ARG A 1 394 ? 8.364 23.841 -20.741 1.00 82.06 394 ARG A CA 1
ATOM 3091 C C . ARG A 1 394 ? 8.841 23.246 -19.421 1.00 82.06 394 ARG A C 1
ATOM 3093 O O . ARG A 1 394 ? 8.575 23.808 -18.362 1.00 82.06 394 ARG A O 1
ATOM 3100 N N . LEU A 1 395 ? 9.638 22.179 -19.483 1.00 86.31 395 LEU A N 1
ATOM 3101 C CA . LEU A 1 395 ? 10.224 21.561 -18.291 1.00 86.31 395 LEU A CA 1
ATOM 3102 C C . LEU A 1 395 ? 11.073 22.566 -17.481 1.00 86.31 395 LEU A C 1
ATOM 3104 O O . LEU A 1 395 ? 12.072 23.071 -18.007 1.00 86.31 395 LEU A O 1
ATOM 3108 N N . PRO A 1 396 ? 10.721 22.867 -16.213 1.00 86.19 396 PRO A N 1
ATOM 3109 C CA . PRO A 1 396 ? 11.446 23.832 -15.390 1.00 86.19 396 PRO A CA 1
ATOM 3110 C C . PRO A 1 396 ? 12.705 23.196 -14.775 1.00 86.19 396 PRO A C 1
ATOM 3112 O O . PRO A 1 396 ? 12.816 23.027 -13.562 1.00 86.19 396 PRO A O 1
ATOM 3115 N N . THR A 1 397 ? 13.682 22.844 -15.617 1.00 88.38 397 THR A N 1
ATOM 3116 C CA . THR A 1 397 ? 14.869 22.045 -15.253 1.00 88.38 397 THR A CA 1
ATOM 3117 C C . THR A 1 397 ? 15.589 22.549 -14.001 1.00 88.38 397 THR A C 1
ATOM 3119 O O . THR A 1 397 ? 15.897 21.756 -13.120 1.00 88.38 397 THR A O 1
ATOM 3122 N N . ALA A 1 398 ? 15.821 23.859 -13.873 1.00 83.00 398 ALA A N 1
ATOM 3123 C CA . ALA A 1 398 ? 16.512 24.423 -12.709 1.00 83.00 398 ALA A CA 1
ATOM 3124 C C . ALA A 1 398 ? 15.752 24.182 -11.392 1.00 83.00 398 ALA A C 1
ATOM 3126 O O . ALA A 1 398 ? 16.358 23.829 -10.382 1.00 83.00 398 ALA A O 1
ATOM 3127 N N . GLN A 1 399 ? 14.423 24.317 -11.413 1.00 84.56 399 GLN A N 1
ATOM 3128 C CA . GLN A 1 399 ? 13.575 24.086 -10.244 1.00 84.56 399 GLN A CA 1
ATOM 3129 C C . GLN A 1 399 ? 13.525 22.599 -9.881 1.00 84.56 399 GLN A C 1
ATOM 3131 O O . GLN A 1 399 ? 13.604 22.246 -8.705 1.00 84.56 399 GLN A O 1
ATOM 3136 N N . ILE A 1 400 ? 13.453 21.723 -10.887 1.00 91.81 400 ILE A N 1
ATOM 3137 C CA . ILE A 1 400 ? 13.504 20.269 -10.690 1.00 91.81 400 ILE A CA 1
ATOM 3138 C C . ILE A 1 400 ? 14.849 19.865 -10.083 1.00 91.81 400 ILE A C 1
ATOM 3140 O O . ILE A 1 400 ? 14.868 19.112 -9.119 1.00 91.81 400 ILE A O 1
ATOM 3144 N N . LEU A 1 401 ? 15.970 20.393 -10.585 1.00 92.12 401 LEU A N 1
ATOM 3145 C CA . LEU A 1 401 ? 17.303 20.103 -10.044 1.00 92.12 401 LEU A CA 1
ATOM 3146 C C . LEU A 1 401 ? 17.470 20.593 -8.602 1.00 92.12 401 LEU A C 1
ATOM 3148 O O . LEU A 1 401 ? 18.044 19.882 -7.778 1.00 92.12 401 LEU A O 1
ATOM 3152 N N . GLN A 1 402 ? 16.940 21.775 -8.278 1.00 87.81 402 GLN A N 1
ATOM 3153 C CA . GLN A 1 402 ? 16.946 22.287 -6.908 1.00 87.81 402 GLN A CA 1
ATOM 3154 C C . GLN A 1 402 ? 16.161 21.369 -5.963 1.00 87.81 402 GLN A C 1
ATOM 3156 O O . GLN A 1 402 ? 16.651 21.045 -4.884 1.00 87.81 402 GLN A O 1
ATOM 3161 N N . ARG A 1 403 ? 14.966 20.928 -6.372 1.00 91.44 403 ARG A N 1
ATOM 3162 C CA . ARG A 1 403 ? 14.143 19.998 -5.585 1.00 91.44 403 ARG A CA 1
ATOM 3163 C C . ARG A 1 403 ? 14.793 18.624 -5.473 1.00 91.44 403 ARG A C 1
ATOM 3165 O O . ARG A 1 403 ? 14.816 18.062 -4.390 1.00 91.44 403 ARG A O 1
ATOM 3172 N N . LEU A 1 404 ? 15.380 18.121 -6.560 1.00 96.25 404 LEU A N 1
ATOM 3173 C CA . LEU A 1 404 ? 16.102 16.852 -6.582 1.00 96.25 404 LEU A CA 1
ATOM 3174 C C . LEU A 1 404 ? 17.212 16.854 -5.530 1.00 96.25 404 LEU A C 1
ATOM 3176 O O . LEU A 1 404 ? 17.296 15.927 -4.740 1.00 96.25 404 LEU A O 1
ATOM 3180 N N . ALA A 1 405 ? 18.011 17.920 -5.463 1.00 94.12 405 ALA A N 1
ATOM 3181 C CA . ALA A 1 405 ? 19.093 18.039 -4.488 1.00 94.12 405 ALA A CA 1
ATOM 3182 C C . ALA A 1 405 ? 18.621 18.031 -3.019 1.00 94.12 405 ALA A C 1
ATOM 3184 O O . ALA A 1 405 ? 19.424 17.740 -2.132 1.00 94.12 405 ALA A O 1
ATOM 3185 N N . GLY A 1 406 ? 17.359 18.387 -2.766 1.00 89.62 406 GLY A N 1
ATOM 3186 C CA . GLY A 1 406 ? 16.727 18.374 -1.447 1.00 89.62 406 GLY A CA 1
ATOM 3187 C C . GLY A 1 406 ? 15.808 17.178 -1.206 1.00 89.62 406 GLY A C 1
ATOM 3188 O O . GLY A 1 406 ? 15.143 17.162 -0.182 1.00 89.62 406 GLY A O 1
ATOM 3189 N N . ALA A 1 407 ? 15.740 16.215 -2.127 1.00 94.19 407 ALA A N 1
ATOM 3190 C CA . ALA A 1 407 ? 14.851 15.073 -1.979 1.00 94.19 407 ALA A CA 1
ATOM 3191 C C . ALA A 1 407 ? 15.328 14.150 -0.854 1.00 94.19 407 ALA A C 1
ATOM 3193 O O . ALA A 1 407 ? 16.531 13.901 -0.721 1.00 94.19 407 ALA A O 1
ATOM 3194 N N . GLU A 1 408 ? 14.379 13.611 -0.093 1.00 90.81 408 GLU A N 1
ATOM 3195 C CA . GLU A 1 408 ? 14.667 12.766 1.077 1.00 90.81 408 GLU A CA 1
ATOM 3196 C C . GLU A 1 408 ? 14.066 11.361 0.952 1.00 90.81 408 GLU A C 1
ATOM 3198 O O . GLU A 1 408 ? 14.592 10.416 1.537 1.00 90.81 408 GLU A O 1
ATOM 3203 N N . ARG A 1 409 ? 13.007 11.176 0.146 1.00 86.75 409 ARG A N 1
ATOM 3204 C CA . ARG A 1 409 ? 12.282 9.895 0.072 1.00 86.75 409 ARG A CA 1
ATOM 3205 C C . ARG A 1 409 ? 12.405 9.229 -1.288 1.00 86.75 409 ARG A C 1
ATOM 3207 O O . ARG A 1 409 ? 12.981 8.144 -1.414 1.00 86.75 409 ARG A O 1
ATOM 3214 N N . SER A 1 410 ? 11.841 9.838 -2.329 1.00 92.19 410 SER A N 1
ATOM 3215 C CA . SER A 1 410 ? 11.732 9.174 -3.629 1.00 92.19 410 SER A CA 1
ATOM 3216 C C . SER A 1 410 ? 11.781 10.129 -4.805 1.00 92.19 410 SER A C 1
ATOM 3218 O O . SER A 1 410 ? 11.137 11.173 -4.824 1.00 92.19 410 SER A O 1
ATOM 3220 N N . VAL A 1 411 ? 12.511 9.711 -5.832 1.00 97.31 411 VAL A N 1
ATOM 3221 C CA . VAL A 1 411 ? 12.600 10.407 -7.109 1.00 97.31 411 VAL A CA 1
ATOM 3222 C C . VAL A 1 411 ? 12.262 9.414 -8.210 1.00 97.31 411 VAL A C 1
ATOM 3224 O O . VAL A 1 411 ? 12.894 8.360 -8.315 1.00 97.31 411 VAL A O 1
ATOM 3227 N N . ARG A 1 412 ? 11.285 9.747 -9.051 1.00 97.62 412 ARG A N 1
ATOM 3228 C CA . ARG A 1 412 ? 10.909 8.966 -10.233 1.00 97.62 412 ARG A CA 1
ATOM 3229 C C . ARG A 1 412 ? 11.002 9.839 -11.471 1.00 97.62 412 ARG A C 1
ATOM 3231 O O . ARG A 1 412 ? 10.361 10.883 -11.549 1.00 97.62 412 ARG A O 1
ATOM 3238 N N . LEU A 1 413 ? 11.782 9.388 -12.443 1.00 96.38 413 LEU A N 1
ATOM 3239 C CA . LEU A 1 413 ? 11.953 10.057 -13.728 1.00 96.38 413 LEU A CA 1
ATOM 3240 C C . LEU A 1 413 ? 11.496 9.105 -14.830 1.00 96.38 413 LEU A C 1
ATOM 3242 O O . LEU A 1 413 ? 12.129 8.076 -15.028 1.00 96.38 413 LEU A O 1
ATOM 3246 N N . LEU A 1 414 ? 10.409 9.419 -15.526 1.00 94.62 414 LEU A N 1
ATOM 3247 C CA . LEU A 1 414 ? 9.958 8.739 -16.738 1.00 94.62 414 LEU A CA 1
ATOM 3248 C C . LEU A 1 414 ? 10.014 9.729 -17.887 1.00 94.62 414 LEU A C 1
ATOM 3250 O O . LEU A 1 414 ? 9.275 10.711 -17.908 1.00 94.62 414 LEU A O 1
ATOM 3254 N N . ASP A 1 415 ? 10.871 9.442 -18.854 1.00 91.06 415 ASP A N 1
ATOM 3255 C CA . ASP A 1 415 ? 11.004 10.258 -20.050 1.00 91.06 415 ASP A CA 1
ATOM 3256 C C . ASP A 1 415 ? 11.399 9.384 -21.245 1.00 91.06 415 ASP A C 1
ATOM 3258 O O . ASP A 1 415 ? 11.890 8.265 -21.083 1.00 91.06 415 ASP A O 1
ATOM 3262 N N . THR A 1 416 ? 11.190 9.865 -22.469 1.00 87.94 416 THR A N 1
ATOM 3263 C CA . THR A 1 416 ? 11.766 9.216 -23.661 1.00 87.94 416 THR A CA 1
ATOM 3264 C C . THR A 1 416 ? 13.257 9.493 -23.745 1.00 87.94 416 THR A C 1
ATOM 3266 O O . THR A 1 416 ? 14.045 8.610 -24.059 1.00 87.94 416 THR A O 1
ATOM 3269 N N . SER A 1 417 ? 13.629 10.727 -23.421 1.00 84.06 417 SER A N 1
ATOM 3270 C CA . SER A 1 417 ? 14.986 11.253 -23.453 1.00 84.06 417 SER A CA 1
ATOM 3271 C C . SER A 1 417 ? 14.974 12.538 -22.628 1.00 84.06 417 SER A C 1
ATOM 3273 O O . SER A 1 417 ? 14.224 13.456 -22.967 1.00 84.06 417 SER A O 1
ATOM 3275 N N . SER A 1 418 ? 15.757 12.616 -21.557 1.00 86.62 418 SER A N 1
ATOM 3276 C CA . SER A 1 418 ? 15.601 13.675 -20.564 1.00 86.62 418 SER A CA 1
ATOM 3277 C C . SER A 1 418 ? 16.706 14.720 -20.644 1.00 86.62 418 SER A C 1
ATOM 3279 O O . SER A 1 418 ? 17.871 14.461 -20.330 1.00 86.62 418 SER A O 1
ATOM 3281 N N . ASN A 1 419 ? 16.316 15.957 -20.960 1.00 85.50 419 ASN A N 1
ATOM 3282 C CA . ASN A 1 419 ? 17.209 17.114 -20.854 1.00 85.50 419 ASN A CA 1
ATOM 3283 C C . ASN A 1 419 ? 17.637 17.379 -19.402 1.00 85.50 419 ASN A C 1
ATOM 3285 O O . ASN A 1 419 ? 18.667 18.014 -19.190 1.00 85.50 419 ASN A O 1
ATOM 3289 N N . LEU A 1 420 ? 16.889 16.869 -18.412 1.00 88.25 420 LEU A N 1
ATOM 3290 C CA . LEU A 1 420 ? 17.257 16.936 -16.997 1.00 88.25 420 LEU A CA 1
ATOM 3291 C C . LEU A 1 420 ? 18.570 16.195 -16.720 1.00 88.25 420 LEU A C 1
ATOM 3293 O O . LEU A 1 420 ? 19.382 16.680 -15.950 1.00 88.25 420 LEU A O 1
ATOM 3297 N N . ILE A 1 421 ? 18.797 15.057 -17.386 1.00 90.00 421 ILE A N 1
ATOM 3298 C CA . ILE A 1 421 ? 20.021 14.235 -17.278 1.00 90.00 421 ILE A CA 1
ATOM 3299 C C . ILE A 1 421 ? 21.158 14.829 -18.146 1.00 90.00 421 ILE A C 1
ATOM 3301 O O . ILE A 1 421 ? 22.313 14.392 -18.121 1.00 90.00 421 ILE A O 1
ATOM 3305 N N . GLY A 1 422 ? 20.837 15.861 -18.924 1.00 81.69 422 GLY A N 1
ATOM 3306 C CA . GLY A 1 422 ? 21.752 16.669 -19.711 1.00 81.69 422 GLY A CA 1
ATOM 3307 C C . GLY A 1 422 ? 21.489 16.560 -21.210 1.00 81.69 422 GLY A C 1
ATOM 3308 O O . GLY A 1 422 ? 21.278 15.476 -21.757 1.00 81.69 422 GLY A O 1
ATOM 3309 N N . GLN A 1 423 ? 21.588 17.702 -21.878 1.00 79.00 423 GLN A N 1
ATOM 3310 C CA . GLN A 1 423 ? 21.460 17.862 -23.325 1.00 79.00 423 GLN A CA 1
ATOM 3311 C C . GLN A 1 423 ? 22.839 17.940 -24.005 1.00 79.00 423 GLN A C 1
ATOM 3313 O O . GLN A 1 423 ? 23.888 17.982 -23.350 1.00 79.00 423 GLN A O 1
ATOM 3318 N N . ASP A 1 424 ? 22.845 17.946 -25.333 1.00 67.69 424 ASP A N 1
ATOM 3319 C CA . ASP A 1 424 ? 24.064 18.081 -26.125 1.00 67.69 424 ASP A CA 1
ATOM 3320 C C . ASP A 1 424 ? 24.678 19.476 -25.972 1.00 67.69 424 ASP A C 1
ATOM 3322 O O . ASP A 1 424 ? 23.994 20.487 -26.092 1.00 67.69 424 ASP A O 1
ATOM 3326 N N . GLY A 1 425 ? 25.983 19.525 -25.684 1.00 69.88 425 GLY A N 1
ATOM 3327 C CA . GLY A 1 425 ? 26.719 20.777 -25.472 1.00 69.88 425 GLY A CA 1
ATOM 3328 C C . GLY A 1 425 ? 26.549 21.412 -24.085 1.00 69.88 425 GLY A C 1
ATOM 3329 O O . GLY A 1 425 ? 27.215 22.402 -23.802 1.00 69.88 425 GLY A O 1
ATOM 3330 N N . ASP A 1 426 ? 25.731 20.835 -23.199 1.00 80.44 426 ASP A N 1
ATOM 3331 C CA . ASP A 1 426 ? 25.455 21.372 -21.859 1.00 80.44 426 ASP A CA 1
ATOM 3332 C C . ASP A 1 426 ? 26.105 20.527 -20.755 1.00 80.44 426 ASP A C 1
ATOM 3334 O O . ASP A 1 426 ? 25.459 19.764 -20.028 1.00 80.44 426 ASP A O 1
ATOM 3338 N N . ALA A 1 427 ? 27.431 20.636 -20.654 1.00 81.62 427 ALA A N 1
ATOM 3339 C CA . ALA A 1 427 ? 28.194 19.957 -19.609 1.00 81.62 427 ALA A CA 1
ATOM 3340 C C . ALA A 1 427 ? 27.791 20.432 -18.202 1.00 81.62 427 ALA A C 1
ATOM 3342 O O . ALA A 1 427 ? 27.721 19.622 -17.283 1.00 81.62 427 ALA A O 1
ATOM 3343 N N . ALA A 1 428 ? 27.469 21.721 -18.049 1.00 83.50 428 ALA A N 1
ATOM 3344 C CA . ALA A 1 428 ? 27.083 22.306 -16.769 1.00 83.50 428 ALA A CA 1
ATOM 3345 C C . ALA A 1 428 ? 25.748 21.744 -16.254 1.00 83.50 428 ALA A C 1
ATOM 3347 O O . ALA A 1 428 ? 25.651 21.383 -15.083 1.00 83.50 428 ALA A O 1
ATOM 3348 N N . GLY A 1 429 ? 24.737 21.612 -17.119 1.00 84.69 429 GLY A N 1
ATOM 3349 C CA . GLY A 1 429 ? 23.461 20.991 -16.762 1.00 84.69 429 GLY A CA 1
ATOM 3350 C C . GLY A 1 429 ? 23.609 19.517 -16.380 1.00 84.69 429 GLY A C 1
ATOM 3351 O O . GLY A 1 429 ? 23.025 19.068 -15.394 1.00 84.69 429 GLY A O 1
ATOM 3352 N N . ALA A 1 430 ? 24.447 18.772 -17.107 1.00 86.56 430 ALA A N 1
ATOM 3353 C CA . ALA A 1 430 ? 24.741 17.375 -16.786 1.00 86.56 430 ALA A CA 1
ATOM 3354 C C . ALA A 1 430 ? 25.453 17.220 -15.428 1.00 86.56 430 ALA A C 1
ATOM 3356 O O . ALA A 1 430 ? 25.086 16.354 -14.633 1.00 86.56 430 ALA A O 1
ATOM 3357 N N . GLU A 1 431 ? 26.441 18.073 -15.145 1.00 89.88 431 GLU A N 1
ATOM 3358 C CA . GLU A 1 431 ? 27.130 18.135 -13.850 1.00 89.88 431 GLU A CA 1
ATOM 3359 C C . GLU A 1 431 ? 26.134 18.456 -12.725 1.00 89.88 431 GLU A C 1
ATOM 3361 O O . GLU A 1 431 ? 26.097 17.763 -11.710 1.00 89.88 431 GLU A O 1
ATOM 3366 N N . ALA A 1 432 ? 25.267 19.454 -12.927 1.00 91.31 432 ALA A N 1
ATOM 3367 C CA . ALA A 1 432 ? 24.264 19.855 -11.946 1.00 91.31 432 ALA A CA 1
ATOM 3368 C C . ALA A 1 432 ? 23.299 18.710 -11.597 1.00 91.31 432 ALA A C 1
ATOM 3370 O O . ALA A 1 432 ? 22.989 18.509 -10.422 1.00 91.31 432 ALA A O 1
ATOM 3371 N N . PHE A 1 433 ? 22.876 17.920 -12.588 1.00 94.50 433 PHE A N 1
ATOM 3372 C CA . PHE A 1 433 ? 22.080 16.715 -12.356 1.00 94.50 433 PHE A CA 1
ATOM 3373 C C . PHE A 1 433 ? 22.813 15.679 -11.509 1.00 94.50 433 PHE A C 1
ATOM 3375 O O . PHE A 1 433 ? 22.257 15.190 -10.527 1.00 94.50 433 PHE A O 1
ATOM 3382 N N . VAL A 1 434 ? 24.063 15.365 -11.860 1.00 94.06 434 VAL A N 1
ATOM 3383 C CA . VAL A 1 434 ? 24.881 14.396 -11.119 1.00 94.06 434 VAL A CA 1
ATOM 3384 C C . VAL A 1 434 ? 25.038 14.827 -9.661 1.00 94.06 434 VAL A C 1
ATOM 3386 O O . VAL A 1 434 ? 24.809 14.021 -8.761 1.00 94.06 434 VAL A O 1
ATOM 3389 N N . GLN A 1 435 ? 25.360 16.099 -9.411 1.00 93.75 435 GLN A N 1
ATOM 3390 C CA . GLN A 1 435 ? 25.507 16.620 -8.049 1.00 93.75 435 GLN A CA 1
ATOM 3391 C C . GLN A 1 435 ? 24.185 16.582 -7.270 1.00 93.75 435 GLN A C 1
ATOM 3393 O O . GLN A 1 435 ? 24.168 16.168 -6.110 1.00 93.75 435 GLN A O 1
ATOM 3398 N N . ALA A 1 436 ? 23.071 16.964 -7.902 1.00 96.38 436 ALA A N 1
ATOM 3399 C CA . ALA A 1 436 ? 21.752 16.916 -7.278 1.00 96.38 436 ALA A CA 1
ATOM 3400 C C . ALA A 1 436 ? 21.343 15.477 -6.921 1.00 96.38 436 ALA A C 1
ATOM 3402 O O . ALA A 1 436 ? 20.912 15.225 -5.799 1.00 96.38 436 ALA A O 1
ATOM 3403 N N . ALA A 1 437 ? 21.540 14.523 -7.835 1.00 96.94 437 ALA A N 1
ATOM 3404 C CA . ALA A 1 437 ? 21.231 13.114 -7.612 1.00 96.94 437 ALA A CA 1
ATOM 3405 C C . ALA A 1 437 ? 22.084 12.503 -6.489 1.00 96.94 437 ALA A C 1
ATOM 3407 O O . ALA A 1 437 ? 21.562 11.796 -5.629 1.00 96.94 437 ALA A O 1
ATOM 3408 N N . LEU A 1 438 ? 23.389 12.796 -6.464 1.00 95.50 438 LEU A N 1
ATOM 3409 C CA . LEU A 1 438 ? 24.281 12.342 -5.395 1.00 95.50 438 LEU A CA 1
ATOM 3410 C C . LEU A 1 438 ? 23.846 12.877 -4.028 1.00 95.50 438 LEU A C 1
ATOM 3412 O O . LEU A 1 438 ? 23.847 12.123 -3.058 1.00 95.50 438 LEU A O 1
ATOM 3416 N N . ARG A 1 439 ? 23.439 14.150 -3.954 1.00 95.31 439 ARG A N 1
ATOM 3417 C CA . ARG A 1 439 ? 22.945 14.752 -2.711 1.00 95.31 439 ARG A CA 1
ATOM 3418 C C . ARG A 1 439 ? 21.627 14.128 -2.254 1.00 95.31 439 ARG A C 1
ATOM 3420 O O . ARG A 1 439 ? 21.516 13.773 -1.089 1.00 95.31 439 ARG A O 1
ATOM 3427 N N . ALA A 1 440 ? 20.685 13.919 -3.172 1.00 96.75 440 ALA A N 1
ATOM 3428 C CA . ALA A 1 440 ? 19.422 13.239 -2.889 1.00 96.75 440 ALA A CA 1
ATOM 3429 C C . ALA A 1 440 ? 19.650 11.848 -2.276 1.00 96.75 440 ALA A C 1
ATOM 3431 O O . ALA A 1 440 ? 19.092 11.509 -1.237 1.00 96.75 440 ALA A O 1
ATOM 3432 N N . MET A 1 441 ? 20.519 11.045 -2.897 1.00 96.44 441 MET A N 1
ATOM 3433 C CA . MET A 1 441 ? 20.826 9.698 -2.409 1.00 96.44 441 MET A CA 1
ATOM 3434 C C . MET A 1 441 ? 21.563 9.719 -1.067 1.00 96.44 441 MET A C 1
ATOM 3436 O O . MET A 1 441 ? 21.311 8.855 -0.231 1.00 96.44 441 MET A O 1
ATOM 3440 N N . ALA A 1 442 ? 22.429 10.711 -0.835 1.00 90.62 442 ALA A N 1
ATOM 3441 C CA . ALA A 1 442 ? 23.078 10.913 0.459 1.00 90.62 442 ALA A CA 1
ATOM 3442 C C . ALA A 1 442 ? 22.082 11.298 1.571 1.00 90.62 442 ALA A C 1
ATOM 3444 O O . ALA A 1 442 ? 22.283 10.904 2.715 1.00 90.62 442 ALA A O 1
ATOM 3445 N N . ASN A 1 443 ? 20.992 11.998 1.237 1.00 88.44 443 ASN A N 1
ATOM 3446 C CA . ASN A 1 443 ? 19.893 12.297 2.164 1.00 88.44 443 ASN A CA 1
ATOM 3447 C C . ASN A 1 443 ? 18.960 11.094 2.410 1.00 88.44 443 ASN A C 1
ATOM 3449 O O . ASN A 1 443 ? 18.048 11.190 3.222 1.00 88.44 443 ASN A O 1
ATOM 3453 N N . GLY A 1 444 ? 19.156 9.971 1.711 1.00 88.75 444 GLY A N 1
ATOM 3454 C CA . GLY A 1 444 ? 18.321 8.774 1.840 1.00 88.75 444 GLY A CA 1
ATOM 3455 C C . GLY A 1 444 ? 17.284 8.583 0.729 1.00 88.75 444 GLY A C 1
ATOM 3456 O O . GLY A 1 444 ? 16.605 7.554 0.717 1.00 88.75 444 GLY A O 1
ATOM 3457 N N . ALA A 1 445 ? 17.196 9.475 -0.261 1.00 94.12 445 ALA A N 1
ATOM 3458 C CA . ALA A 1 445 ? 16.244 9.301 -1.354 1.00 94.12 445 ALA A CA 1
ATOM 3459 C C . ALA A 1 445 ? 16.601 8.099 -2.247 1.00 94.12 445 ALA A C 1
ATOM 3461 O O . ALA A 1 445 ? 17.769 7.819 -2.530 1.00 94.12 445 ALA A O 1
ATOM 3462 N N . THR A 1 446 ? 15.578 7.405 -2.750 1.00 96.12 446 THR A N 1
ATOM 3463 C CA . THR A 1 446 ? 15.741 6.400 -3.814 1.00 96.12 446 THR A CA 1
ATOM 3464 C C . THR A 1 446 ? 15.381 7.002 -5.167 1.00 96.12 446 THR A C 1
ATOM 3466 O O . THR A 1 446 ? 14.265 7.487 -5.354 1.00 96.12 446 THR A O 1
ATOM 3469 N N . ILE A 1 447 ? 16.295 6.921 -6.133 1.00 97.50 447 ILE A N 1
ATOM 3470 C CA . ILE A 1 447 ? 16.122 7.423 -7.496 1.00 97.50 447 ILE A CA 1
ATOM 3471 C C . ILE A 1 447 ? 15.815 6.264 -8.447 1.00 97.50 447 ILE A C 1
ATOM 3473 O O . ILE A 1 447 ? 16.603 5.330 -8.610 1.00 97.50 447 ILE A O 1
ATOM 3477 N N . ARG A 1 448 ? 14.668 6.345 -9.120 1.00 97.69 448 ARG A N 1
ATOM 3478 C CA . ARG A 1 448 ? 14.218 5.410 -10.154 1.00 97.69 448 ARG A CA 1
ATOM 3479 C C . ARG A 1 448 ? 14.087 6.138 -11.483 1.00 97.69 448 ARG A C 1
ATOM 3481 O O . ARG A 1 448 ? 13.338 7.104 -11.595 1.00 97.69 448 ARG A O 1
ATOM 3488 N N . VAL A 1 449 ? 14.794 5.661 -12.499 1.00 96.88 449 VAL A N 1
ATOM 3489 C CA . VAL A 1 449 ? 14.816 6.279 -13.828 1.00 96.88 449 VAL A CA 1
ATOM 3490 C C . VAL A 1 449 ? 14.315 5.293 -14.875 1.00 96.88 449 VAL A C 1
ATOM 3492 O O . VAL A 1 449 ? 14.817 4.174 -14.962 1.00 96.88 449 VAL A O 1
ATOM 3495 N N . LEU A 1 450 ? 13.339 5.724 -15.668 1.00 94.31 450 LEU A N 1
ATOM 3496 C CA . LEU A 1 450 ? 12.802 5.061 -16.846 1.00 94.31 450 LEU A CA 1
ATOM 3497 C C . LEU A 1 450 ? 13.143 5.872 -18.088 1.00 94.31 450 LEU A C 1
ATOM 3499 O O . LEU A 1 450 ? 12.702 7.012 -18.232 1.00 94.31 450 LEU A O 1
ATOM 3503 N N . LEU A 1 451 ? 13.896 5.250 -18.990 1.00 92.38 451 LEU A N 1
ATOM 3504 C CA . LEU A 1 451 ? 14.221 5.803 -20.303 1.00 92.38 451 LEU A CA 1
ATOM 3505 C C . LEU A 1 451 ? 13.780 4.854 -21.412 1.00 92.38 451 LEU A C 1
ATOM 3507 O O . LEU A 1 451 ? 13.699 3.642 -21.214 1.00 92.38 451 LEU A O 1
ATOM 3511 N N . LEU A 1 452 ? 13.511 5.399 -22.594 1.00 88.62 452 LEU A N 1
ATOM 3512 C CA . LEU A 1 452 ? 13.218 4.585 -23.768 1.00 88.62 452 LEU A CA 1
ATOM 3513 C C . LEU A 1 452 ? 14.471 3.783 -24.148 1.00 88.62 452 LEU A C 1
ATOM 3515 O O . LEU A 1 452 ? 15.567 4.336 -24.240 1.00 88.62 452 LEU A O 1
ATOM 3519 N N . ALA A 1 453 ? 14.330 2.473 -24.346 1.00 85.19 453 ALA A N 1
ATOM 3520 C CA . ALA A 1 453 ? 15.435 1.621 -24.760 1.00 85.19 453 ALA A CA 1
ATOM 3521 C C . ALA A 1 453 ? 15.891 2.023 -26.172 1.00 85.19 453 ALA A C 1
ATOM 3523 O O . ALA A 1 453 ? 15.069 2.008 -27.100 1.00 85.19 453 ALA A O 1
ATOM 3524 N N . PRO A 1 454 ? 17.189 2.328 -26.361 1.00 80.25 454 PRO A N 1
ATOM 3525 C CA . PRO A 1 454 ? 17.716 2.680 -27.669 1.00 80.25 454 PRO A CA 1
ATOM 3526 C C . PRO A 1 454 ? 17.555 1.495 -28.624 1.00 80.25 454 PRO A C 1
ATOM 3528 O O . PRO A 1 454 ? 17.529 0.335 -28.206 1.00 80.25 454 PRO A O 1
ATOM 3531 N N . THR A 1 455 ? 17.463 1.778 -29.923 1.00 75.94 455 THR A N 1
ATOM 3532 C CA . THR A 1 455 ? 17.424 0.772 -31.005 1.00 75.94 455 THR A CA 1
ATOM 3533 C C . THR A 1 455 ? 16.194 -0.154 -31.047 1.00 75.94 455 THR A C 1
ATOM 3535 O O . THR A 1 455 ? 16.165 -1.111 -31.827 1.00 75.94 455 THR A O 1
ATOM 3538 N N . THR A 1 456 ? 15.157 0.140 -30.257 1.00 78.69 456 THR A N 1
ATOM 3539 C CA . THR A 1 456 ? 13.838 -0.517 -30.328 1.00 78.69 456 THR A CA 1
ATOM 3540 C C . THR A 1 456 ? 12.968 0.071 -31.445 1.00 78.69 456 THR A C 1
ATOM 3542 O O . THR A 1 456 ? 13.222 1.171 -31.945 1.00 78.69 456 THR A O 1
ATOM 3545 N N . SER A 1 457 ? 11.907 -0.642 -31.837 1.00 77.62 457 SER A N 1
ATOM 3546 C CA . SER A 1 457 ? 10.904 -0.123 -32.777 1.00 77.62 457 SER A CA 1
ATOM 3547 C C . SER A 1 457 ? 10.237 1.154 -32.253 1.00 77.62 457 SER A C 1
ATOM 3549 O O . SER A 1 457 ? 10.120 2.110 -33.017 1.00 77.62 457 SER A O 1
ATOM 3551 N N . ALA A 1 458 ? 9.905 1.208 -30.958 1.00 81.06 458 ALA A N 1
ATOM 3552 C CA . ALA A 1 458 ? 9.348 2.389 -30.299 1.00 81.06 458 ALA A CA 1
ATOM 3553 C C . ALA A 1 458 ? 10.312 3.585 -30.308 1.00 81.06 458 ALA A C 1
ATOM 3555 O O . ALA A 1 458 ? 9.894 4.697 -30.623 1.00 81.06 458 ALA A O 1
ATOM 3556 N N . ALA A 1 459 ? 11.607 3.372 -30.037 1.00 81.50 459 ALA A N 1
ATOM 3557 C CA . ALA A 1 459 ? 12.624 4.422 -30.169 1.00 81.50 459 ALA A CA 1
ATOM 3558 C C . ALA A 1 459 ? 12.691 4.979 -31.591 1.00 81.50 459 ALA A C 1
ATOM 3560 O O . ALA A 1 459 ? 12.651 6.192 -31.787 1.00 81.50 459 ALA A O 1
ATOM 3561 N N . ARG A 1 460 ? 12.693 4.093 -32.590 1.00 78.44 460 ARG A N 1
ATOM 3562 C CA . ARG A 1 460 ? 12.709 4.475 -34.006 1.00 78.44 460 ARG A CA 1
ATOM 3563 C C . ARG A 1 460 ? 11.454 5.246 -34.414 1.00 78.44 460 ARG A C 1
ATOM 3565 O O . ARG A 1 460 ? 11.550 6.243 -35.128 1.00 78.44 460 ARG A O 1
ATOM 3572 N N . GLU A 1 461 ? 10.276 4.783 -34.005 1.00 80.81 461 GLU A N 1
ATOM 3573 C CA . GLU A 1 461 ? 9.012 5.478 -34.262 1.00 80.81 461 GLU A CA 1
ATOM 3574 C C . GLU A 1 461 ? 9.022 6.865 -33.630 1.00 80.81 461 GLU A C 1
ATOM 3576 O O . GLU A 1 461 ? 8.694 7.839 -34.306 1.00 80.81 461 GLU A O 1
ATOM 3581 N N . ARG A 1 462 ? 9.522 6.979 -32.397 1.00 83.06 462 ARG A N 1
ATOM 3582 C CA . ARG A 1 462 ? 9.628 8.259 -31.699 1.00 83.06 462 ARG A CA 1
ATOM 3583 C C . ARG A 1 462 ? 10.614 9.219 -32.345 1.00 83.06 462 ARG A C 1
ATOM 3585 O O . ARG A 1 462 ? 10.289 10.392 -32.513 1.00 83.06 462 ARG A O 1
ATOM 3592 N N . ALA A 1 463 ? 11.787 8.738 -32.752 1.00 81.69 463 ALA A N 1
ATOM 3593 C CA . ALA A 1 463 ? 12.777 9.541 -33.465 1.00 81.69 463 ALA A CA 1
ATOM 3594 C C . ALA A 1 463 ? 12.196 10.096 -34.779 1.00 81.69 463 ALA A C 1
ATOM 3596 O O . ALA A 1 463 ? 12.298 11.295 -35.060 1.00 81.69 463 ALA A O 1
ATOM 3597 N N . LYS A 1 464 ? 11.496 9.247 -35.550 1.00 80.19 464 LYS A N 1
ATOM 3598 C CA . LYS A 1 464 ? 10.786 9.648 -36.781 1.00 80.19 464 LYS A CA 1
ATOM 3599 C C . LYS A 1 464 ? 9.666 10.647 -36.507 1.00 80.19 464 LYS A C 1
ATOM 3601 O O . LYS A 1 464 ? 9.479 11.589 -37.277 1.00 80.19 464 LYS A O 1
ATOM 3606 N N . GLU A 1 465 ? 8.922 10.439 -35.428 1.00 80.44 465 GLU A N 1
ATOM 3607 C CA . GLU A 1 465 ? 7.816 11.296 -35.026 1.00 80.44 465 GLU A CA 1
ATOM 3608 C C . GLU A 1 465 ? 8.307 12.695 -34.638 1.00 80.44 465 GLU A C 1
ATOM 3610 O O . GLU A 1 465 ? 7.804 13.679 -35.175 1.00 80.44 465 GLU A O 1
ATOM 3615 N N . ILE A 1 466 ? 9.314 12.796 -33.763 1.00 80.31 466 ILE A N 1
ATOM 3616 C CA . ILE A 1 466 ? 9.879 14.070 -33.287 1.00 80.31 466 ILE A CA 1
ATOM 3617 C C . ILE A 1 466 ? 10.675 14.789 -34.395 1.00 80.31 466 ILE A C 1
ATOM 3619 O O . ILE A 1 466 ? 10.779 16.014 -34.365 1.00 80.31 466 ILE A O 1
ATOM 3623 N N . ARG A 1 467 ? 11.178 14.058 -35.404 1.00 77.75 467 ARG A N 1
ATOM 3624 C CA . ARG A 1 467 ? 12.056 14.569 -36.480 1.00 77.75 467 ARG A CA 1
ATOM 3625 C C . ARG A 1 467 ? 13.359 15.185 -35.958 1.00 77.75 467 ARG A C 1
ATOM 3627 O O . ARG A 1 467 ? 13.910 16.091 -36.580 1.00 77.75 467 ARG A O 1
ATOM 3634 N N . ASP A 1 468 ? 13.840 14.697 -34.821 1.00 73.69 468 ASP A N 1
ATOM 3635 C CA . ASP A 1 468 ? 15.115 15.106 -34.238 1.00 73.69 468 ASP A CA 1
ATOM 3636 C C . ASP A 1 468 ? 16.178 14.054 -34.563 1.00 73.69 468 ASP A C 1
ATOM 3638 O O . ASP A 1 468 ? 16.119 12.922 -34.083 1.00 73.69 468 ASP A O 1
ATOM 3642 N N . THR A 1 469 ? 17.154 14.431 -35.390 1.00 68.75 469 THR A N 1
ATOM 3643 C CA . THR A 1 469 ? 18.250 13.551 -35.820 1.00 68.75 469 THR A CA 1
ATOM 3644 C C . THR A 1 469 ? 19.220 13.197 -34.693 1.00 68.75 469 THR A C 1
ATOM 3646 O O . THR A 1 469 ? 20.037 12.299 -34.870 1.00 68.75 469 THR A O 1
ATOM 3649 N N . HIS A 1 470 ? 19.149 13.882 -33.546 1.00 74.25 470 HIS A N 1
ATOM 3650 C CA . HIS A 1 470 ? 20.023 13.657 -32.391 1.00 74.25 470 HIS A CA 1
ATOM 3651 C C . HIS A 1 470 ? 19.324 12.905 -31.249 1.00 74.25 470 HIS A C 1
ATOM 3653 O O . HIS A 1 470 ? 19.940 12.670 -30.210 1.00 74.25 470 HIS A O 1
ATOM 3659 N N . PHE A 1 471 ? 18.058 12.507 -31.418 1.00 78.94 471 PHE A N 1
ATOM 3660 C CA . PHE A 1 471 ? 17.278 11.841 -30.370 1.00 78.94 471 PHE A CA 1
ATOM 3661 C C . PHE A 1 471 ? 17.985 10.598 -29.810 1.00 78.94 471 PHE A C 1
ATOM 3663 O O . PHE A 1 471 ? 18.164 10.483 -28.598 1.00 78.94 471 PHE A O 1
ATOM 3670 N N . ASP A 1 472 ? 18.460 9.712 -30.687 1.00 75.69 472 ASP A N 1
ATOM 3671 C CA . ASP A 1 472 ? 19.139 8.477 -30.280 1.00 75.69 472 ASP A CA 1
ATOM 3672 C C . ASP A 1 472 ? 20.445 8.768 -29.527 1.00 75.69 472 ASP A C 1
ATOM 3674 O O . ASP A 1 472 ? 20.711 8.178 -28.480 1.00 75.69 472 ASP A O 1
ATOM 3678 N N . GLN A 1 473 ? 21.220 9.752 -29.994 1.00 77.38 473 GLN A N 1
ATOM 3679 C CA . GLN A 1 473 ? 22.455 10.185 -29.329 1.00 77.38 473 GLN A CA 1
ATOM 3680 C C . GLN A 1 473 ? 22.170 10.730 -27.924 1.00 77.38 473 GLN A C 1
ATOM 3682 O O . GLN A 1 473 ? 22.941 10.494 -26.992 1.00 77.38 473 GLN A O 1
ATOM 3687 N N . MET A 1 474 ? 21.047 11.429 -27.751 1.00 83.19 474 MET A N 1
ATOM 3688 C CA . MET A 1 474 ? 20.625 11.962 -26.459 1.00 83.19 474 MET A CA 1
ATOM 3689 C C . MET A 1 474 ? 20.228 10.846 -25.484 1.00 83.19 474 MET A C 1
ATOM 3691 O O . MET A 1 474 ? 20.667 10.866 -24.331 1.00 83.19 474 MET A O 1
ATOM 3695 N N . VAL A 1 475 ? 19.465 9.846 -25.944 1.00 85.31 475 VAL A N 1
ATOM 3696 C CA . VAL A 1 475 ? 19.119 8.653 -25.147 1.00 85.31 475 VAL A CA 1
ATOM 3697 C C . VAL A 1 475 ? 20.385 7.913 -24.713 1.00 85.31 475 VAL A C 1
ATOM 3699 O O . VAL A 1 475 ? 20.563 7.629 -23.526 1.00 85.31 475 VAL A O 1
ATOM 3702 N N . GLU A 1 476 ? 21.306 7.657 -25.645 1.00 82.94 476 GLU A N 1
ATOM 3703 C CA . GLU A 1 476 ? 22.573 6.990 -25.342 1.00 82.94 476 GLU A CA 1
ATOM 3704 C C . GLU A 1 476 ? 23.421 7.782 -24.339 1.00 82.94 476 GLU A C 1
ATOM 3706 O O . GLU A 1 476 ? 23.956 7.203 -23.392 1.00 82.94 476 GLU A O 1
ATOM 3711 N N . ARG A 1 477 ? 23.507 9.111 -24.474 1.00 84.81 477 ARG A N 1
ATOM 3712 C CA . ARG A 1 477 ? 24.228 9.969 -23.518 1.00 84.81 477 ARG A CA 1
ATOM 3713 C C . ARG A 1 477 ? 23.592 9.965 -22.135 1.00 84.81 477 ARG A C 1
ATOM 3715 O O . ARG A 1 477 ? 24.315 9.904 -21.141 1.00 84.81 477 ARG A O 1
ATOM 3722 N N . ASN A 1 478 ? 22.262 10.018 -22.043 1.00 90.56 478 ASN A N 1
ATOM 3723 C CA . ASN A 1 478 ? 21.565 9.885 -20.763 1.00 90.56 478 ASN A CA 1
ATOM 3724 C C . ASN A 1 478 ? 21.920 8.548 -20.097 1.00 90.56 478 ASN A C 1
ATOM 3726 O O . ASN A 1 478 ? 22.313 8.530 -18.931 1.00 90.56 478 ASN A O 1
ATOM 3730 N N . ILE A 1 479 ? 21.886 7.449 -20.856 1.00 88.75 479 ILE A N 1
ATOM 3731 C CA . ILE A 1 479 ? 22.286 6.123 -20.376 1.00 88.75 479 ILE A CA 1
ATOM 3732 C C . ILE A 1 479 ? 23.752 6.104 -19.921 1.00 88.75 479 ILE A C 1
ATOM 3734 O O . ILE A 1 479 ? 24.042 5.612 -18.832 1.00 88.75 479 ILE A O 1
ATOM 3738 N N . GLN A 1 480 ? 24.679 6.655 -20.707 1.00 85.44 480 GLN A N 1
ATOM 3739 C CA . GLN A 1 480 ? 26.103 6.728 -20.351 1.00 85.44 480 GLN A CA 1
ATOM 3740 C C . GLN A 1 480 ? 26.321 7.445 -19.025 1.00 85.44 480 GLN A C 1
ATOM 3742 O O . GLN A 1 480 ? 27.038 6.941 -18.161 1.00 85.44 480 GLN A O 1
ATOM 3747 N N . ARG A 1 481 ? 25.679 8.601 -18.845 1.00 89.19 481 ARG A N 1
ATOM 3748 C CA . ARG A 1 481 ? 25.786 9.383 -17.612 1.00 89.19 481 ARG A CA 1
ATOM 3749 C C . ARG A 1 481 ? 25.219 8.633 -16.419 1.00 89.19 481 ARG A C 1
ATOM 3751 O O . ARG A 1 481 ? 25.835 8.641 -15.362 1.00 89.19 481 ARG A O 1
ATOM 3758 N N . LEU A 1 482 ? 24.096 7.942 -16.591 1.00 92.31 482 LEU A N 1
ATOM 3759 C CA . LEU A 1 482 ? 23.515 7.120 -15.535 1.00 92.31 482 LEU A CA 1
ATOM 3760 C C . LEU A 1 482 ? 24.396 5.910 -15.181 1.00 92.31 482 LEU A C 1
ATOM 3762 O O . LEU A 1 482 ? 24.561 5.629 -13.997 1.00 92.31 482 LEU A O 1
ATOM 3766 N N . ARG A 1 483 ? 25.022 5.237 -16.163 1.00 88.88 483 ARG A N 1
ATOM 3767 C CA . ARG A 1 483 ? 26.020 4.172 -15.904 1.00 88.88 483 ARG A CA 1
ATOM 3768 C C . ARG A 1 483 ? 27.219 4.723 -15.141 1.00 88.88 483 ARG A C 1
ATOM 3770 O O . ARG A 1 483 ? 27.673 4.112 -14.178 1.00 88.88 483 ARG A O 1
ATOM 3777 N N . PHE A 1 484 ? 27.714 5.886 -15.558 1.00 87.88 484 PHE A N 1
ATOM 3778 C CA . PHE A 1 484 ? 28.826 6.551 -14.895 1.00 87.88 484 PHE A CA 1
ATOM 3779 C C . PHE A 1 484 ? 28.470 6.932 -13.453 1.00 87.88 484 PHE A C 1
ATOM 3781 O O . PHE A 1 484 ? 29.212 6.583 -12.541 1.00 87.88 484 PHE A O 1
ATOM 3788 N N . LEU A 1 485 ? 27.307 7.546 -13.225 1.00 92.31 485 LEU A N 1
ATOM 3789 C CA . LEU A 1 485 ? 26.802 7.856 -11.887 1.00 92.31 485 LEU A CA 1
ATOM 3790 C C . LEU A 1 485 ? 26.685 6.595 -11.017 1.00 92.31 485 LEU A C 1
ATOM 3792 O O . LEU A 1 485 ? 27.199 6.587 -9.903 1.00 92.31 485 LEU A O 1
ATOM 3796 N N . ALA A 1 486 ? 26.090 5.517 -11.539 1.00 91.31 486 ALA A N 1
ATOM 3797 C CA . ALA A 1 486 ? 25.967 4.240 -10.834 1.00 91.31 486 ALA A CA 1
ATOM 3798 C C . ALA A 1 486 ? 27.338 3.659 -10.436 1.00 91.31 486 ALA A C 1
ATOM 3800 O O . ALA A 1 486 ? 27.505 3.170 -9.321 1.00 91.31 486 ALA A O 1
ATOM 3801 N N . SER A 1 487 ? 28.349 3.779 -11.307 1.00 89.00 487 SER A N 1
ATOM 3802 C CA . SER A 1 487 ? 29.713 3.309 -11.020 1.00 89.00 487 SER A CA 1
ATOM 3803 C C . SER A 1 487 ? 30.425 4.088 -9.903 1.00 89.00 487 SER A C 1
ATOM 3805 O O . SER A 1 487 ? 31.365 3.572 -9.302 1.00 89.00 487 SER A O 1
ATOM 3807 N N . GLN A 1 488 ? 29.978 5.312 -9.599 1.00 90.69 488 GLN A N 1
ATOM 3808 C CA . GLN A 1 488 ? 30.552 6.158 -8.548 1.00 90.69 488 GLN A CA 1
ATOM 3809 C C . GLN A 1 488 ? 29.913 5.964 -7.169 1.00 90.69 488 GLN A C 1
ATOM 3811 O O . GLN A 1 488 ? 30.444 6.479 -6.187 1.00 90.69 488 GLN A O 1
ATOM 3816 N N . LEU A 1 489 ? 28.777 5.269 -7.065 1.00 93.06 489 LEU A N 1
ATOM 3817 C CA . LEU A 1 489 ? 28.066 5.128 -5.788 1.00 93.06 489 LEU A CA 1
ATOM 3818 C C . LEU A 1 489 ? 28.894 4.382 -4.730 1.00 93.06 489 LEU A C 1
ATOM 3820 O O . LEU A 1 489 ? 29.042 4.925 -3.630 1.00 93.06 489 LEU A O 1
ATOM 3824 N N . PRO A 1 490 ? 29.535 3.231 -5.045 1.00 90.94 490 PRO A N 1
ATOM 3825 C CA . PRO A 1 490 ? 30.303 2.489 -4.046 1.00 90.94 490 PRO A CA 1
ATOM 3826 C C . PRO A 1 490 ? 31.476 3.290 -3.473 1.00 90.94 490 PRO A C 1
ATOM 3828 O O . PRO A 1 490 ? 31.722 3.261 -2.271 1.00 90.94 490 PRO A O 1
ATOM 3831 N N . SER A 1 491 ? 32.184 4.059 -4.310 1.00 90.06 491 SER A N 1
ATOM 3832 C CA . SER A 1 491 ? 33.324 4.875 -3.864 1.00 90.06 491 SER A CA 1
ATOM 3833 C C . SER A 1 491 ? 32.915 6.085 -3.021 1.00 90.06 491 SER A C 1
ATOM 3835 O O . SER A 1 491 ? 33.765 6.686 -2.365 1.00 90.06 491 SER A O 1
ATOM 3837 N N . ARG A 1 492 ? 31.624 6.431 -3.006 1.00 89.62 492 ARG A N 1
ATOM 3838 C CA . ARG A 1 492 ? 31.044 7.510 -2.197 1.00 89.62 492 ARG A CA 1
ATOM 3839 C C . ARG A 1 492 ? 30.279 7.006 -0.969 1.00 89.62 492 ARG A C 1
ATOM 3841 O O . ARG A 1 492 ? 29.665 7.819 -0.287 1.00 89.62 492 ARG A O 1
ATOM 3848 N N . GLY A 1 493 ? 30.310 5.700 -0.686 1.00 89.81 493 GLY A N 1
ATOM 3849 C CA . GLY A 1 493 ? 29.582 5.105 0.441 1.00 89.81 493 GLY A CA 1
ATOM 3850 C C . GLY A 1 493 ? 28.059 5.141 0.279 1.00 89.81 493 GLY A C 1
ATOM 3851 O O . GLY A 1 493 ? 27.342 5.118 1.273 1.00 89.81 493 GLY A O 1
ATOM 3852 N N . ILE A 1 494 ? 27.564 5.238 -0.960 1.00 92.25 494 ILE A N 1
ATOM 3853 C CA . ILE A 1 494 ? 26.133 5.207 -1.275 1.00 92.25 494 ILE A CA 1
ATOM 3854 C C . ILE A 1 494 ? 25.784 3.799 -1.754 1.00 92.25 494 ILE A C 1
ATOM 3856 O O . ILE A 1 494 ? 26.417 3.279 -2.676 1.00 92.25 494 ILE A O 1
ATOM 3860 N N . GLU A 1 495 ? 24.752 3.202 -1.156 1.00 89.56 495 GLU A N 1
ATOM 3861 C CA . GLU A 1 495 ? 24.280 1.869 -1.538 1.00 89.56 495 GLU A CA 1
ATOM 3862 C C . GLU A 1 495 ? 23.855 1.837 -3.022 1.00 89.56 495 GLU A C 1
ATOM 3864 O O . GLU A 1 495 ? 23.045 2.676 -3.440 1.00 89.56 495 GLU A O 1
ATOM 3869 N N . PRO A 1 496 ? 24.332 0.872 -3.839 1.00 87.06 496 PRO A N 1
ATOM 3870 C CA . PRO A 1 496 ? 24.028 0.810 -5.275 1.00 87.06 496 PRO A CA 1
ATOM 3871 C C . PRO A 1 496 ? 22.528 0.775 -5.595 1.00 87.06 496 PRO A C 1
ATOM 3873 O O . PRO A 1 496 ? 22.091 1.231 -6.646 1.00 87.06 496 PRO A O 1
ATOM 3876 N N . GLU A 1 497 ? 21.722 0.252 -4.674 1.00 88.38 497 GLU A N 1
ATOM 3877 C CA . GLU A 1 497 ? 20.270 0.130 -4.804 1.00 88.38 497 GLU A CA 1
ATOM 3878 C C . GLU A 1 497 ? 19.499 1.453 -4.709 1.00 88.38 497 GLU A C 1
ATOM 3880 O O . GLU A 1 497 ? 18.322 1.478 -5.091 1.00 88.38 497 GLU A O 1
ATOM 3885 N N . ARG A 1 498 ? 20.155 2.537 -4.262 1.00 92.25 498 ARG A N 1
ATOM 3886 C CA . ARG A 1 498 ? 19.597 3.900 -4.220 1.00 92.25 498 ARG A CA 1
ATOM 3887 C C . ARG A 1 498 ? 19.395 4.493 -5.611 1.00 92.25 498 ARG A C 1
ATOM 3889 O O . ARG A 1 498 ? 18.552 5.372 -5.754 1.00 92.25 498 ARG A O 1
ATOM 3896 N N . LEU A 1 499 ? 20.094 3.998 -6.636 1.00 95.75 499 LEU A N 1
ATOM 3897 C CA . LEU A 1 499 ? 19.862 4.355 -8.035 1.00 95.75 499 LEU A CA 1
ATOM 3898 C C . LEU A 1 499 ? 19.464 3.119 -8.834 1.00 95.75 499 LEU A C 1
ATOM 3900 O O . LEU A 1 499 ? 20.249 2.195 -9.019 1.00 95.75 499 LEU A O 1
ATOM 3904 N N . ARG A 1 500 ? 18.253 3.127 -9.388 1.00 94.50 500 ARG A N 1
ATOM 3905 C CA . ARG A 1 500 ? 17.791 2.078 -10.299 1.00 94.50 500 ARG A CA 1
ATOM 3906 C C . ARG A 1 500 ? 17.410 2.686 -11.631 1.00 94.50 500 ARG A C 1
ATOM 3908 O O . ARG A 1 500 ? 16.566 3.575 -11.700 1.00 94.50 500 ARG A O 1
ATOM 3915 N N . VAL A 1 501 ? 18.000 2.161 -12.693 1.00 93.50 501 VAL A N 1
ATOM 3916 C CA . VAL A 1 501 ? 17.730 2.599 -14.061 1.00 93.50 501 VAL A CA 1
ATOM 3917 C C . VAL A 1 501 ? 17.147 1.431 -14.827 1.00 93.50 501 VAL A C 1
ATOM 3919 O O . VAL A 1 501 ? 17.716 0.336 -14.838 1.00 93.50 501 VAL A O 1
ATOM 3922 N N . ARG A 1 502 ? 15.999 1.666 -15.453 1.00 91.31 502 ARG A N 1
ATOM 3923 C CA . ARG A 1 502 ? 15.329 0.700 -16.307 1.00 91.31 502 ARG A CA 1
ATOM 3924 C C . ARG A 1 502 ? 14.978 1.317 -17.652 1.00 91.31 502 ARG A C 1
ATOM 3926 O O . ARG A 1 502 ? 14.794 2.524 -17.777 1.00 91.31 502 ARG A O 1
ATOM 3933 N N . LEU A 1 503 ? 14.886 0.458 -18.652 1.00 89.25 503 LEU A N 1
ATOM 3934 C CA . LEU A 1 503 ? 14.579 0.811 -20.020 1.00 89.25 503 LEU A CA 1
ATOM 3935 C C . LEU A 1 503 ? 13.268 0.170 -20.451 1.00 89.25 503 LEU A C 1
ATOM 3937 O O . LEU A 1 503 ? 13.053 -1.017 -20.204 1.00 89.25 503 LEU A O 1
ATOM 3941 N N . TYR A 1 504 ? 12.403 0.947 -21.087 1.00 89.06 504 TYR A N 1
ATOM 3942 C CA . TYR A 1 504 ? 11.132 0.473 -21.629 1.00 89.06 504 TYR A CA 1
ATOM 3943 C C . TYR A 1 504 ? 11.161 0.483 -23.159 1.00 89.06 504 TYR A C 1
ATOM 3945 O O . TYR A 1 504 ? 11.922 1.228 -23.765 1.00 89.06 504 TYR A O 1
ATOM 3953 N N . ASP A 1 505 ? 10.332 -0.334 -23.796 1.00 83.25 505 ASP A N 1
ATOM 3954 C CA . ASP A 1 505 ? 10.290 -0.533 -25.250 1.00 83.25 505 ASP A CA 1
ATOM 3955 C C . ASP A 1 505 ? 8.923 -0.193 -25.871 1.00 83.25 505 ASP A C 1
ATOM 3957 O O . ASP A 1 505 ? 8.703 -0.442 -27.054 1.00 83.25 505 ASP A O 1
ATOM 3961 N N . GLN A 1 506 ? 8.022 0.408 -25.090 1.00 81.12 506 GLN A N 1
ATOM 3962 C CA . GLN A 1 506 ? 6.711 0.902 -25.518 1.00 81.12 506 GLN A CA 1
ATOM 3963 C C . GLN A 1 506 ? 6.578 2.386 -25.196 1.00 81.12 506 GLN A C 1
ATOM 3965 O O . GLN A 1 506 ? 6.985 2.819 -24.121 1.00 81.12 506 GLN A O 1
ATOM 3970 N N . LEU A 1 507 ? 6.008 3.171 -26.109 1.00 81.75 507 LEU A N 1
ATOM 3971 C CA . LEU A 1 507 ? 5.868 4.608 -25.895 1.00 81.75 507 LEU A CA 1
ATOM 3972 C C . LEU A 1 507 ? 4.895 4.921 -24.749 1.00 81.75 507 LEU A C 1
ATOM 3974 O O . LEU A 1 507 ? 3.748 4.481 -24.809 1.00 81.75 507 LEU A O 1
ATOM 3978 N N . PRO A 1 508 ? 5.323 5.686 -23.727 1.00 84.12 508 PRO A N 1
ATOM 3979 C CA . PRO A 1 508 ? 4.417 6.175 -22.706 1.00 84.12 508 PRO A CA 1
ATOM 3980 C C . PRO A 1 508 ? 3.496 7.255 -23.271 1.00 84.12 508 PRO A C 1
ATOM 3982 O O . PRO A 1 508 ? 3.811 7.913 -24.262 1.00 84.12 508 PRO A O 1
ATOM 3985 N N . GLU A 1 509 ? 2.375 7.480 -22.594 1.00 82.81 509 GLU A N 1
ATOM 3986 C CA . GLU A 1 509 ? 1.463 8.588 -22.908 1.00 82.81 509 GLU A CA 1
ATOM 3987 C C . GLU A 1 509 ? 1.932 9.914 -22.283 1.00 82.81 509 GLU A C 1
ATOM 3989 O O . GLU A 1 509 ? 1.648 11.002 -22.790 1.00 82.81 509 GLU A O 1
ATOM 3994 N N . ILE A 1 510 ? 2.697 9.826 -21.191 1.00 88.25 510 ILE A N 1
ATOM 3995 C CA . ILE A 1 510 ? 3.181 10.965 -20.410 1.00 88.25 510 ILE A CA 1
ATOM 3996 C C . ILE A 1 510 ? 4.656 10.810 -20.011 1.00 88.25 510 ILE A C 1
ATOM 3998 O O . ILE A 1 510 ? 5.158 9.704 -19.824 1.00 88.25 510 ILE A O 1
ATOM 4002 N N . SER A 1 511 ? 5.342 11.932 -19.823 1.00 91.69 511 SER A N 1
ATOM 4003 C CA . SER A 1 511 ? 6.558 12.031 -19.018 1.00 91.69 511 SER A CA 1
ATOM 4004 C C . SER A 1 511 ? 6.202 12.366 -17.573 1.00 91.69 511 SER A C 1
ATOM 4006 O O . SER A 1 511 ? 5.300 13.171 -17.330 1.00 91.69 511 SER A O 1
ATOM 4008 N N . VAL A 1 512 ? 6.942 11.798 -16.623 1.00 94.38 512 VAL A N 1
ATOM 4009 C CA . VAL A 1 512 ? 6.718 11.988 -15.184 1.00 94.38 512 VAL A CA 1
ATOM 4010 C C . VAL A 1 512 ? 8.027 12.366 -14.514 1.00 94.38 512 VAL A C 1
ATOM 4012 O O . VAL A 1 512 ? 9.009 11.636 -14.607 1.00 94.38 512 VAL A O 1
ATOM 4015 N N . HIS A 1 513 ? 8.028 13.486 -13.803 1.00 95.56 513 HIS A N 1
ATOM 4016 C CA . HIS A 1 513 ? 9.127 13.890 -12.932 1.00 95.56 513 HIS A CA 1
ATOM 4017 C C . HIS A 1 513 ? 8.561 14.061 -11.528 1.00 95.56 513 HIS A C 1
ATOM 4019 O O . HIS A 1 513 ? 8.008 15.109 -11.196 1.00 95.56 513 HIS A O 1
ATOM 4025 N N . GLN A 1 514 ? 8.648 13.006 -10.725 1.00 95.44 514 GLN A N 1
ATOM 4026 C CA . GLN A 1 514 ? 8.214 13.026 -9.336 1.00 95.44 514 GLN A CA 1
ATOM 4027 C C . GLN A 1 514 ? 9.424 13.174 -8.419 1.00 95.44 514 GLN A C 1
ATOM 4029 O O . GLN A 1 514 ? 10.397 12.429 -8.532 1.00 95.44 514 GLN A O 1
ATOM 4034 N N . ILE A 1 515 ? 9.343 14.149 -7.520 1.00 96.19 515 ILE A N 1
ATOM 4035 C CA . ILE A 1 515 ? 10.302 14.400 -6.449 1.00 96.19 515 ILE A CA 1
ATOM 4036 C C . ILE A 1 515 ? 9.475 14.519 -5.175 1.00 96.19 515 ILE A C 1
ATOM 4038 O O . ILE A 1 515 ? 8.732 15.488 -5.012 1.00 96.19 515 ILE A O 1
ATOM 4042 N N . ASP A 1 516 ? 9.569 13.511 -4.313 1.00 92.56 516 ASP A N 1
ATOM 4043 C CA . ASP A 1 516 ? 8.767 13.387 -3.097 1.00 92.56 516 ASP A CA 1
ATOM 4044 C C . ASP A 1 516 ? 7.262 13.580 -3.395 1.00 92.56 516 ASP A C 1
ATOM 4046 O O . ASP A 1 516 ? 6.705 12.808 -4.178 1.00 92.56 516 ASP A O 1
ATOM 4050 N N . ASP A 1 517 ? 6.579 14.591 -2.860 1.00 86.88 517 ASP A N 1
ATOM 4051 C CA . ASP A 1 517 ? 5.135 14.764 -3.122 1.00 86.88 517 ASP A CA 1
ATOM 4052 C C . ASP A 1 517 ? 4.816 15.624 -4.344 1.00 86.88 517 ASP A C 1
ATOM 4054 O O . ASP A 1 517 ? 3.648 15.824 -4.674 1.00 86.88 517 ASP A O 1
ATOM 4058 N N . ARG A 1 518 ? 5.825 16.145 -5.047 1.00 89.19 518 ARG A N 1
ATOM 4059 C CA . ARG A 1 518 ? 5.612 16.979 -6.235 1.00 89.19 518 ARG A CA 1
ATOM 4060 C C . ARG A 1 518 ? 5.779 16.146 -7.489 1.00 89.19 518 ARG A C 1
ATOM 4062 O O . ARG A 1 518 ? 6.809 15.507 -7.688 1.00 89.19 518 ARG A O 1
ATOM 4069 N N . VAL A 1 519 ? 4.769 16.187 -8.351 1.00 92.25 519 VAL A N 1
ATOM 4070 C CA . VAL A 1 519 ? 4.743 15.464 -9.621 1.00 92.25 519 VAL A CA 1
ATOM 4071 C C . VAL A 1 519 ? 4.580 16.462 -10.749 1.00 92.25 519 VAL A C 1
ATOM 4073 O O . VAL A 1 519 ? 3.599 17.197 -10.791 1.00 92.25 519 VAL A O 1
ATOM 4076 N N . LEU A 1 520 ? 5.530 16.473 -11.678 1.00 93.38 520 LEU A N 1
ATOM 4077 C CA . LEU A 1 520 ? 5.387 17.169 -12.950 1.00 93.38 520 LEU A CA 1
ATOM 4078 C C . LEU A 1 520 ? 5.018 16.164 -14.033 1.00 93.38 520 LEU A C 1
ATOM 4080 O O . LEU A 1 520 ? 5.733 15.181 -14.251 1.00 93.38 520 LEU A O 1
ATOM 4084 N N . VAL A 1 521 ? 3.911 16.443 -14.715 1.00 91.38 521 VAL A N 1
ATOM 4085 C CA . VAL A 1 521 ? 3.377 15.630 -15.805 1.00 91.38 521 VAL A CA 1
ATOM 4086 C C . VAL A 1 521 ? 3.472 16.409 -17.106 1.00 91.38 521 VAL A C 1
ATOM 4088 O O . VAL A 1 521 ? 2.956 17.519 -17.212 1.00 91.38 521 VAL A O 1
ATOM 4091 N N . GLY A 1 522 ? 4.098 15.806 -18.109 1.00 87.62 522 GLY A N 1
ATOM 4092 C CA . GLY A 1 522 ? 4.120 16.321 -19.476 1.00 87.62 522 GLY A CA 1
ATOM 4093 C C . GLY A 1 522 ? 3.460 15.316 -20.404 1.00 87.62 522 GLY A C 1
ATOM 4094 O O . GLY A 1 522 ? 3.842 14.152 -20.410 1.00 87.62 522 GLY A O 1
ATOM 4095 N N . PHE A 1 523 ? 2.473 15.724 -21.194 1.00 82.69 523 PHE A N 1
ATOM 4096 C CA . PHE A 1 523 ? 1.881 14.831 -22.194 1.00 82.69 523 PHE A CA 1
ATOM 4097 C C . PHE A 1 523 ? 2.816 14.714 -23.390 1.00 82.69 523 PHE A C 1
ATOM 4099 O O . PHE A 1 523 ? 3.279 15.733 -23.901 1.00 82.69 523 PHE A O 1
ATOM 4106 N N . LEU A 1 524 ? 3.095 13.489 -23.842 1.00 75.38 524 LEU A N 1
ATOM 4107 C CA . LEU A 1 524 ? 3.985 13.263 -24.979 1.00 75.38 524 LEU A CA 1
ATOM 4108 C C . LEU A 1 524 ? 3.290 13.724 -26.266 1.00 75.38 524 LEU A C 1
ATOM 4110 O O . LEU A 1 524 ? 2.337 13.095 -26.720 1.00 75.38 524 LEU A O 1
ATOM 4114 N N . PRO A 1 525 ? 3.732 14.838 -26.871 1.00 63.97 525 PRO A N 1
ATOM 4115 C CA . PRO A 1 525 ? 3.028 15.425 -27.996 1.00 63.97 525 PRO A CA 1
ATOM 4116 C C . PRO A 1 525 ? 3.453 14.750 -29.302 1.00 63.97 525 PRO A C 1
ATOM 4118 O O . PRO A 1 525 ? 4.575 14.234 -29.436 1.00 63.97 525 PRO A O 1
ATOM 4121 N N . TYR A 1 526 ? 2.605 14.904 -30.316 1.00 61.56 526 TYR A N 1
ATOM 4122 C CA . TYR A 1 526 ? 2.983 14.624 -31.693 1.00 61.56 526 TYR A CA 1
ATOM 4123 C C . TYR A 1 526 ? 4.037 15.634 -32.183 1.00 61.56 526 TYR A C 1
ATOM 4125 O O . TYR A 1 526 ? 3.834 16.848 -32.099 1.00 61.56 526 TYR A O 1
ATOM 4133 N N . ARG A 1 527 ? 5.169 15.140 -32.708 1.00 68.06 527 ARG A N 1
ATOM 4134 C CA . ARG A 1 527 ? 6.288 15.925 -33.293 1.00 68.06 527 ARG A CA 1
ATOM 4135 C C . ARG A 1 527 ? 7.083 16.857 -32.368 1.00 68.06 527 ARG A C 1
ATOM 4137 O O . ARG A 1 527 ? 7.817 17.711 -32.864 1.00 68.06 527 ARG A O 1
ATOM 4144 N N . ARG A 1 528 ? 6.972 16.747 -31.044 1.00 69.31 528 ARG A N 1
ATOM 4145 C CA . ARG A 1 528 ? 7.787 17.556 -30.114 1.00 69.31 528 ARG A CA 1
ATOM 4146 C C . ARG A 1 528 ? 8.346 16.701 -28.979 1.00 69.31 528 ARG A C 1
ATOM 4148 O O . ARG A 1 528 ? 7.807 15.648 -28.651 1.00 69.31 528 ARG A O 1
ATOM 4155 N N . ARG A 1 529 ? 9.437 17.168 -28.371 1.00 72.31 529 ARG A N 1
ATOM 4156 C CA . ARG A 1 529 ? 10.011 16.561 -27.160 1.00 72.31 529 ARG A CA 1
ATOM 4157 C C . ARG A 1 529 ? 9.128 16.865 -25.948 1.00 72.31 529 ARG A C 1
ATOM 4159 O O . ARG A 1 529 ? 8.611 17.976 -25.850 1.00 72.31 529 ARG A O 1
ATOM 4166 N N . SER A 1 530 ? 9.026 15.909 -25.025 1.00 74.00 530 SER A N 1
ATOM 4167 C CA . SER A 1 530 ? 8.348 16.046 -23.722 1.00 74.00 530 SER A CA 1
ATOM 4168 C C . SER A 1 530 ? 8.836 17.274 -22.951 1.00 74.00 530 SER A C 1
ATOM 4170 O O . SER A 1 530 ? 8.047 18.034 -22.412 1.00 74.00 530 SER A O 1
ATOM 4172 N N . SER A 1 531 ? 10.139 17.554 -22.979 1.00 75.19 531 SER A N 1
ATOM 4173 C CA . SER A 1 531 ? 10.720 18.707 -22.283 1.00 75.19 531 SER A CA 1
ATOM 4174 C C . SER A 1 531 ? 10.281 20.076 -22.832 1.00 75.19 531 SER A C 1
ATOM 4176 O O . SER A 1 531 ? 10.514 21.097 -22.188 1.00 75.19 531 SER A O 1
ATOM 4178 N N . MET A 1 532 ? 9.722 20.112 -24.046 1.00 75.06 532 MET A N 1
ATOM 4179 C CA . MET A 1 532 ? 9.310 21.324 -24.768 1.00 75.06 532 MET A CA 1
ATOM 4180 C C . MET A 1 532 ? 7.789 21.528 -24.753 1.00 75.06 532 MET A C 1
ATOM 4182 O O . MET A 1 532 ? 7.283 22.369 -25.498 1.00 75.06 532 MET A O 1
ATOM 4186 N N . THR A 1 533 ? 7.056 20.729 -23.976 1.00 77.31 533 THR A N 1
ATOM 4187 C CA . THR A 1 533 ? 5.613 20.893 -23.782 1.00 77.31 533 THR A CA 1
ATOM 4188 C C . THR A 1 533 ? 5.291 21.541 -22.459 1.00 77.31 533 THR A C 1
ATOM 4190 O O . THR A 1 533 ? 6.095 21.477 -21.525 1.00 77.31 533 THR A O 1
ATOM 4193 N N . SER A 1 534 ? 4.055 22.036 -22.375 1.00 81.25 534 SER A N 1
ATOM 4194 C CA . SER A 1 534 ? 3.410 22.355 -21.113 1.00 81.25 534 SER A CA 1
ATOM 4195 C C . SER A 1 534 ? 3.590 21.211 -20.117 1.00 81.25 534 SER A C 1
ATOM 4197 O O . SER A 1 534 ? 3.366 20.042 -20.456 1.00 81.25 534 SER A O 1
ATOM 4199 N N . GLN A 1 535 ? 4.052 21.555 -18.921 1.00 87.56 535 GLN A N 1
ATOM 4200 C CA . GLN A 1 535 ? 4.162 20.658 -17.785 1.00 87.56 535 GLN A CA 1
ATOM 4201 C C . GLN A 1 535 ? 3.165 21.095 -16.732 1.00 87.56 535 GLN A C 1
ATOM 4203 O O . GLN A 1 535 ? 3.119 22.262 -16.351 1.00 87.56 535 GLN A O 1
ATOM 4208 N N . LEU A 1 536 ? 2.420 20.126 -16.230 1.00 87.44 536 LEU A N 1
ATOM 4209 C CA . LEU A 1 536 ? 1.475 20.309 -15.153 1.00 87.44 536 LEU A CA 1
ATOM 4210 C C . LEU A 1 536 ? 2.125 19.821 -13.868 1.00 87.44 536 LEU A C 1
ATOM 4212 O O . LEU A 1 536 ? 2.350 18.623 -13.693 1.00 87.44 536 LEU A O 1
ATOM 4216 N N . GLU A 1 537 ? 2.453 20.748 -12.979 1.00 88.56 537 GLU A N 1
ATOM 4217 C CA . GLU A 1 537 ? 2.852 20.407 -11.622 1.00 88.56 537 GLU A CA 1
ATOM 4218 C C . GLU A 1 537 ? 1.618 20.223 -10.755 1.00 88.56 537 GLU A C 1
ATOM 4220 O O . GLU A 1 537 ? 0.728 21.075 -10.692 1.00 88.56 537 GLU A O 1
ATOM 4225 N N . THR A 1 538 ? 1.604 19.099 -10.060 1.00 83.88 538 THR A N 1
ATOM 4226 C CA . THR A 1 538 ? 0.553 18.715 -9.141 1.00 83.88 538 THR A CA 1
ATOM 4227 C C . THR A 1 538 ? 1.141 17.989 -7.934 1.00 83.88 538 THR A C 1
ATOM 4229 O O . THR A 1 538 ? 2.337 17.690 -7.871 1.00 83.88 538 THR A O 1
ATOM 4232 N N . GLU A 1 539 ? 0.294 17.711 -6.956 1.00 76.94 539 GLU A N 1
ATOM 4233 C CA . GLU A 1 539 ? 0.640 16.869 -5.813 1.00 76.94 539 GLU A CA 1
ATOM 4234 C C . GLU A 1 539 ? 0.493 15.398 -6.179 1.00 76.94 539 GLU A C 1
ATOM 4236 O O . GLU A 1 539 ? -0.391 15.026 -6.957 1.00 76.94 539 GLU A O 1
ATOM 4241 N N . ARG A 1 540 ? 1.352 14.554 -5.609 1.00 79.12 540 ARG A N 1
ATOM 4242 C CA . ARG A 1 540 ? 1.387 13.109 -5.847 1.00 79.12 540 ARG A CA 1
ATOM 4243 C C . ARG A 1 540 ? 0.028 12.441 -5.639 1.00 79.12 540 ARG A C 1
ATOM 4245 O O . ARG A 1 540 ? -0.285 11.502 -6.362 1.00 79.12 540 ARG A O 1
ATOM 4252 N N . HIS A 1 541 ? -0.771 12.959 -4.715 1.00 73.50 541 HIS A N 1
ATOM 4253 C CA . HIS A 1 541 ? -2.064 12.407 -4.297 1.00 73.50 541 HIS A CA 1
ATOM 4254 C C . HIS A 1 541 ? -3.257 12.998 -5.043 1.00 73.50 541 HIS A C 1
ATOM 4256 O O . HIS A 1 541 ? -4.361 12.478 -4.942 1.00 73.50 541 HIS A O 1
ATOM 4262 N N . SER A 1 542 ? -3.049 14.058 -5.828 1.00 74.75 542 SER A N 1
ATOM 4263 C CA . SER A 1 542 ? -4.078 14.548 -6.752 1.00 74.75 542 SER A CA 1
ATOM 4264 C C . SER A 1 542 ? -4.438 13.480 -7.790 1.00 74.75 542 SER A C 1
ATOM 4266 O O . SER A 1 542 ? -3.608 12.632 -8.111 1.00 74.75 542 SER A O 1
ATOM 4268 N N . GLU A 1 543 ? -5.623 13.565 -8.402 1.00 73.69 543 GLU A N 1
ATOM 4269 C CA . GLU A 1 543 ? -6.039 12.634 -9.468 1.00 73.69 543 GLU A CA 1
ATOM 4270 C C . GLU A 1 543 ? -4.979 12.505 -10.579 1.00 73.69 543 GLU A C 1
ATOM 4272 O O . GLU A 1 543 ? -4.615 11.398 -10.982 1.00 73.69 543 GLU A O 1
ATOM 4277 N N . LEU A 1 544 ? -4.416 13.636 -11.023 1.00 77.94 544 LEU A N 1
ATOM 4278 C CA . LEU A 1 544 ? -3.353 13.672 -12.031 1.00 77.94 544 LEU A CA 1
ATOM 4279 C C . LEU A 1 544 ? -2.026 13.089 -11.507 1.00 77.94 544 LEU A C 1
ATOM 4281 O O . LEU A 1 544 ? -1.310 12.430 -12.259 1.00 77.94 544 LEU A O 1
ATOM 4285 N N . GLY A 1 545 ? -1.698 13.304 -10.231 1.00 80.75 545 GLY A N 1
ATOM 4286 C CA . GLY A 1 545 ? -0.504 12.751 -9.588 1.00 80.75 545 GLY A CA 1
ATOM 4287 C C . GLY A 1 545 ? -0.576 11.233 -9.425 1.00 80.75 545 GLY A C 1
ATOM 4288 O O . GLY A 1 545 ? 0.373 10.535 -9.791 1.00 80.75 545 GLY A O 1
ATOM 4289 N N . VAL A 1 546 ? -1.722 10.714 -8.972 1.00 77.19 546 VAL A N 1
ATOM 4290 C CA . VAL A 1 546 ? -1.996 9.275 -8.833 1.00 77.19 546 VAL A CA 1
ATOM 4291 C C . VAL A 1 546 ? -1.956 8.601 -10.198 1.00 77.19 546 VAL A C 1
ATOM 4293 O O . VAL A 1 546 ? -1.295 7.573 -10.353 1.00 77.19 546 VAL A O 1
ATOM 4296 N N . TYR A 1 547 ? -2.589 9.209 -11.207 1.00 85.06 547 TYR A N 1
ATOM 4297 C CA . TYR A 1 547 ? -2.504 8.745 -12.590 1.00 85.06 547 TYR A CA 1
ATOM 4298 C C . TYR A 1 547 ? -1.049 8.667 -13.068 1.00 85.06 547 TYR A C 1
ATOM 4300 O O . TYR A 1 547 ? -0.612 7.629 -13.568 1.00 85.06 547 TYR A O 1
ATOM 4308 N N . ALA A 1 548 ? -0.275 9.735 -12.867 1.00 88.25 548 ALA A N 1
ATOM 4309 C CA . ALA A 1 548 ? 1.102 9.811 -13.332 1.00 88.25 548 ALA A CA 1
ATOM 4310 C C . ALA A 1 548 ? 2.030 8.793 -12.658 1.00 88.25 548 ALA A C 1
ATOM 4312 O O . ALA A 1 548 ? 2.797 8.102 -13.333 1.00 88.25 548 ALA A O 1
ATOM 4313 N N . VAL A 1 549 ? 1.940 8.647 -11.335 1.00 88.06 549 VAL A N 1
ATOM 4314 C CA . VAL A 1 549 ? 2.704 7.627 -10.604 1.00 88.06 549 VAL A CA 1
ATOM 4315 C C . VAL A 1 549 ? 2.241 6.219 -10.989 1.00 88.06 549 VAL A C 1
ATOM 4317 O O . VAL A 1 549 ? 3.079 5.335 -11.155 1.00 88.06 549 VAL A O 1
ATOM 4320 N N . GLY A 1 550 ? 0.943 6.009 -11.218 1.00 86.25 550 GLY A N 1
ATOM 4321 C CA . GLY A 1 550 ? 0.406 4.742 -11.719 1.00 86.25 550 GLY A CA 1
ATOM 4322 C C . GLY A 1 550 ? 0.994 4.343 -13.077 1.00 86.25 550 GLY A C 1
ATOM 4323 O O . GLY A 1 550 ? 1.461 3.213 -13.233 1.00 86.25 550 GLY A O 1
ATOM 4324 N N . GLN A 1 551 ? 1.058 5.280 -14.031 1.00 88.44 551 GLN A N 1
ATOM 4325 C CA . GLN A 1 551 ? 1.712 5.068 -15.331 1.00 88.44 551 GLN A CA 1
ATOM 4326 C C . GLN A 1 551 ? 3.198 4.725 -15.170 1.00 88.44 551 GLN A C 1
ATOM 4328 O O . GLN A 1 551 ? 3.695 3.790 -15.804 1.00 88.44 551 GLN A O 1
ATOM 4333 N N . PHE A 1 552 ? 3.902 5.429 -14.277 1.00 93.69 552 PHE A N 1
ATOM 4334 C CA . PHE A 1 552 ? 5.295 5.119 -13.963 1.00 93.69 552 PHE A CA 1
ATOM 4335 C C . PHE A 1 552 ? 5.454 3.673 -13.476 1.00 93.69 552 PHE A C 1
ATOM 4337 O O . PHE A 1 552 ? 6.270 2.938 -14.025 1.00 93.69 552 PHE A O 1
ATOM 4344 N N . GLU A 1 553 ? 4.688 3.242 -12.469 1.00 91.12 553 GLU A N 1
ATOM 4345 C CA . GLU A 1 553 ? 4.832 1.906 -11.868 1.00 91.12 553 GLU A CA 1
ATOM 4346 C C . GLU A 1 553 ? 4.411 0.781 -12.837 1.00 91.12 553 GLU A C 1
ATOM 4348 O O . GLU A 1 553 ? 5.036 -0.289 -12.884 1.00 91.12 553 GLU A O 1
ATOM 4353 N N . GLN A 1 554 ? 3.405 1.036 -13.682 1.00 88.38 554 GLN A N 1
ATOM 4354 C CA . GLN A 1 554 ? 2.993 0.117 -14.744 1.00 88.38 554 GLN A CA 1
ATOM 4355 C C . GLN A 1 554 ? 4.138 -0.146 -15.731 1.00 88.38 554 GLN A C 1
ATOM 4357 O O . GLN A 1 554 ? 4.424 -1.303 -16.063 1.00 88.38 554 GLN A O 1
ATOM 4362 N N . ILE A 1 555 ? 4.820 0.914 -16.174 1.00 89.94 555 ILE A N 1
ATOM 4363 C CA . ILE A 1 555 ? 5.974 0.799 -17.070 1.00 89.94 555 ILE A CA 1
ATOM 4364 C C . ILE A 1 555 ? 7.160 0.204 -16.315 1.00 89.94 555 ILE A C 1
ATOM 4366 O O . ILE A 1 555 ? 7.819 -0.692 -16.834 1.00 89.94 555 ILE A O 1
ATOM 4370 N N . TRP A 1 556 ? 7.402 0.617 -15.070 1.00 91.06 556 TRP A N 1
ATOM 4371 C CA . TRP A 1 556 ? 8.508 0.146 -14.235 1.00 91.06 556 TRP A CA 1
ATOM 4372 C C . TRP A 1 556 ? 8.553 -1.376 -14.109 1.00 91.06 556 TRP A C 1
ATOM 4374 O O . TRP A 1 556 ? 9.621 -1.983 -14.230 1.00 91.06 556 TRP A O 1
ATOM 4384 N N . THR A 1 557 ? 7.389 -1.995 -13.908 1.00 84.56 557 THR A N 1
ATOM 4385 C CA . THR A 1 557 ? 7.232 -3.450 -13.766 1.00 84.56 557 THR A CA 1
ATOM 4386 C C . THR A 1 557 ? 7.610 -4.198 -15.051 1.00 84.56 557 THR A C 1
ATOM 4388 O O . THR A 1 557 ? 8.136 -5.311 -15.002 1.00 84.56 557 THR A O 1
ATOM 4391 N N . ARG A 1 558 ? 7.387 -3.578 -16.215 1.00 82.25 558 ARG A N 1
ATOM 4392 C CA . ARG A 1 558 ? 7.677 -4.145 -17.544 1.00 82.25 558 ARG A CA 1
ATOM 4393 C C . ARG A 1 558 ? 9.026 -3.702 -18.111 1.00 82.25 558 ARG A C 1
ATOM 4395 O O . ARG A 1 558 ? 9.534 -4.339 -19.026 1.00 82.25 558 ARG A O 1
ATOM 4402 N N . ALA A 1 559 ? 9.619 -2.650 -17.565 1.00 85.44 559 ALA A N 1
ATOM 4403 C CA . ALA A 1 559 ? 10.912 -2.137 -17.979 1.00 85.44 559 ALA A CA 1
ATOM 4404 C C . ALA A 1 559 ? 12.057 -3.045 -17.503 1.00 85.44 559 ALA A C 1
ATOM 4406 O O . ALA A 1 559 ? 11.914 -3.845 -16.569 1.00 85.44 559 ALA A O 1
ATOM 4407 N N . ARG A 1 560 ? 13.212 -2.938 -18.159 1.00 81.50 560 ARG A N 1
ATOM 4408 C CA . ARG A 1 560 ? 14.359 -3.839 -17.980 1.00 81.50 560 ARG A CA 1
ATOM 4409 C C . ARG A 1 560 ? 15.574 -3.113 -17.417 1.00 81.50 560 ARG A C 1
ATOM 4411 O O . ARG A 1 560 ? 15.799 -1.976 -17.810 1.00 81.50 560 ARG A O 1
ATOM 4418 N N . PRO A 1 561 ? 16.359 -3.723 -16.513 1.00 82.75 561 PRO A N 1
ATOM 4419 C CA . PRO A 1 561 ? 17.585 -3.112 -16.006 1.00 82.75 561 PRO A CA 1
ATOM 4420 C C . PRO A 1 561 ? 18.564 -2.739 -17.123 1.00 82.75 561 PRO A C 1
ATOM 4422 O O . PRO A 1 561 ? 18.571 -3.337 -18.199 1.00 82.75 561 PRO A O 1
ATOM 4425 N N . LEU A 1 562 ? 19.428 -1.771 -16.834 1.00 82.00 562 LEU A N 1
ATOM 4426 C CA . LEU A 1 562 ? 20.411 -1.242 -17.779 1.00 82.00 562 LEU A CA 1
ATOM 4427 C C . LEU A 1 562 ? 21.497 -2.253 -18.200 1.00 82.00 562 LEU A C 1
ATOM 4429 O O . LEU A 1 562 ? 22.093 -2.115 -19.269 1.00 82.00 562 LEU A O 1
ATOM 4433 N N . ASP A 1 563 ? 21.733 -3.279 -17.383 1.00 71.88 563 ASP A N 1
ATOM 4434 C CA . ASP A 1 563 ? 22.892 -4.180 -17.460 1.00 71.88 563 ASP A CA 1
ATOM 4435 C C . ASP A 1 563 ? 22.919 -5.099 -18.691 1.00 71.88 563 ASP A C 1
ATOM 4437 O O . ASP A 1 563 ? 23.921 -5.769 -18.934 1.00 71.88 563 ASP A O 1
ATOM 4441 N N . GLY A 1 564 ? 21.848 -5.139 -19.489 1.00 72.44 564 GLY A N 1
ATOM 4442 C CA . GLY A 1 564 ? 21.751 -5.949 -20.708 1.00 72.44 564 GLY A CA 1
ATOM 4443 C C . GLY A 1 564 ? 22.231 -5.261 -21.994 1.00 72.44 564 GLY A C 1
ATOM 4444 O O . GLY A 1 564 ? 22.236 -5.896 -23.048 1.00 72.44 564 GLY A O 1
ATOM 4445 N N . LEU A 1 565 ? 22.603 -3.978 -21.957 1.00 83.38 565 LEU A N 1
ATOM 4446 C CA . LEU A 1 565 ? 23.059 -3.248 -23.147 1.00 83.38 565 LEU A CA 1
ATOM 4447 C C . LEU A 1 565 ? 24.581 -3.266 -23.298 1.00 83.38 565 LEU A C 1
ATOM 4449 O O . LEU A 1 565 ? 25.294 -3.166 -22.297 1.00 83.38 565 LEU A O 1
ATOM 4453 N N . ARG A 1 566 ? 25.061 -3.357 -24.544 1.00 85.94 566 ARG A N 1
ATOM 4454 C CA . ARG A 1 566 ? 26.479 -3.412 -24.934 1.00 85.94 566 ARG A CA 1
ATOM 4455 C C . ARG A 1 566 ? 26.791 -2.484 -26.088 1.00 85.94 566 ARG A C 1
ATOM 4457 O O . ARG A 1 566 ? 25.962 -2.302 -26.979 1.00 85.94 566 ARG A O 1
ATOM 4464 N N . TYR A 1 567 ? 27.991 -1.917 -26.084 1.00 86.88 567 TYR A N 1
ATOM 4465 C CA . TYR A 1 567 ? 28.466 -1.161 -27.234 1.00 86.88 567 TYR A CA 1
ATOM 4466 C C . TYR A 1 567 ? 28.936 -2.080 -28.352 1.00 86.88 567 TYR A C 1
ATOM 4468 O O . TYR A 1 567 ? 29.810 -2.925 -28.157 1.00 86.88 567 TYR A O 1
ATOM 4476 N N . VAL A 1 568 ? 28.396 -1.836 -29.541 1.00 87.06 568 VAL A N 1
ATOM 4477 C CA . VAL A 1 568 ? 28.859 -2.423 -30.794 1.00 87.06 568 VAL A CA 1
ATOM 4478 C C . VAL A 1 568 ? 29.279 -1.290 -31.721 1.00 87.06 568 VAL A C 1
ATOM 4480 O O . VAL A 1 568 ? 28.522 -0.354 -31.966 1.00 87.06 568 VAL A O 1
ATOM 4483 N N . ILE A 1 569 ? 30.510 -1.351 -32.212 1.00 88.19 569 ILE A N 1
ATOM 4484 C CA . ILE A 1 569 ? 31.039 -0.440 -33.224 1.00 88.19 569 ILE A CA 1
ATOM 4485 C C . ILE A 1 569 ? 30.834 -1.106 -34.575 1.00 88.19 569 ILE A C 1
ATOM 4487 O O . ILE A 1 569 ? 31.283 -2.232 -34.771 1.00 88.19 569 ILE A O 1
ATOM 4491 N N . LEU A 1 570 ? 30.192 -0.410 -35.504 1.00 85.31 570 LEU A N 1
ATOM 4492 C CA . LEU A 1 570 ? 29.954 -0.886 -36.858 1.00 85.31 570 LEU A CA 1
ATOM 4493 C C . LEU A 1 570 ? 30.818 -0.112 -37.844 1.00 85.31 570 LEU A C 1
ATOM 4495 O O . LEU A 1 570 ? 30.906 1.113 -37.773 1.00 85.31 570 LEU A O 1
ATOM 4499 N N . ARG A 1 571 ? 31.452 -0.807 -38.790 1.00 84.75 571 ARG A N 1
ATOM 4500 C CA . ARG A 1 571 ? 32.155 -0.166 -39.911 1.00 84.75 571 ARG A CA 1
ATOM 4501 C C . ARG A 1 571 ? 31.704 -0.774 -41.224 1.00 84.75 571 ARG A C 1
ATOM 4503 O O . ARG A 1 571 ? 31.723 -1.991 -41.389 1.00 84.75 571 ARG A O 1
ATOM 4510 N N . ASN A 1 572 ? 31.350 0.095 -42.160 1.00 75.06 572 ASN A N 1
ATOM 4511 C CA . ASN A 1 572 ? 31.109 -0.264 -43.548 1.00 75.06 572 ASN A CA 1
ATOM 4512 C C . ASN A 1 572 ? 32.416 -0.060 -44.335 1.00 75.06 572 ASN A C 1
ATOM 4514 O O . ASN A 1 572 ? 32.984 1.033 -44.302 1.00 75.06 572 ASN A O 1
ATOM 4518 N N . GLN A 1 573 ? 32.901 -1.097 -45.030 1.00 63.59 573 GLN A N 1
ATOM 4519 C CA . GLN A 1 573 ? 34.153 -1.030 -45.799 1.00 63.59 573 GLN A CA 1
ATOM 4520 C C . GLN A 1 573 ? 34.110 -0.036 -46.983 1.00 63.59 573 GLN A C 1
ATOM 4522 O O . GLN A 1 573 ? 35.163 0.320 -47.504 1.00 63.59 573 GLN A O 1
ATOM 4527 N N . GLY A 1 574 ? 32.926 0.426 -47.406 1.00 57.50 574 GLY A N 1
ATOM 4528 C CA . GLY A 1 574 ? 32.754 1.338 -48.546 1.00 57.50 574 GLY A CA 1
ATOM 4529 C C . GLY A 1 574 ? 32.798 2.835 -48.210 1.00 57.50 574 GLY A C 1
ATOM 4530 O O . GLY A 1 574 ? 32.861 3.666 -49.113 1.00 57.50 574 GLY A O 1
ATOM 4531 N N . THR A 1 575 ? 32.776 3.212 -46.929 1.00 55.00 575 THR A N 1
ATOM 4532 C CA . THR A 1 575 ? 32.708 4.619 -46.499 1.00 55.00 575 THR A CA 1
ATOM 4533 C C . THR A 1 575 ? 33.884 4.977 -45.597 1.00 55.00 575 THR A C 1
ATOM 4535 O O . THR A 1 575 ? 34.091 4.324 -44.581 1.00 55.00 575 THR A O 1
ATOM 4538 N N . MET A 1 576 ? 34.602 6.067 -45.899 1.00 48.84 576 MET A N 1
ATOM 4539 C CA . MET A 1 576 ? 35.686 6.658 -45.076 1.00 48.84 576 MET A CA 1
ATOM 4540 C C . MET A 1 576 ? 35.210 7.204 -43.703 1.00 48.84 576 MET A C 1
ATOM 4542 O O . MET A 1 576 ? 35.872 8.039 -43.089 1.00 48.84 576 MET A O 1
ATOM 4546 N N . VAL A 1 577 ? 34.037 6.783 -43.227 1.00 51.84 577 VAL A N 1
ATOM 4547 C CA . VAL A 1 577 ? 33.369 7.287 -42.023 1.00 51.84 577 VAL A CA 1
ATOM 4548 C C . VAL A 1 577 ? 33.913 6.556 -40.789 1.00 51.84 577 VAL A C 1
ATOM 4550 O O . VAL A 1 577 ? 34.102 5.338 -40.803 1.00 51.84 577 VAL A O 1
ATOM 4553 N N . GLN A 1 578 ? 34.180 7.305 -39.710 1.00 60.25 578 GLN A N 1
ATOM 4554 C CA . GLN A 1 578 ? 34.466 6.740 -38.385 1.00 60.25 578 GLN A CA 1
ATOM 4555 C C . GLN A 1 578 ? 33.344 5.769 -37.996 1.00 60.25 578 GLN A C 1
ATOM 4557 O O . GLN A 1 578 ? 32.177 6.123 -38.103 1.00 60.25 578 GLN A O 1
ATOM 4562 N N . GLY A 1 579 ? 33.692 4.555 -37.556 1.00 69.62 579 GLY A N 1
ATOM 4563 C CA . GLY A 1 579 ? 32.697 3.528 -37.229 1.00 69.62 579 GLY A CA 1
ATOM 4564 C C . GLY A 1 579 ? 31.577 4.033 -36.315 1.00 69.62 579 GLY A C 1
ATOM 4565 O O . GLY A 1 579 ? 31.844 4.734 -35.338 1.00 69.62 579 GLY A O 1
ATOM 4566 N N . GLU A 1 580 ? 30.335 3.669 -36.634 1.00 78.56 580 GLU A N 1
ATOM 4567 C CA . GLU A 1 580 ? 29.151 4.062 -35.871 1.00 78.56 580 GLU A CA 1
ATOM 4568 C C . GLU A 1 580 ? 29.087 3.209 -34.603 1.00 78.56 580 GLU A C 1
ATOM 4570 O O . GLU A 1 580 ? 28.968 1.985 -34.659 1.00 78.56 580 GLU A O 1
ATOM 4575 N N . ARG A 1 581 ? 29.238 3.851 -33.444 1.00 83.88 581 ARG A N 1
ATOM 4576 C CA . ARG A 1 581 ? 29.151 3.194 -32.140 1.00 83.88 581 ARG A CA 1
ATOM 4577 C C . ARG A 1 581 ? 27.702 3.234 -31.677 1.00 83.88 581 ARG A C 1
ATOM 4579 O O . ARG A 1 581 ? 27.173 4.319 -31.481 1.00 83.88 581 ARG A O 1
ATOM 4586 N N . LEU A 1 582 ? 27.109 2.063 -31.472 1.00 82.56 582 LEU A N 1
ATOM 4587 C CA . LEU A 1 582 ? 25.718 1.899 -31.063 1.00 82.56 582 LEU A CA 1
ATOM 4588 C C . LEU A 1 582 ? 25.629 1.177 -29.727 1.00 82.56 582 LEU A C 1
ATOM 4590 O O . LEU A 1 582 ? 26.363 0.213 -29.489 1.00 82.56 582 LEU A O 1
ATOM 4594 N N . LEU A 1 583 ? 24.694 1.597 -28.880 1.00 84.81 583 LEU A N 1
ATOM 4595 C CA . LEU A 1 583 ? 24.335 0.853 -27.680 1.00 84.81 583 LEU A CA 1
ATOM 4596 C C . LEU A 1 583 ? 23.170 -0.102 -27.984 1.00 84.81 583 LEU A C 1
ATOM 4598 O O . LEU A 1 583 ? 22.032 0.326 -28.166 1.00 84.81 583 LEU A O 1
ATOM 4602 N N . VAL A 1 584 ? 23.450 -1.405 -28.034 1.00 85.69 584 VAL A N 1
ATOM 4603 C CA . VAL A 1 584 ? 22.501 -2.433 -28.494 1.00 85.69 584 VAL A CA 1
ATOM 4604 C C . VAL A 1 584 ? 22.239 -3.494 -27.431 1.00 85.69 584 VAL A C 1
ATOM 4606 O O . VAL A 1 584 ? 23.015 -3.673 -26.492 1.00 85.69 584 VAL A O 1
ATOM 4609 N N . ARG A 1 585 ? 21.144 -4.245 -27.589 1.00 87.62 585 ARG A N 1
ATOM 4610 C CA . ARG A 1 585 ? 20.945 -5.494 -26.844 1.00 87.62 585 ARG A CA 1
ATOM 4611 C C . ARG A 1 585 ? 21.857 -6.550 -27.457 1.00 87.62 585 ARG A C 1
ATOM 4613 O O . ARG A 1 585 ? 21.644 -6.928 -28.610 1.00 87.62 585 ARG A O 1
ATOM 4620 N N . ALA A 1 586 ? 22.861 -6.987 -26.702 1.00 89.44 586 ALA A N 1
ATOM 4621 C CA . ALA A 1 586 ? 23.773 -8.044 -27.111 1.00 89.44 586 ALA A CA 1
ATOM 4622 C C . ALA A 1 586 ? 23.914 -9.106 -26.021 1.00 89.44 586 ALA A C 1
ATOM 4624 O O . ALA A 1 586 ? 24.074 -8.783 -24.843 1.00 89.44 586 ALA A O 1
ATOM 4625 N N . TRP A 1 587 ? 23.889 -10.372 -26.424 1.00 91.50 587 TRP A N 1
ATOM 4626 C CA . TRP A 1 587 ? 24.029 -11.508 -25.521 1.00 91.50 587 TRP A CA 1
ATOM 4627 C C . TRP A 1 587 ? 24.816 -12.643 -26.160 1.00 91.50 587 TRP A C 1
ATOM 4629 O O . TRP A 1 587 ? 24.906 -12.753 -27.380 1.00 91.50 587 TRP A O 1
ATOM 4639 N N . GLN A 1 588 ? 25.382 -13.508 -25.326 1.00 91.50 588 GLN A N 1
ATOM 4640 C CA . GLN A 1 588 ? 26.194 -14.628 -25.779 1.00 91.50 588 GLN A CA 1
ATOM 4641 C C . GLN A 1 588 ? 25.456 -15.953 -25.568 1.00 91.50 588 GLN A C 1
ATOM 4643 O O . GLN A 1 588 ? 24.870 -16.186 -24.509 1.00 91.50 588 GLN A O 1
ATOM 4648 N N . VAL A 1 589 ? 25.511 -16.834 -26.569 1.00 93.12 589 VAL A N 1
ATOM 4649 C CA . VAL A 1 589 ? 25.068 -18.231 -26.464 1.00 93.12 589 VAL A CA 1
ATOM 4650 C C . VAL A 1 589 ? 26.206 -19.122 -26.939 1.00 93.12 589 VAL A C 1
ATOM 4652 O O . VAL A 1 589 ? 26.656 -19.027 -28.080 1.00 93.12 589 VAL A O 1
ATOM 4655 N N . GLY A 1 590 ? 26.720 -19.962 -26.039 1.00 90.88 590 GLY A N 1
ATOM 4656 C CA . GLY A 1 590 ? 27.968 -20.678 -26.286 1.00 90.88 590 GLY A CA 1
ATOM 4657 C C . GLY A 1 590 ? 29.127 -19.694 -26.461 1.00 90.88 590 GLY A C 1
ATOM 4658 O O . GLY A 1 590 ? 29.421 -18.920 -25.555 1.00 90.88 590 GLY A O 1
ATOM 4659 N N . ARG A 1 591 ? 29.785 -19.723 -27.626 1.00 88.75 591 ARG A N 1
ATOM 4660 C CA . ARG A 1 591 ? 30.891 -18.807 -27.966 1.00 88.75 591 ARG A CA 1
ATOM 4661 C C . ARG A 1 591 ? 30.464 -17.650 -28.873 1.00 88.75 591 ARG A C 1
ATOM 4663 O O . ARG A 1 591 ? 31.254 -16.730 -29.057 1.00 88.75 591 ARG A O 1
ATOM 4670 N N . THR A 1 592 ? 29.237 -17.674 -29.384 1.00 92.06 592 THR A N 1
ATOM 4671 C CA . THR A 1 592 ? 28.751 -16.730 -30.394 1.00 92.06 592 THR A CA 1
ATOM 4672 C C . THR A 1 592 ? 27.967 -15.601 -29.741 1.00 92.06 592 THR A C 1
ATOM 4674 O O . THR A 1 592 ? 27.102 -15.829 -28.886 1.00 92.06 592 THR A O 1
ATOM 4677 N N . TRP A 1 593 ? 28.281 -14.372 -30.139 1.00 93.25 593 TRP A N 1
ATOM 4678 C CA . TRP A 1 593 ? 27.528 -13.190 -29.739 1.00 93.25 593 TRP A CA 1
ATOM 4679 C C . TRP A 1 593 ? 26.333 -12.985 -30.661 1.00 93.25 593 TRP A C 1
ATOM 4681 O O . TRP A 1 593 ? 26.396 -13.271 -31.849 1.00 93.25 593 TRP A O 1
ATOM 4691 N N . HIS A 1 594 ? 25.247 -12.476 -30.104 1.00 94.19 594 HIS A N 1
ATOM 4692 C CA . HIS A 1 594 ? 24.005 -12.188 -30.803 1.00 94.19 594 HIS A CA 1
ATOM 4693 C C . HIS A 1 594 ? 23.606 -10.757 -30.488 1.00 94.19 594 HIS A C 1
ATOM 4695 O O . HIS A 1 594 ? 23.810 -10.290 -29.365 1.00 94.19 594 HIS A O 1
ATOM 4701 N N . VAL A 1 595 ? 23.050 -10.063 -31.474 1.00 92.25 595 VAL A N 1
ATOM 4702 C CA . VAL A 1 595 ? 22.653 -8.659 -31.365 1.00 92.25 595 VAL A CA 1
ATOM 4703 C C . VAL A 1 595 ? 21.242 -8.456 -31.897 1.00 92.25 595 VAL A C 1
ATOM 4705 O O . VAL A 1 595 ? 20.837 -9.086 -32.873 1.00 92.25 595 VAL A O 1
ATOM 4708 N N . ALA A 1 596 ? 20.498 -7.550 -31.263 1.00 89.56 596 ALA A N 1
ATOM 4709 C CA . ALA A 1 596 ? 19.169 -7.135 -31.699 1.00 89.56 596 ALA A CA 1
ATOM 4710 C C . ALA A 1 596 ? 19.058 -5.605 -31.685 1.00 89.56 596 ALA A C 1
ATOM 4712 O O . ALA A 1 596 ? 19.044 -4.985 -30.615 1.00 89.56 596 ALA A O 1
ATOM 4713 N N . SER A 1 597 ? 18.975 -4.995 -32.871 1.00 86.62 597 SER A N 1
ATOM 4714 C CA . SER A 1 597 ? 18.926 -3.537 -33.040 1.00 86.62 597 SER A CA 1
ATOM 4715 C C . SER A 1 597 ? 18.284 -3.148 -34.371 1.00 86.62 597 SER A C 1
ATOM 4717 O O . SER A 1 597 ? 18.775 -3.530 -35.430 1.00 86.62 597 SER A O 1
ATOM 4719 N N . ALA A 1 598 ? 17.243 -2.310 -34.336 1.00 81.81 598 ALA A N 1
ATOM 4720 C CA . ALA A 1 598 ? 16.659 -1.742 -35.557 1.00 81.81 598 ALA A CA 1
ATOM 4721 C C . ALA A 1 598 ? 17.672 -0.906 -36.358 1.00 81.81 598 ALA A C 1
ATOM 4723 O O . ALA A 1 598 ? 17.566 -0.804 -37.577 1.00 81.81 598 ALA A O 1
ATOM 4724 N N . ARG A 1 599 ? 18.659 -0.313 -35.677 1.00 78.62 599 ARG A N 1
ATOM 4725 C CA . ARG A 1 599 ? 19.679 0.533 -36.299 1.00 78.62 599 ARG A CA 1
ATOM 4726 C C . ARG A 1 599 ? 20.732 -0.286 -37.043 1.00 78.62 599 ARG A C 1
ATOM 4728 O O . ARG A 1 599 ? 21.179 0.133 -38.105 1.00 78.62 599 ARG A O 1
ATOM 4735 N N . ILE A 1 600 ? 21.076 -1.467 -36.519 1.00 85.56 600 ILE A N 1
ATOM 4736 C CA . ILE A 1 600 ? 21.902 -2.437 -37.252 1.00 85.56 600 ILE A CA 1
ATOM 4737 C C . ILE A 1 600 ? 21.218 -2.778 -38.577 1.00 85.56 600 ILE A C 1
ATOM 4739 O O . ILE A 1 600 ? 21.860 -2.701 -39.616 1.00 85.56 600 ILE A O 1
ATOM 4743 N N . GLU A 1 601 ? 19.912 -3.054 -38.565 1.00 86.25 601 GLU A N 1
ATOM 4744 C CA . GLU A 1 601 ? 19.176 -3.371 -39.794 1.00 86.25 601 GLU A CA 1
ATOM 4745 C C . GLU A 1 601 ? 19.165 -2.223 -40.807 1.00 86.25 601 GLU A C 1
ATOM 4747 O O . GLU A 1 601 ? 19.309 -2.467 -42.000 1.00 86.25 601 GLU A O 1
ATOM 4752 N N . GLU A 1 602 ? 19.040 -0.971 -40.358 1.00 79.62 602 GLU A N 1
ATOM 4753 C CA . GLU A 1 602 ? 19.130 0.199 -41.244 1.00 79.62 602 GLU A CA 1
ATOM 4754 C C . GLU A 1 602 ? 20.512 0.324 -41.893 1.00 79.62 602 GLU A C 1
ATOM 4756 O O . GLU A 1 602 ? 20.608 0.604 -43.086 1.00 79.62 602 GLU A O 1
ATOM 4761 N N . LEU A 1 603 ? 21.581 0.091 -41.128 1.00 80.94 603 LEU A N 1
ATOM 4762 C CA . LEU A 1 603 ? 22.951 0.160 -41.635 1.00 80.94 603 LEU A CA 1
ATOM 4763 C C . LEU A 1 603 ? 23.281 -0.990 -42.581 1.00 80.94 603 LEU A C 1
ATOM 4765 O O . LEU A 1 603 ? 23.932 -0.767 -43.600 1.00 80.94 603 LEU A O 1
ATOM 4769 N N . VAL A 1 604 ? 22.802 -2.196 -42.274 1.00 84.69 604 VAL A N 1
ATOM 4770 C CA . VAL A 1 604 ? 22.922 -3.352 -43.168 1.00 84.69 604 VAL A CA 1
ATOM 4771 C C . VAL A 1 604 ? 22.141 -3.095 -44.458 1.00 84.69 604 VAL A C 1
ATOM 4773 O O . VAL A 1 604 ? 22.698 -3.254 -45.540 1.00 84.69 604 VAL A O 1
ATOM 4776 N N . ALA A 1 605 ? 20.900 -2.610 -44.375 1.00 83.69 605 ALA A N 1
ATOM 4777 C CA . ALA A 1 605 ? 20.086 -2.289 -45.550 1.00 83.69 605 ALA A CA 1
ATOM 4778 C C . ALA A 1 605 ? 20.661 -1.141 -46.402 1.00 83.69 605 ALA A C 1
ATOM 4780 O O . ALA A 1 605 ? 20.462 -1.123 -47.615 1.00 83.69 605 ALA A O 1
ATOM 4781 N N . ALA A 1 606 ? 21.365 -0.186 -45.787 1.00 80.31 606 ALA A N 1
ATOM 4782 C CA . ALA A 1 606 ? 22.053 0.899 -46.487 1.00 80.31 606 ALA A CA 1
ATOM 4783 C C . ALA A 1 606 ? 23.422 0.490 -47.063 1.00 80.31 606 ALA A C 1
ATOM 4785 O O . ALA A 1 606 ? 24.005 1.251 -47.837 1.00 80.31 606 ALA A O 1
ATOM 4786 N N . SER A 1 607 ? 23.960 -0.673 -46.682 1.00 77.88 607 SER A N 1
ATOM 4787 C CA . SER A 1 607 ? 25.246 -1.162 -47.184 1.00 77.88 607 SER A CA 1
ATOM 4788 C C . SER A 1 607 ?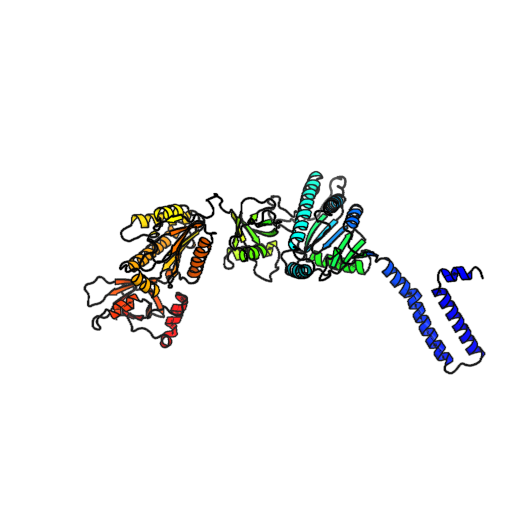 25.091 -1.846 -48.544 1.00 77.88 607 SER A C 1
ATOM 4790 O O . SER A 1 607 ? 24.126 -2.567 -48.792 1.00 77.88 607 SER A O 1
ATOM 4792 N N . GLU A 1 608 ? 26.038 -1.616 -49.456 1.00 71.12 608 GLU A N 1
ATOM 4793 C CA . GLU A 1 608 ? 26.056 -2.345 -50.723 1.00 71.12 608 GLU A CA 1
ATOM 4794 C C . GLU A 1 608 ? 26.497 -3.800 -50.484 1.00 71.12 608 GLU A C 1
ATOM 4796 O O . GLU A 1 608 ? 27.395 -4.025 -49.671 1.00 71.12 608 GLU A O 1
ATOM 4801 N N . PRO A 1 609 ? 25.993 -4.791 -51.247 1.00 67.88 609 PRO A N 1
ATOM 4802 C CA . PRO A 1 609 ? 26.358 -6.205 -51.071 1.00 67.88 609 PRO A CA 1
ATOM 4803 C C . PRO A 1 609 ? 27.867 -6.506 -51.146 1.00 67.88 609 PRO A C 1
ATOM 4805 O O . PRO A 1 609 ? 28.316 -7.555 -50.698 1.00 67.88 609 PRO A O 1
ATOM 4808 N N . ARG A 1 610 ? 28.661 -5.603 -51.740 1.00 63.88 610 ARG A N 1
ATOM 4809 C CA . ARG A 1 610 ? 30.126 -5.711 -51.862 1.00 63.88 610 ARG A CA 1
ATOM 4810 C C . ARG A 1 610 ? 30.896 -5.131 -50.673 1.00 63.88 610 ARG A C 1
ATOM 4812 O O . ARG A 1 610 ? 32.106 -5.322 -50.598 1.00 63.88 610 ARG A O 1
ATOM 4819 N N . HIS A 1 611 ? 30.218 -4.433 -49.768 1.00 70.50 611 HIS A N 1
ATOM 4820 C CA . HIS A 1 611 ? 30.813 -3.765 -48.616 1.00 70.50 611 HIS A CA 1
ATOM 4821 C C . HIS A 1 611 ? 30.134 -4.232 -47.329 1.00 70.50 611 HIS A C 1
ATOM 4823 O O . HIS A 1 611 ? 29.353 -3.495 -46.724 1.00 70.50 611 HIS A O 1
ATOM 4829 N N . PRO A 1 612 ? 30.411 -5.478 -46.918 1.00 75.06 612 PRO A N 1
ATOM 4830 C CA . PRO A 1 612 ? 29.772 -6.059 -45.752 1.00 75.06 612 PRO A CA 1
ATOM 4831 C C . PRO A 1 612 ? 30.114 -5.276 -44.475 1.00 75.06 612 PRO A C 1
ATOM 4833 O O . PRO A 1 612 ? 31.221 -4.752 -44.300 1.00 75.06 612 PRO A O 1
ATOM 4836 N N . VAL A 1 613 ? 29.123 -5.166 -43.590 1.00 81.81 613 VAL A N 1
ATOM 4837 C CA . VAL A 1 613 ? 29.232 -4.426 -42.330 1.00 81.81 613 VAL A CA 1
ATOM 4838 C C . VAL A 1 613 ? 29.944 -5.294 -41.298 1.00 81.81 613 VAL A C 1
ATOM 4840 O O . VAL A 1 613 ? 29.499 -6.395 -40.979 1.00 81.81 613 VAL A O 1
ATOM 4843 N N . HIS A 1 614 ? 31.037 -4.772 -40.752 1.00 86.69 614 HIS A N 1
ATOM 4844 C CA . HIS A 1 614 ? 31.759 -5.404 -39.655 1.00 86.69 614 HIS A CA 1
ATOM 4845 C C . HIS A 1 614 ? 31.340 -4.836 -38.313 1.00 86.69 614 HIS A C 1
ATOM 4847 O O . HIS A 1 614 ? 31.112 -3.631 -38.195 1.00 86.69 614 HIS A O 1
ATOM 4853 N N . ALA A 1 615 ? 31.331 -5.695 -37.300 1.00 87.69 615 ALA A N 1
ATOM 4854 C CA . ALA A 1 615 ? 31.040 -5.343 -35.922 1.00 87.69 615 ALA A CA 1
ATOM 4855 C C . ALA A 1 615 ? 32.251 -5.599 -35.010 1.00 87.69 615 ALA A C 1
ATOM 4857 O O . ALA A 1 615 ? 32.968 -6.584 -35.174 1.00 87.69 615 ALA A O 1
ATOM 4858 N N . TRP A 1 616 ? 32.441 -4.733 -34.016 1.00 89.56 616 TRP A N 1
ATOM 4859 C CA . TRP A 1 616 ? 33.324 -4.942 -32.864 1.00 89.56 616 TRP A CA 1
ATOM 4860 C C . TRP A 1 616 ? 32.504 -4.721 -31.598 1.00 89.56 616 TRP A C 1
ATOM 4862 O O . TRP A 1 616 ? 31.872 -3.674 -31.464 1.00 89.56 616 TRP A O 1
ATOM 4872 N N . ILE A 1 617 ? 32.513 -5.677 -30.673 1.00 87.69 617 ILE A N 1
ATOM 4873 C CA . ILE A 1 617 ? 31.789 -5.581 -29.398 1.00 87.69 617 ILE A CA 1
ATOM 4874 C C . ILE A 1 617 ? 32.755 -5.240 -28.260 1.00 87.69 617 ILE A C 1
ATOM 4876 O O . ILE A 1 617 ? 33.896 -5.705 -28.254 1.00 87.69 617 ILE A O 1
ATOM 4880 N N . GLU A 1 618 ? 32.321 -4.415 -27.304 1.00 83.56 618 GLU A N 1
ATOM 4881 C CA . GLU A 1 618 ? 33.190 -3.927 -26.222 1.00 83.56 618 GLU A CA 1
ATOM 4882 C C . GLU A 1 618 ? 33.773 -5.043 -25.333 1.00 83.56 618 GLU A C 1
ATOM 4884 O O . GLU A 1 618 ? 34.889 -4.905 -24.838 1.00 83.56 618 GLU A O 1
ATOM 4889 N N . GLU A 1 619 ? 33.077 -6.174 -25.194 1.00 81.31 619 GLU A N 1
ATOM 4890 C CA . GLU A 1 619 ? 33.521 -7.354 -24.438 1.00 81.31 619 GLU A CA 1
ATOM 4891 C C . GLU A 1 619 ? 34.607 -8.186 -25.127 1.00 81.31 619 GLU A C 1
ATOM 4893 O O . GLU A 1 619 ? 35.249 -9.010 -24.475 1.00 81.31 619 GLU A O 1
ATOM 4898 N N . ALA A 1 620 ? 34.813 -8.002 -26.431 1.00 80.69 620 ALA A N 1
ATOM 4899 C CA . ALA A 1 620 ? 35.832 -8.708 -27.203 1.00 80.69 620 ALA A CA 1
ATOM 4900 C C . ALA A 1 620 ? 36.723 -7.692 -27.941 1.00 80.69 620 ALA A C 1
ATOM 4902 O O . ALA A 1 620 ? 36.700 -7.615 -29.174 1.00 80.69 620 ALA A O 1
ATOM 4903 N N . PRO A 1 621 ? 37.501 -6.875 -27.203 1.00 74.06 621 PRO A N 1
ATOM 4904 C CA . PRO A 1 621 ? 38.302 -5.819 -27.800 1.00 74.06 621 PRO A CA 1
ATOM 4905 C C . PRO A 1 621 ? 39.318 -6.407 -28.788 1.00 74.06 621 PRO A C 1
ATOM 4907 O O . PRO A 1 621 ? 40.125 -7.264 -28.441 1.00 74.06 621 PRO A O 1
ATOM 4910 N N . GLY A 1 622 ? 39.265 -5.936 -30.037 1.00 74.94 622 GLY A N 1
ATOM 4911 C CA . GLY A 1 622 ? 40.140 -6.380 -31.129 1.00 74.94 622 GLY A CA 1
ATOM 4912 C C . GLY A 1 622 ? 39.594 -7.535 -31.977 1.00 74.94 622 GLY A C 1
ATOM 4913 O O . GLY A 1 622 ? 40.108 -7.746 -33.071 1.00 74.94 622 GLY A O 1
ATOM 4914 N N . ALA A 1 623 ? 38.534 -8.224 -31.541 1.00 82.75 623 ALA A N 1
ATOM 4915 C CA . ALA A 1 623 ? 37.847 -9.219 -32.359 1.00 82.75 623 ALA A CA 1
ATOM 4916 C C . ALA A 1 623 ? 36.906 -8.536 -33.359 1.00 82.75 623 ALA A C 1
ATOM 4918 O O . ALA A 1 623 ? 36.098 -7.683 -32.987 1.00 82.75 623 ALA A O 1
ATOM 4919 N N . GLN A 1 624 ? 37.027 -8.916 -34.627 1.00 87.50 624 GLN A N 1
ATOM 4920 C CA . GLN A 1 624 ? 36.175 -8.442 -35.709 1.00 87.50 624 GLN A CA 1
ATOM 4921 C C . GLN A 1 624 ? 35.126 -9.507 -36.020 1.00 87.50 624 GLN A C 1
ATOM 4923 O O . GLN A 1 624 ? 35.445 -10.694 -36.065 1.00 87.50 624 GLN A O 1
ATOM 4928 N N . PHE A 1 625 ? 33.886 -9.080 -36.245 1.00 89.19 625 PHE A N 1
ATOM 4929 C CA . PHE A 1 625 ? 32.766 -9.973 -36.524 1.00 89.19 625 PHE A CA 1
ATOM 4930 C C . PHE A 1 625 ? 32.048 -9.594 -37.823 1.00 89.19 625 PHE A C 1
ATOM 4932 O O . PHE A 1 625 ? 31.930 -8.410 -38.158 1.00 89.19 625 PHE A O 1
ATOM 4939 N N . TRP A 1 626 ? 31.553 -10.601 -38.537 1.00 88.44 626 TRP A N 1
ATOM 4940 C CA . TRP A 1 626 ? 30.523 -10.492 -39.562 1.00 88.44 626 TRP A CA 1
ATOM 4941 C C . TRP A 1 626 ? 29.137 -10.523 -38.920 1.00 88.44 626 TRP A C 1
ATOM 4943 O O . TRP A 1 626 ? 28.916 -11.218 -37.930 1.00 88.44 626 TRP A O 1
ATOM 4953 N N . LEU A 1 627 ? 28.197 -9.779 -39.497 1.00 89.88 627 LEU A N 1
ATOM 4954 C CA . LEU A 1 627 ? 26.782 -9.893 -39.156 1.00 89.88 627 LEU A CA 1
ATOM 4955 C C . LEU A 1 627 ? 26.152 -11.000 -40.008 1.00 89.88 627 LEU A C 1
ATOM 4957 O O . LEU A 1 627 ? 26.154 -10.894 -41.234 1.00 89.88 627 LEU A O 1
ATOM 4961 N N . SER A 1 628 ? 25.594 -12.029 -39.369 1.00 91.06 628 SER A N 1
ATOM 4962 C CA . SER A 1 628 ? 24.839 -13.077 -40.065 1.00 91.06 628 SER A CA 1
ATOM 4963 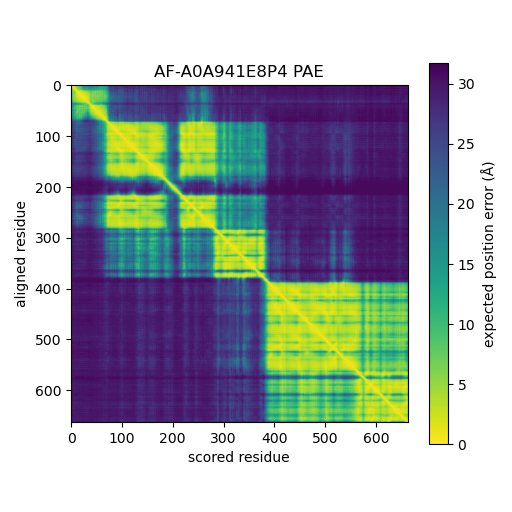C C . SER A 1 628 ? 23.571 -12.517 -40.716 1.00 91.06 628 SER A C 1
ATOM 4965 O O . SER A 1 628 ? 23.117 -11.417 -40.381 1.00 91.06 628 SER A O 1
ATOM 4967 N N . GLU A 1 629 ? 22.924 -13.306 -41.575 1.00 90.31 629 GLU A N 1
ATOM 4968 C CA . GLU A 1 629 ? 21.516 -13.075 -41.920 1.00 90.31 629 GLU A CA 1
ATOM 4969 C C . GLU A 1 629 ? 20.622 -13.098 -40.663 1.00 90.31 629 GLU A C 1
ATOM 4971 O O . GLU A 1 629 ? 21.010 -13.703 -39.652 1.00 90.31 629 GLU A O 1
ATOM 4976 N N . PRO A 1 630 ? 19.440 -12.446 -40.689 1.00 93.75 630 PRO A N 1
ATOM 4977 C CA . PRO A 1 630 ? 18.477 -12.525 -39.602 1.00 93.75 630 PRO A CA 1
ATOM 4978 C C . PRO A 1 630 ? 18.159 -13.973 -39.244 1.00 93.75 630 PRO A C 1
ATOM 4980 O O . PRO A 1 630 ? 17.752 -14.768 -40.090 1.00 93.75 630 PRO A O 1
ATOM 4983 N N . LEU A 1 631 ? 18.327 -14.305 -37.972 1.00 93.81 631 LEU A N 1
ATOM 4984 C CA . LEU A 1 631 ? 18.070 -15.642 -37.475 1.00 93.81 631 LEU A CA 1
ATOM 4985 C C . LEU A 1 631 ? 16.557 -15.928 -37.467 1.00 93.81 631 LEU A C 1
ATOM 4987 O O . LEU A 1 631 ? 15.745 -15.077 -37.089 1.00 93.81 631 LEU A O 1
ATOM 4991 N N . ILE A 1 632 ? 16.183 -17.158 -37.822 1.00 92.38 632 ILE A N 1
ATOM 4992 C CA . ILE A 1 632 ? 14.806 -17.657 -37.731 1.00 92.38 632 ILE A CA 1
ATOM 4993 C C . ILE A 1 632 ? 14.596 -18.264 -36.343 1.00 92.38 632 ILE A C 1
ATOM 4995 O O . ILE A 1 632 ? 15.376 -19.110 -35.901 1.00 92.38 632 ILE A O 1
ATOM 4999 N N . ARG A 1 633 ? 13.527 -17.840 -35.658 1.00 88.94 633 ARG A N 1
ATOM 5000 C CA . ARG A 1 633 ? 13.240 -18.207 -34.262 1.00 88.94 633 ARG A CA 1
ATOM 5001 C C . ARG A 1 633 ? 13.158 -19.715 -34.034 1.00 88.94 633 ARG A C 1
ATOM 5003 O O . ARG A 1 633 ? 13.812 -20.222 -33.126 1.00 88.94 633 ARG A O 1
ATOM 5010 N N . ASP A 1 634 ? 12.380 -20.413 -34.857 1.00 89.81 634 ASP A N 1
ATOM 5011 C CA . ASP A 1 634 ? 12.103 -21.846 -34.682 1.00 89.81 634 ASP A CA 1
ATOM 5012 C C . ASP A 1 634 ? 13.354 -22.717 -34.883 1.00 89.81 634 ASP A C 1
ATOM 5014 O O . ASP A 1 634 ? 13.464 -23.798 -34.309 1.00 89.81 634 ASP A O 1
ATOM 5018 N N . GLU A 1 635 ? 14.335 -22.222 -35.638 1.00 92.44 635 GLU A N 1
ATOM 5019 C CA . GLU A 1 635 ? 15.602 -22.911 -35.907 1.00 92.44 635 GLU A CA 1
ATOM 5020 C C . GLU A 1 635 ? 16.664 -22.641 -34.831 1.00 92.44 635 GLU A C 1
ATOM 5022 O O . GLU A 1 635 ? 17.654 -23.361 -34.725 1.00 92.44 635 GLU A O 1
ATOM 5027 N N . ASN A 1 636 ? 16.462 -21.610 -34.009 1.00 93.12 636 ASN A N 1
ATOM 5028 C CA . ASN A 1 636 ? 17.471 -21.077 -33.099 1.00 93.12 636 ASN A CA 1
ATOM 5029 C C . ASN A 1 636 ? 16.921 -20.890 -31.676 1.00 93.12 636 ASN A C 1
ATOM 5031 O O . ASN A 1 636 ? 17.335 -19.981 -30.958 1.00 93.12 636 ASN A O 1
ATOM 5035 N N . VAL A 1 637 ? 16.017 -21.771 -31.231 1.00 91.81 637 VAL A N 1
ATOM 5036 C CA . VAL A 1 637 ? 15.345 -21.713 -29.914 1.00 91.81 637 VAL A CA 1
ATOM 5037 C C . VAL A 1 637 ? 16.274 -21.328 -28.743 1.00 91.81 637 VAL A C 1
ATOM 5039 O O . VAL A 1 637 ? 15.910 -20.421 -27.990 1.00 91.81 637 VAL A O 1
ATOM 5042 N N . PRO A 1 638 ? 17.504 -21.879 -28.599 1.00 94.50 638 PRO A N 1
ATOM 5043 C CA . PRO A 1 638 ? 18.399 -21.506 -27.499 1.00 94.50 638 PRO A CA 1
ATOM 5044 C C . PRO A 1 638 ? 18.772 -20.014 -27.457 1.00 94.50 638 PRO A C 1
ATOM 5046 O O . PRO A 1 638 ? 19.005 -19.470 -26.375 1.00 94.50 638 PRO A O 1
ATOM 5049 N N . VAL A 1 639 ? 18.821 -19.349 -28.617 1.00 93.50 639 VAL A N 1
ATOM 5050 C CA . VAL A 1 639 ? 19.129 -17.918 -28.751 1.00 93.50 639 VAL A CA 1
ATOM 5051 C C . VAL A 1 639 ? 17.988 -17.063 -28.207 1.00 93.50 639 VAL A C 1
ATOM 5053 O O . VAL A 1 639 ? 18.245 -16.134 -27.437 1.00 93.50 639 VAL A O 1
ATOM 5056 N N . TRP A 1 640 ? 16.740 -17.411 -28.527 1.00 93.31 640 TRP A N 1
ATOM 5057 C CA . TRP A 1 640 ? 15.551 -16.707 -28.037 1.00 93.31 640 TRP A CA 1
ATOM 5058 C C . TRP A 1 640 ? 15.281 -17.008 -26.568 1.00 93.31 640 TRP A C 1
ATOM 5060 O O . TRP A 1 640 ? 14.895 -16.106 -25.834 1.00 93.31 640 TRP A O 1
ATOM 5070 N N . ASP A 1 641 ? 15.551 -18.226 -26.103 1.00 91.38 641 ASP A N 1
ATOM 5071 C CA . ASP A 1 641 ? 15.451 -18.556 -24.681 1.00 91.38 641 ASP A CA 1
ATOM 5072 C C . ASP A 1 641 ? 16.488 -17.787 -23.853 1.00 91.38 641 ASP A C 1
ATOM 5074 O O . ASP A 1 641 ? 16.186 -17.297 -22.763 1.00 91.38 641 ASP A O 1
ATOM 5078 N N . ALA A 1 642 ? 17.720 -17.652 -24.358 1.00 90.50 642 ALA A N 1
ATOM 5079 C CA . ALA A 1 642 ? 18.741 -16.826 -23.719 1.00 90.50 642 ALA A CA 1
ATOM 5080 C C . ALA A 1 642 ? 18.336 -15.349 -23.697 1.00 90.50 642 ALA A C 1
ATOM 5082 O O . ALA A 1 642 ? 18.454 -14.703 -22.653 1.00 90.50 642 ALA A O 1
ATOM 5083 N N . PHE A 1 643 ? 17.790 -14.844 -24.805 1.00 87.94 643 PHE A N 1
ATOM 5084 C CA . PHE A 1 643 ? 17.223 -13.503 -24.867 1.00 87.94 643 PHE A CA 1
ATOM 5085 C C . PHE A 1 643 ? 16.095 -13.325 -23.837 1.00 87.94 643 PHE A C 1
ATOM 5087 O O . PHE A 1 643 ? 16.127 -12.386 -23.046 1.00 87.94 643 PHE A O 1
ATOM 5094 N N . ALA A 1 644 ? 15.145 -14.258 -23.765 1.00 86.50 644 ALA A N 1
ATOM 5095 C CA . ALA A 1 644 ? 14.029 -14.201 -22.827 1.00 86.50 644 ALA A CA 1
ATOM 5096 C C . ALA A 1 644 ? 14.480 -14.246 -21.365 1.00 86.50 644 ALA A C 1
ATOM 5098 O O . ALA A 1 644 ? 13.914 -13.537 -20.536 1.00 86.50 644 ALA A O 1
ATOM 5099 N N . ARG A 1 645 ? 15.530 -15.008 -21.041 1.00 84.94 645 ARG A N 1
ATOM 5100 C CA . ARG A 1 645 ? 16.120 -15.013 -19.694 1.00 84.94 645 ARG A CA 1
ATOM 5101 C C . ARG A 1 645 ? 16.798 -13.691 -19.339 1.00 84.94 645 ARG A C 1
ATOM 5103 O O . ARG A 1 645 ? 16.631 -13.216 -18.223 1.00 84.94 645 ARG A O 1
ATOM 5110 N N . LEU A 1 646 ? 17.560 -13.108 -20.264 1.00 80.19 646 LEU A N 1
ATOM 5111 C CA . LEU A 1 646 ? 18.339 -11.889 -20.010 1.00 80.19 646 LEU A CA 1
ATOM 5112 C C . LEU A 1 646 ? 17.484 -10.621 -20.042 1.00 80.19 646 LEU A C 1
ATOM 5114 O O . LEU A 1 646 ? 17.691 -9.707 -19.248 1.00 80.19 646 LEU A O 1
ATOM 5118 N N . TYR A 1 647 ? 16.514 -10.572 -20.952 1.00 75.69 647 TYR A N 1
ATOM 5119 C CA . TYR A 1 647 ? 15.713 -9.385 -21.236 1.00 75.69 647 TYR A CA 1
ATOM 5120 C C . TYR A 1 647 ? 14.241 -9.545 -20.856 1.00 75.69 647 TYR A C 1
ATOM 5122 O O . TYR A 1 647 ? 13.463 -8.622 -21.081 1.00 75.69 647 TYR A O 1
ATOM 5130 N N . GLY A 1 648 ? 13.825 -10.682 -20.289 1.00 71.44 648 GLY A N 1
ATOM 5131 C CA . GLY A 1 648 ? 12.458 -10.905 -19.806 1.00 71.44 648 GLY A CA 1
ATOM 5132 C C . GLY A 1 648 ? 11.379 -10.782 -20.887 1.00 71.44 648 GLY A C 1
ATOM 5133 O O . GLY A 1 648 ? 10.238 -10.458 -20.567 1.00 71.44 648 GLY A O 1
ATOM 5134 N N . ALA A 1 649 ? 11.730 -10.935 -22.165 1.00 74.06 649 ALA A N 1
ATOM 5135 C CA . ALA A 1 649 ? 10.828 -10.773 -23.301 1.00 74.06 649 ALA A CA 1
ATOM 5136 C C . ALA A 1 649 ? 11.016 -11.928 -24.283 1.00 74.06 649 ALA A C 1
ATOM 5138 O O . ALA A 1 649 ? 12.137 -12.332 -24.565 1.00 74.06 649 ALA A O 1
ATOM 5139 N N . ALA A 1 650 ? 9.916 -12.455 -24.817 1.00 78.56 650 ALA A N 1
ATOM 5140 C CA . ALA A 1 650 ? 9.968 -13.578 -25.749 1.00 78.56 650 ALA A CA 1
ATOM 5141 C C . ALA A 1 650 ? 10.488 -13.179 -27.144 1.00 78.56 650 ALA A C 1
ATOM 5143 O O . ALA A 1 650 ? 10.814 -14.055 -27.941 1.00 78.56 650 ALA A O 1
ATOM 5144 N N . ASP A 1 651 ? 10.515 -11.881 -27.451 1.00 79.44 651 ASP A N 1
ATOM 5145 C CA . ASP A 1 651 ? 10.898 -11.338 -28.751 1.00 79.44 651 ASP A CA 1
ATOM 5146 C C . ASP A 1 651 ? 11.509 -9.932 -28.580 1.00 79.44 651 ASP A C 1
ATOM 5148 O O . ASP A 1 651 ? 10.945 -9.115 -27.846 1.00 79.44 651 ASP A O 1
ATOM 5152 N N . PRO A 1 652 ? 12.651 -9.624 -29.221 1.00 78.94 652 PRO A N 1
ATOM 5153 C CA . PRO A 1 652 ? 13.201 -8.273 -29.254 1.00 78.94 652 PRO A CA 1
ATOM 5154 C C . PRO A 1 652 ? 12.382 -7.252 -30.064 1.00 78.94 652 PRO A C 1
ATOM 5156 O O . PRO A 1 652 ? 12.658 -6.055 -29.938 1.00 78.94 652 PRO A O 1
ATOM 5159 N N . GLY A 1 653 ? 11.431 -7.674 -30.901 1.00 80.81 653 GLY A N 1
ATOM 5160 C CA . GLY A 1 653 ? 10.646 -6.801 -31.787 1.00 80.81 653 GLY A CA 1
ATOM 5161 C C . GLY A 1 653 ? 11.442 -6.231 -32.968 1.00 80.81 653 GLY A C 1
ATOM 5162 O O . GLY A 1 653 ? 10.962 -5.356 -33.688 1.00 80.81 653 GLY A O 1
ATOM 5163 N N . VAL A 1 654 ? 12.676 -6.703 -33.149 1.00 84.75 654 VAL A N 1
ATOM 5164 C CA . VAL A 1 654 ? 13.600 -6.370 -34.239 1.00 84.75 654 VAL A CA 1
ATOM 5165 C C . VAL A 1 654 ? 14.366 -7.640 -34.623 1.00 84.75 654 VAL A C 1
ATOM 5167 O O . VAL A 1 654 ? 14.507 -8.521 -33.773 1.00 84.75 654 VAL A O 1
ATOM 5170 N N . PRO A 1 655 ? 14.877 -7.753 -35.860 1.00 91.06 655 PRO A N 1
ATOM 5171 C CA . PRO A 1 655 ? 15.696 -8.892 -36.262 1.00 91.06 655 PRO A CA 1
ATOM 5172 C C . PRO A 1 655 ? 16.882 -9.152 -35.320 1.00 91.06 655 PRO A C 1
ATOM 5174 O O . PRO A 1 655 ? 17.476 -8.221 -34.766 1.00 91.06 655 PRO A O 1
ATOM 5177 N N . VAL A 1 656 ? 17.211 -10.435 -35.150 1.00 93.50 656 VAL A N 1
ATOM 5178 C CA . VAL A 1 656 ? 18.368 -10.909 -34.380 1.00 93.50 656 VAL A CA 1
ATOM 5179 C C . VAL A 1 656 ? 19.429 -11.400 -35.351 1.00 93.50 656 VAL A C 1
ATOM 5181 O O . VAL A 1 656 ? 19.119 -12.209 -36.222 1.00 93.50 656 VAL A O 1
ATOM 5184 N N . ARG A 1 657 ? 20.675 -10.953 -35.183 1.00 94.31 657 ARG A N 1
ATOM 5185 C CA . ARG A 1 657 ? 21.828 -11.420 -35.969 1.00 94.31 657 ARG A CA 1
ATOM 5186 C C . ARG A 1 657 ? 22.886 -12.030 -35.059 1.00 94.31 657 ARG A C 1
ATOM 5188 O O . ARG A 1 657 ? 23.094 -11.544 -33.945 1.00 94.31 657 ARG A O 1
ATOM 5195 N N . ALA A 1 658 ? 23.550 -13.079 -35.530 1.00 93.75 658 ALA A N 1
ATOM 5196 C CA . ALA A 1 658 ? 24.772 -13.593 -34.930 1.00 93.75 658 ALA A CA 1
ATOM 5197 C C . ALA A 1 658 ? 25.974 -12.736 -35.359 1.00 93.75 658 ALA A C 1
ATOM 5199 O O . ALA A 1 658 ? 25.995 -12.153 -36.446 1.00 93.75 658 ALA A O 1
ATOM 5200 N N . LEU A 1 659 ? 26.956 -12.639 -34.467 1.00 92.06 659 LEU A N 1
ATOM 5201 C CA . LEU A 1 659 ? 28.267 -12.058 -34.711 1.00 92.06 659 LEU A CA 1
ATOM 5202 C C . LEU A 1 659 ? 29.253 -13.205 -34.949 1.00 92.06 659 LEU A C 1
ATOM 5204 O O . LEU A 1 659 ? 29.757 -13.806 -33.994 1.00 92.06 659 LEU A O 1
ATOM 5208 N N . ASP A 1 660 ? 29.518 -13.496 -36.218 1.00 89.38 660 ASP A N 1
ATOM 5209 C CA . ASP A 1 660 ? 30.425 -14.564 -36.637 1.00 89.38 660 ASP A CA 1
ATOM 5210 C C . ASP A 1 660 ? 31.854 -14.029 -36.700 1.00 89.38 660 ASP A C 1
ATOM 5212 O O . ASP A 1 660 ? 32.110 -12.997 -37.315 1.00 89.38 660 ASP A O 1
ATOM 5216 N N . LEU A 1 661 ? 32.797 -14.690 -36.030 1.00 85.62 661 LEU A N 1
ATOM 5217 C CA . LEU A 1 661 ? 34.179 -14.214 -35.957 1.00 85.62 661 LEU A CA 1
ATOM 5218 C C . LEU A 1 661 ? 34.802 -14.165 -37.363 1.00 85.62 661 LEU A C 1
ATOM 5220 O O . LEU A 1 661 ? 34.704 -15.131 -38.119 1.00 85.62 661 LEU A O 1
ATOM 5224 N N . VAL A 1 662 ? 35.452 -13.051 -37.706 1.00 80.81 662 VAL A N 1
ATOM 5225 C CA . VAL A 1 662 ? 36.316 -12.981 -38.889 1.00 80.81 662 VAL A CA 1
ATOM 5226 C C . VAL A 1 662 ? 37.620 -13.694 -38.534 1.00 80.81 662 VAL A C 1
ATOM 5228 O O . VAL A 1 662 ? 38.328 -13.229 -37.639 1.00 80.81 662 VAL A O 1
ATOM 5231 N N . GLU A 1 663 ? 37.886 -14.833 -39.178 1.00 62.75 663 GLU A N 1
ATOM 5232 C CA . GLU A 1 663 ? 39.154 -15.571 -39.036 1.00 62.75 663 GLU A CA 1
ATOM 5233 C C . GLU A 1 663 ? 40.370 -14.780 -39.529 1.00 62.75 663 GLU A C 1
ATOM 5235 O O . GLU A 1 663 ? 40.261 -14.089 -40.573 1.00 62.75 663 GLU A O 1
#